Protein AF-A0A8J6JEP2-F1 (afdb_monomer)

pLDDT: mean 80.83, std 15.31, range [36.62, 97.5]

Radius of gyration: 42.83 Å; Cα contacts (8 Å, |Δi|>4): 495; chains: 1; bounding box: 72×62×130 Å

Nearest PDB structures (foldseek):
  6sj9-assembly1_A  TM=2.734E-01  e=5.051E-13  Paenarthrobacter aurescens
  6sj9-assembly2_B  TM=2.904E-01  e=6.141E-12  Paenarthrobacter aurescens
  7qfz-assemb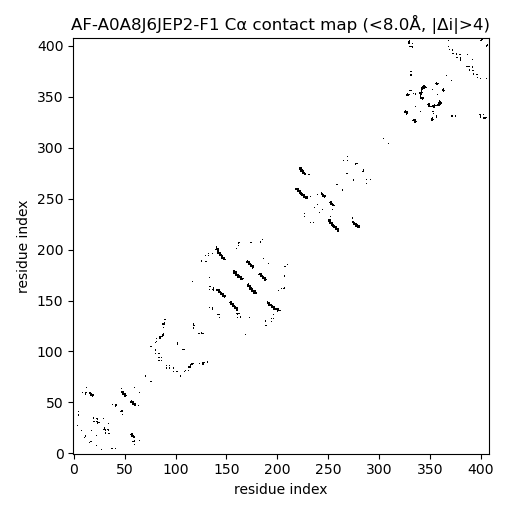ly4_G  TM=3.239E-01  e=2.532E-10  Escherichia fergusonii ATCC 35469
  7qfz-assembly4_H  TM=3.336E-01  e=9.595E-10  Escherichia fergusonii ATCC 35469
  7qfz-assembly1_A  TM=3.153E-01  e=5.210E-10  Escherichia fergusonii ATCC 35469

InterPro domains:
  IPR001034 DeoR-type HTH domain [PS51000] (2-61)
  IPR001034 DeoR-type HTH domain [SM00420] (5-61)
  IPR013196 Helix-turn-helix, type 11 [PF08279] (5-56)
  IPR025868 Putative zinc ribbon domain [PF12674] (328-407)
  IPR026881 WYL domain [PF13280] (130-196)
  IPR036388 Winged helix-like DNA-binding domain superfamily [G3DSA:1.10.10.10] (1-58)
  IPR036390 Winged helix DNA-binding domain superfamily [SSF46785] (2-59)
  IPR051534 CBASS antivirus and pafABC operon-associated protein [PTHR34580] (3-295)
  IPR057727 WCX domain [PF25583] (222-295)

Mean predicted aligned error: 20.19 Å

Foldseek 3Di:
DLVVLLVVVVVVLLVPQWDALVRSCVVVVHDSVVSVVSQVVCVVVVQQWDWDDDDVTGIGGDPCPNVNDPPDDPVRLLVVLVVLQQDEACSVVVSVVVSVVSCVVVVHDRDPPDHHYLDDDVRPRPLVVLVVVLVCQQVQQWWKWFFFCDPVRDTDIWIWRWHDWDQDPSFIWTWTQTPVVRGIDIGTSVRGPDMDTDPDGDDHDDHGDDPDPPDDDPADWAWWKKKFDLVCPVVCVVVDPPVQWDQDPNRIIIGIDTHGPDPVVLVVQCVSPPRMDTPDDPVSNVVNVVVVVVVVVVVPDDCPDPPVPVVPDDDDDPVVVVVVPFAAALALRHTDDPVFFEAALVRDGDPHHGNQQHHNNDGPDDDDLLVSLVVCLVVVCVVPVVDDSVRSSVVSVVVNCVGPVNPD

Secondary structure (DSSP, 8-state):
--HHHHHHHHHHHHHHSEE-HHHHHHHTTS-HHHHHHHHHHHHHTT--EEEE-STT-EEEE-TT-SS--SS--HHHHHHHHHHHHT--TTHHHHHHHHHHHHHHHHT----TT-----SPTT--SHHHHHHHHHHHHHHTTEEEEEEEE-TTS-EEEEEEEEEEEEEETTEEEEEEEETTTTEEEEEEGGGB-S-EEEEEE-PPPPPPPPSS-SSS-SS-EEEEEEEE-GGGHHHHHHHS-GGGEEE-TTS-EEEEEEEE-SHHHHHHHHTTGGGEEEEE-HHHHHHHHHHHHHHHHHT-S-----TT-TTT-----TTHHHHTT--B-TTT-PBP-GGGEEE-TTSPEEEEEETTTEETTEES----HHHHHHHHHHHHHHH-TTS-HHHHHHHHHHHGGGSTTT--

Structure (mmCIF, N/CA/C/O backbone):
data_AF-A0A8J6JEP2-F1
#
_entry.id   AF-A0A8J6JEP2-F1
#
loop_
_atom_site.group_PDB
_atom_site.id
_atom_site.type_symbol
_atom_site.label_atom_id
_atom_site.label_alt_id
_atom_site.label_comp_id
_atom_site.label_asym_id
_atom_site.label_entity_id
_atom_site.label_seq_id
_atom_site.pdbx_PDB_ins_code
_atom_site.Cartn_x
_atom_site.Cartn_y
_atom_site.Cartn_z
_atom_site.occupancy
_atom_site.B_iso_or_equiv
_atom_site.auth_seq_id
_atom_site.auth_comp_id
_atom_site.auth_asym_id
_atom_site.auth_atom_id
_atom_site.pdbx_PDB_model_num
ATOM 1 N N . MET A 1 1 ? -29.881 5.179 45.904 1.00 52.88 1 MET A N 1
ATOM 2 C CA . MET A 1 1 ? -29.457 5.605 44.554 1.00 52.88 1 MET A CA 1
ATOM 3 C C . MET A 1 1 ? -29.279 7.130 44.484 1.00 52.88 1 MET A C 1
ATOM 5 O O . MET A 1 1 ? -30.166 7.812 43.993 1.00 52.88 1 MET A O 1
ATOM 9 N N . PRO A 1 2 ? -28.182 7.703 45.012 1.00 58.78 2 PRO A N 1
ATOM 10 C CA . PRO A 1 2 ? -27.917 9.147 44.921 1.00 58.78 2 PRO A CA 1
ATOM 11 C C . PRO A 1 2 ? -27.318 9.557 43.562 1.00 58.78 2 PRO A C 1
ATOM 13 O O . PRO A 1 2 ? -27.720 10.563 42.992 1.00 58.78 2 PRO A O 1
ATOM 16 N N . SER A 1 3 ? -26.418 8.741 42.998 1.00 61.56 3 SER A N 1
ATOM 17 C CA . SER A 1 3 ? -25.648 9.089 41.791 1.00 61.56 3 SER A CA 1
ATOM 18 C C . SER A 1 3 ? -26.485 9.178 40.508 1.00 61.56 3 SER A C 1
ATOM 20 O O . SER A 1 3 ? -26.223 10.039 39.676 1.00 61.56 3 SER A O 1
ATOM 22 N N . SER A 1 4 ? -27.524 8.345 40.364 1.00 75.81 4 SER A N 1
ATOM 23 C CA . SER A 1 4 ? -28.435 8.390 39.204 1.00 75.81 4 SER A CA 1
ATOM 24 C C . SER A 1 4 ? -29.244 9.690 39.157 1.00 75.81 4 SER A C 1
ATOM 26 O O . SER A 1 4 ? -29.452 10.253 38.088 1.00 75.81 4 SER A O 1
ATOM 28 N N . ARG A 1 5 ? -29.659 10.197 40.325 1.00 83.44 5 ARG A N 1
ATOM 29 C CA . ARG A 1 5 ? -30.470 11.415 40.434 1.00 83.44 5 ARG A CA 1
ATOM 30 C C . ARG A 1 5 ? -29.657 12.677 40.156 1.00 83.44 5 ARG A C 1
ATOM 32 O O . ARG A 1 5 ? -30.152 13.577 39.493 1.00 83.44 5 ARG A O 1
ATOM 39 N N . LEU A 1 6 ? -28.400 12.728 40.606 1.00 84.12 6 LEU A N 1
ATOM 40 C CA . LEU A 1 6 ? -27.489 13.846 40.317 1.00 84.12 6 LEU A CA 1
ATOM 41 C C . LEU A 1 6 ? -27.268 14.018 38.808 1.00 84.12 6 LEU A C 1
ATOM 43 O O . LEU A 1 6 ? -27.352 15.132 38.297 1.00 84.12 6 LEU A O 1
ATOM 47 N N . PHE A 1 7 ? -27.046 12.912 38.091 1.00 80.94 7 PHE A N 1
ATOM 48 C CA . PHE A 1 7 ? -26.902 12.927 36.634 1.00 80.94 7 PHE A CA 1
ATOM 49 C C . PHE A 1 7 ? -28.180 13.410 35.935 1.00 80.94 7 PHE A C 1
ATOM 51 O O . PHE A 1 7 ? -28.127 14.245 35.032 1.00 80.94 7 PHE A O 1
ATOM 58 N N . GLU A 1 8 ? -29.341 12.934 36.384 1.00 81.56 8 GLU A N 1
ATOM 59 C CA . GLU A 1 8 ? -30.624 13.312 35.794 1.00 81.56 8 GLU A CA 1
ATOM 60 C C . GLU A 1 8 ? -30.987 14.784 36.055 1.00 81.56 8 GLU A C 1
ATOM 62 O O . GLU A 1 8 ? -31.499 15.452 35.158 1.00 81.56 8 GLU A O 1
ATOM 67 N N . ILE A 1 9 ? -30.642 15.336 37.227 1.00 86.38 9 ILE A N 1
ATOM 68 C CA . ILE A 1 9 ? -30.763 16.776 37.512 1.00 86.38 9 ILE A CA 1
ATOM 69 C C . ILE A 1 9 ? -29.947 17.589 36.497 1.00 86.38 9 ILE A C 1
ATOM 71 O O . ILE A 1 9 ? -30.478 18.526 35.902 1.00 86.38 9 ILE A O 1
ATOM 75 N N . VAL A 1 10 ? -28.686 17.220 36.244 1.00 83.00 10 VAL A N 1
ATOM 76 C CA . VAL A 1 10 ? -27.835 17.915 35.259 1.00 83.00 10 VAL A CA 1
ATOM 77 C C . VAL A 1 10 ? -28.443 17.843 33.856 1.00 83.00 10 VAL A C 1
ATOM 79 O O . VAL A 1 10 ? -28.529 18.862 33.171 1.00 83.00 10 VAL A O 1
ATOM 82 N N . TYR A 1 11 ? -28.925 16.671 33.441 1.00 80.62 11 TYR A N 1
ATOM 83 C CA . TYR A 1 11 ? -29.558 16.485 32.134 1.00 80.62 11 TYR A CA 1
ATOM 84 C C . TYR A 1 11 ? -30.818 17.347 31.952 1.00 80.62 11 TYR A C 1
ATOM 86 O O . TYR A 1 11 ? -30.998 17.990 30.915 1.00 80.62 11 TYR A O 1
ATOM 94 N N . LEU A 1 12 ? -31.677 17.415 32.970 1.00 83.19 12 LEU A N 1
ATOM 95 C CA . LEU A 1 12 ? -32.889 18.236 32.933 1.00 83.19 12 LEU A CA 1
ATOM 96 C C . LEU A 1 12 ? -32.570 19.732 32.848 1.00 83.19 12 LEU A C 1
ATOM 98 O O . LEU A 1 12 ? -33.220 20.459 32.091 1.00 83.19 12 LEU A O 1
ATOM 102 N N . LEU A 1 13 ? -31.548 20.184 33.578 1.00 83.31 13 LEU A N 1
ATOM 103 C CA . LEU A 1 13 ? -31.088 21.571 33.527 1.00 83.31 13 LEU A CA 1
ATOM 104 C C . LEU A 1 13 ? -30.455 21.921 32.168 1.00 83.31 13 LEU A C 1
ATOM 106 O O . LEU A 1 13 ? -30.653 23.039 31.695 1.00 83.31 13 LEU A O 1
ATOM 110 N N . LEU A 1 14 ? -29.787 20.971 31.496 1.00 76.00 14 LEU A N 1
ATOM 111 C CA . LEU A 1 14 ? -29.291 21.143 30.121 1.00 76.00 14 LEU A CA 1
ATOM 112 C C . LEU A 1 14 ? -30.431 21.314 29.102 1.00 76.00 14 LEU A C 1
ATOM 114 O O . LEU A 1 14 ? -30.323 22.139 28.198 1.00 76.00 14 LEU A O 1
ATOM 118 N N . GLN A 1 15 ? -31.531 20.566 29.240 1.00 73.06 15 GLN A N 1
ATOM 119 C CA . GLN A 1 15 ? -32.658 20.635 28.301 1.00 73.06 15 GLN A CA 1
ATOM 120 C C . GLN A 1 15 ? -33.551 21.862 28.502 1.00 73.06 15 GLN A C 1
ATOM 122 O O . GLN A 1 15 ? -33.959 22.504 27.536 1.00 73.06 15 GLN A O 1
ATOM 127 N N . ARG A 1 16 ? -33.913 22.162 29.755 1.00 70.81 16 ARG A N 1
ATOM 128 C CA . ARG A 1 16 ? -34.945 23.164 30.081 1.00 70.81 16 ARG A CA 1
ATOM 129 C C . ARG A 1 16 ? -34.375 24.514 30.510 1.00 70.81 16 ARG A C 1
ATOM 131 O O . ARG A 1 16 ? -35.148 25.422 30.805 1.00 70.81 16 ARG A O 1
ATOM 138 N N . ARG A 1 17 ? -33.042 24.658 30.527 1.00 71.00 17 ARG A N 1
ATOM 139 C CA . ARG A 1 17 ? -32.245 25.808 31.009 1.00 71.00 17 ARG A CA 1
ATOM 140 C C . ARG A 1 17 ? -32.415 26.151 32.495 1.00 71.00 17 ARG A C 1
ATOM 142 O O . ARG A 1 17 ? -31.449 26.565 33.127 1.00 71.00 17 ARG A O 1
ATOM 149 N N . ARG A 1 18 ? -33.615 25.998 33.063 1.00 83.81 18 ARG A N 1
ATOM 150 C CA . ARG A 1 18 ? -33.932 26.335 34.455 1.00 83.81 18 ARG A CA 1
ATOM 151 C C . ARG A 1 18 ? -35.111 25.513 34.972 1.00 83.81 18 ARG A C 1
ATOM 153 O O . ARG A 1 18 ? -36.096 25.345 34.260 1.00 83.81 18 ARG A O 1
ATOM 160 N N . MET A 1 19 ? -35.029 25.061 36.222 1.00 90.50 19 MET A N 1
ATOM 161 C CA . MET A 1 19 ? -36.123 24.397 36.944 1.00 90.50 19 MET A CA 1
ATOM 162 C C . MET A 1 19 ? -36.121 24.800 38.417 1.00 90.50 19 MET A C 1
ATOM 164 O O . MET A 1 19 ? -35.069 25.003 39.017 1.00 90.50 19 MET A O 1
ATOM 168 N N . THR A 1 20 ? -37.287 24.917 39.036 1.00 91.44 20 THR A N 1
ATOM 169 C CA . THR A 1 20 ? -37.405 25.190 40.470 1.00 91.44 20 THR A CA 1
ATOM 170 C C . THR A 1 20 ? -37.072 23.951 41.302 1.00 91.44 20 THR A C 1
ATOM 172 O O . THR A 1 20 ? -37.236 22.811 40.866 1.00 91.44 20 THR A O 1
ATOM 175 N N . ALA A 1 21 ? -36.645 24.162 42.550 1.00 89.56 21 ALA A N 1
ATOM 176 C CA . ALA A 1 21 ? -36.404 23.054 43.471 1.00 89.56 21 ALA A CA 1
ATOM 177 C C . ALA A 1 21 ? -37.691 22.262 43.790 1.00 89.56 21 ALA A C 1
ATOM 179 O O . ALA A 1 21 ? -37.606 21.078 44.097 1.00 89.56 21 ALA A O 1
ATOM 180 N N . ALA A 1 22 ? -38.869 22.891 43.681 1.00 88.38 22 ALA A N 1
ATOM 181 C CA . ALA A 1 22 ? -40.166 22.234 43.842 1.00 88.38 22 ALA A CA 1
ATOM 182 C C . ALA A 1 22 ? -40.493 21.299 42.664 1.00 88.38 22 ALA A C 1
ATOM 184 O O . ALA A 1 22 ? -40.874 20.159 42.895 1.00 88.38 22 ALA A O 1
ATOM 185 N N . GLU A 1 23 ? -40.257 21.733 41.422 1.00 90.44 23 GLU A N 1
ATOM 186 C CA . GLU A 1 23 ? -40.449 20.889 40.229 1.00 90.44 23 GLU A CA 1
ATOM 187 C C . GLU A 1 23 ? -39.494 19.689 40.217 1.00 90.44 23 GLU A C 1
ATOM 189 O O . GLU A 1 23 ? -39.876 18.583 39.839 1.00 90.44 23 GLU A O 1
ATOM 194 N N . LEU A 1 24 ? -38.243 19.892 40.645 1.00 90.06 24 LEU A N 1
ATOM 195 C CA . LEU A 1 24 ? -37.282 18.799 40.803 1.00 90.06 24 LEU A CA 1
ATOM 196 C C . LEU A 1 24 ? -37.715 17.846 41.931 1.00 90.06 24 LEU A C 1
ATOM 198 O O . LEU A 1 24 ? -37.630 16.633 41.771 1.00 90.06 24 LEU A O 1
ATOM 202 N N . ALA A 1 25 ? -38.210 18.376 43.052 1.00 92.06 25 ALA A N 1
ATOM 203 C CA . ALA A 1 25 ? -38.678 17.580 44.185 1.00 92.06 25 ALA A CA 1
ATOM 204 C C . ALA A 1 25 ? -39.878 16.697 43.813 1.00 92.06 25 ALA A C 1
ATOM 206 O O . ALA A 1 25 ? -39.872 15.506 44.114 1.00 92.06 25 ALA A O 1
ATOM 207 N N . GLU A 1 26 ? -40.856 17.261 43.104 1.00 91.62 26 GLU A N 1
ATOM 208 C CA . GLU A 1 26 ? -42.024 16.538 42.599 1.00 91.62 26 GLU A CA 1
ATOM 209 C C . GLU A 1 26 ? -41.619 15.448 41.601 1.00 91.62 26 GLU A C 1
ATOM 211 O O . GLU A 1 26 ? -42.025 14.299 41.742 1.00 91.62 26 GLU A O 1
ATOM 216 N N . ARG A 1 27 ? -40.744 15.773 40.640 1.00 88.88 27 ARG A N 1
ATOM 217 C CA . ARG A 1 27 ? -40.310 14.824 39.606 1.00 88.88 27 ARG A CA 1
ATOM 218 C C . ARG A 1 27 ? -39.529 13.634 40.158 1.00 88.88 27 ARG A C 1
ATOM 220 O O . ARG A 1 27 ? -39.656 12.532 39.637 1.00 88.88 27 ARG A O 1
ATOM 227 N N . PHE A 1 28 ? -38.686 13.868 41.157 1.00 89.75 28 PHE A N 1
ATOM 228 C CA . PHE A 1 28 ? -37.862 12.822 41.759 1.00 89.75 28 PHE A CA 1
ATOM 229 C C . PHE A 1 28 ? -38.514 12.168 42.981 1.00 89.75 28 PHE A C 1
ATOM 231 O O . PHE A 1 28 ? -37.867 11.334 43.611 1.00 89.75 28 PHE A O 1
ATOM 238 N N . GLU A 1 29 ? -39.751 12.550 43.324 1.00 89.81 29 GLU A N 1
ATOM 239 C CA . GLU A 1 29 ? -40.487 12.080 44.506 1.00 89.81 29 GLU A CA 1
ATOM 240 C C . GLU A 1 29 ? -39.675 12.238 45.810 1.00 89.81 29 GLU A C 1
ATOM 242 O O . GLU A 1 29 ? -39.618 11.358 46.671 1.00 89.81 29 GLU A O 1
ATOM 247 N N . VAL A 1 30 ? -39.001 13.382 45.961 1.00 93.44 30 VAL A N 1
ATOM 248 C CA . VAL A 1 30 ? -38.166 13.708 47.128 1.00 93.44 30 VAL A CA 1
ATOM 249 C C . VAL A 1 30 ? -38.562 15.037 47.757 1.00 93.44 30 VAL A C 1
ATOM 251 O O . VAL A 1 30 ? -39.280 15.845 47.182 1.00 93.44 30 VAL A O 1
ATOM 254 N N . SER A 1 31 ? -38.049 15.311 48.958 1.00 92.62 31 SER A N 1
ATOM 255 C CA . SER A 1 31 ? -38.222 16.626 49.576 1.00 92.62 31 SER A CA 1
ATOM 256 C C . SER A 1 31 ? -37.396 17.706 48.862 1.00 92.62 31 SER A C 1
ATOM 258 O O . SER A 1 31 ? -36.288 17.448 48.387 1.00 92.62 31 SER A O 1
ATOM 260 N N . VAL A 1 32 ? -37.864 18.956 48.901 1.00 91.50 32 VAL A N 1
ATOM 261 C CA . VAL A 1 32 ? -37.104 20.132 48.426 1.00 91.50 32 VAL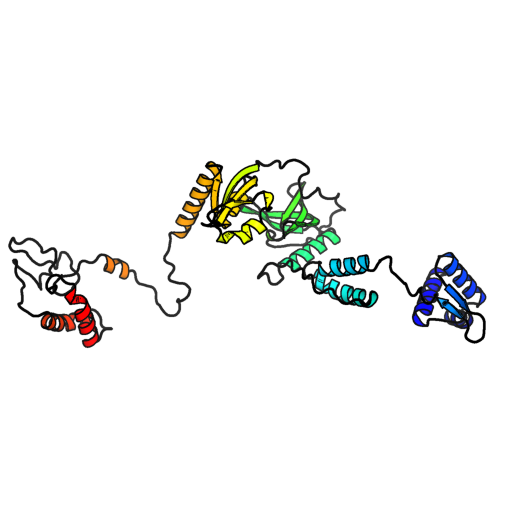 A CA 1
ATOM 262 C C . VAL A 1 32 ? -35.734 20.236 49.114 1.00 91.50 32 VAL A C 1
ATOM 264 O O . VAL A 1 32 ? -34.736 20.589 48.489 1.00 91.50 32 VAL A O 1
ATOM 267 N N . ARG A 1 33 ? -35.645 19.848 50.393 1.00 90.81 33 ARG A N 1
ATOM 268 C CA . ARG A 1 33 ? -34.380 19.787 51.143 1.00 90.81 33 ARG A CA 1
ATOM 269 C C . ARG A 1 33 ? -33.387 18.794 50.529 1.00 90.81 33 ARG A C 1
ATOM 271 O O . ARG A 1 33 ? -32.186 19.048 50.539 1.00 90.81 33 ARG A O 1
ATOM 278 N N . THR A 1 34 ? -33.874 17.672 50.003 1.00 91.19 34 THR A N 1
ATOM 279 C CA . THR A 1 34 ? -33.048 16.675 49.308 1.00 91.19 34 THR A CA 1
ATOM 280 C C . THR A 1 34 ? -32.505 17.235 47.999 1.00 91.19 34 THR A C 1
ATOM 282 O O . THR A 1 34 ? -31.324 17.055 47.725 1.00 91.19 34 THR A O 1
ATOM 285 N N . VAL A 1 35 ? -33.325 17.973 47.248 1.00 90.94 35 VAL A N 1
ATOM 286 C CA . VAL A 1 35 ? -32.902 18.643 46.009 1.00 90.94 35 VAL A CA 1
ATOM 287 C C . VAL A 1 35 ? -31.786 19.650 46.278 1.00 90.94 35 VAL A C 1
ATOM 289 O O . VAL A 1 35 ? -30.775 19.621 45.587 1.00 90.94 35 VAL A O 1
ATOM 292 N N . TYR A 1 36 ? -31.908 20.489 47.312 1.00 90.44 36 TYR A N 1
ATOM 293 C CA . TYR A 1 36 ? -30.826 21.411 47.683 1.00 90.44 36 TYR A CA 1
ATOM 294 C C . TYR A 1 36 ? -29.541 20.680 48.073 1.00 90.44 36 TYR A C 1
ATOM 296 O O . TYR A 1 36 ? -28.472 21.055 47.610 1.00 90.44 36 TYR A O 1
ATOM 304 N N . ARG A 1 37 ? -29.641 19.573 48.821 1.00 89.44 37 ARG A N 1
ATOM 305 C CA . ARG A 1 37 ? -28.468 18.750 49.153 1.00 89.44 37 ARG A CA 1
ATOM 306 C C . ARG A 1 37 ? -27.794 18.156 47.911 1.00 89.44 37 ARG A C 1
ATOM 308 O O . ARG A 1 37 ? -26.578 18.007 47.882 1.00 89.44 37 ARG A O 1
ATOM 315 N N . ASP A 1 38 ? -28.581 17.787 46.907 1.00 90.56 38 ASP A N 1
ATOM 316 C CA . ASP A 1 38 ? -28.073 17.261 45.642 1.00 90.56 38 ASP A CA 1
ATOM 317 C C . ASP A 1 38 ? -27.430 18.369 44.788 1.00 90.56 38 ASP A C 1
ATOM 319 O O . ASP A 1 38 ? -26.397 18.139 44.165 1.00 90.56 38 ASP A O 1
ATOM 323 N N . ILE A 1 39 ? -27.972 19.590 44.813 1.00 90.12 39 ILE A N 1
ATOM 324 C CA . ILE A 1 39 ? -27.370 20.774 44.175 1.00 90.12 39 ILE A CA 1
ATOM 325 C C . ILE A 1 39 ? -26.045 21.138 44.846 1.00 90.12 39 ILE A C 1
ATOM 327 O O . ILE A 1 39 ? -25.066 21.385 44.147 1.00 90.12 39 ILE A O 1
ATOM 331 N N . ASP A 1 40 ? -25.983 21.104 46.177 1.00 88.12 40 ASP A N 1
ATOM 332 C CA . ASP A 1 40 ? -24.743 21.327 46.925 1.00 88.12 40 ASP A CA 1
ATOM 333 C C . ASP A 1 40 ? -23.695 20.260 46.579 1.00 88.12 40 ASP A C 1
ATOM 335 O O . ASP A 1 40 ? -22.523 20.577 46.392 1.00 88.12 40 ASP A O 1
ATOM 339 N N . ALA A 1 41 ? -24.111 18.996 46.425 1.00 87.56 41 ALA A N 1
ATOM 340 C CA . ALA A 1 41 ? -23.228 17.913 45.997 1.00 87.56 41 ALA A CA 1
ATOM 341 C C . ALA A 1 41 ? -22.719 18.104 44.557 1.00 87.56 41 ALA A C 1
ATOM 343 O O . ALA A 1 41 ? -21.544 17.860 44.291 1.00 87.56 41 ALA A O 1
ATOM 344 N N . LEU A 1 42 ? -23.573 18.572 43.638 1.00 85.62 42 LEU A N 1
ATOM 345 C CA . LEU A 1 42 ? -23.176 18.938 42.274 1.00 85.62 42 LEU A CA 1
ATOM 346 C C . LEU A 1 42 ? -22.177 20.102 42.281 1.00 85.62 42 LEU A C 1
ATOM 348 O O . LEU A 1 42 ? -21.143 20.021 41.620 1.00 85.62 42 LEU A O 1
ATOM 352 N N . SER A 1 43 ? -22.441 21.141 43.076 1.00 82.81 43 SER A N 1
ATOM 353 C CA . SER A 1 43 ? -21.534 22.279 43.237 1.00 82.81 43 SER A CA 1
ATOM 354 C C . SER A 1 43 ? -20.188 21.853 43.829 1.00 82.81 43 SER A C 1
ATOM 356 O O . SER A 1 43 ? -19.146 22.280 43.339 1.00 82.81 43 SER A O 1
ATOM 358 N N . ALA A 1 44 ? -20.187 20.987 44.846 1.00 82.38 44 ALA A N 1
ATOM 359 C CA . ALA A 1 44 ? -18.971 20.452 45.460 1.00 82.38 44 ALA A CA 1
ATOM 360 C C . ALA A 1 44 ? -18.174 19.545 44.505 1.00 82.38 44 ALA A C 1
ATOM 362 O O . ALA A 1 44 ? -16.954 19.460 44.614 1.00 82.38 44 ALA A O 1
ATOM 363 N N . ALA A 1 45 ? -18.849 18.902 43.548 1.00 78.94 45 ALA A N 1
ATOM 364 C CA . ALA A 1 45 ? -18.234 18.126 42.473 1.00 78.94 45 ALA A CA 1
ATOM 365 C C . ALA A 1 45 ? -17.748 18.988 41.287 1.00 78.94 45 ALA A C 1
ATOM 367 O O . ALA A 1 45 ? -17.306 18.442 40.278 1.00 78.94 45 ALA A O 1
ATOM 368 N N . GLY A 1 46 ? -17.825 20.321 41.389 1.00 71.06 46 GLY A N 1
ATOM 369 C CA . GLY A 1 46 ? -17.350 21.249 40.360 1.00 71.06 46 GLY A CA 1
ATOM 370 C C . GLY A 1 46 ? -18.338 21.505 39.218 1.00 71.06 46 GLY A C 1
ATOM 371 O O . GLY A 1 46 ? -17.957 22.108 38.218 1.00 71.06 46 GLY A O 1
ATOM 372 N N . VAL A 1 47 ? -19.600 21.082 39.343 1.00 79.56 47 VAL A N 1
ATOM 373 C CA . VAL A 1 47 ? -20.656 21.427 38.380 1.00 79.56 47 VAL A CA 1
ATOM 374 C C . VAL A 1 47 ? -21.167 22.837 38.709 1.00 79.56 47 VAL A C 1
ATOM 376 O O . VAL A 1 47 ? -21.671 23.041 39.814 1.00 79.56 47 VAL A O 1
ATOM 379 N N . PRO A 1 48 ? -21.084 23.824 37.797 1.00 79.25 48 PRO A N 1
ATOM 380 C CA . PRO A 1 48 ? -21.439 25.215 38.091 1.00 79.25 48 PRO A CA 1
ATOM 381 C C . PRO A 1 48 ? -22.953 25.437 37.976 1.00 79.25 48 PRO A C 1
ATOM 383 O O . PRO A 1 48 ? -23.480 26.068 37.052 1.00 79.25 48 PRO A O 1
ATOM 386 N N . VAL A 1 49 ? -23.657 24.865 38.947 1.00 87.06 49 VAL A N 1
ATOM 387 C CA . VAL A 1 49 ? -25.067 25.118 39.232 1.00 87.06 49 VAL A CA 1
ATOM 388 C C . VAL A 1 49 ? -25.202 26.378 40.081 1.00 87.06 49 VAL A C 1
ATOM 390 O O . VAL A 1 49 ? -24.405 26.627 40.981 1.00 87.06 49 VAL A O 1
ATOM 393 N N . TYR A 1 50 ? -26.233 27.173 39.818 1.00 83.25 50 TYR A N 1
ATOM 394 C CA . TYR A 1 50 ? -26.571 28.338 40.629 1.00 83.25 50 TYR A CA 1
ATOM 395 C C . TYR A 1 50 ? -28.082 28.428 40.829 1.00 83.25 50 TYR A C 1
ATOM 397 O O . TYR A 1 50 ? -28.873 27.909 40.037 1.00 83.25 50 TYR A O 1
ATOM 405 N N . ALA A 1 51 ? -28.488 29.077 41.917 1.00 84.75 51 ALA A N 1
ATOM 406 C CA . ALA A 1 51 ? -29.887 29.309 42.240 1.00 84.75 51 ALA A CA 1
ATOM 407 C C . ALA A 1 51 ? -30.213 30.798 42.099 1.00 84.75 51 ALA A C 1
ATOM 409 O O . ALA A 1 51 ? -29.556 31.647 42.698 1.00 84.75 51 ALA A O 1
ATOM 410 N N . ILE A 1 52 ? -31.252 31.111 41.328 1.00 82.69 52 ILE A N 1
ATOM 411 C CA . ILE A 1 52 ? -31.788 32.469 41.199 1.00 82.69 52 ILE A CA 1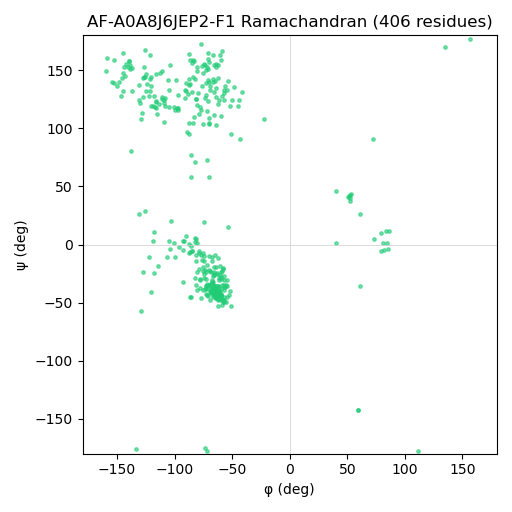
ATOM 412 C C . ILE A 1 52 ? -32.996 32.588 42.138 1.00 82.69 52 ILE A C 1
ATOM 414 O O . ILE A 1 52 ? -33.975 31.866 41.928 1.00 82.69 52 ILE A O 1
ATOM 418 N N . PRO A 1 53 ? -32.972 33.461 43.160 1.00 80.06 53 PRO A N 1
ATOM 419 C CA . PRO A 1 53 ? -34.127 33.692 44.024 1.00 80.06 53 PRO A CA 1
ATOM 420 C C . PRO A 1 53 ? -35.194 34.566 43.336 1.00 80.06 53 PRO A C 1
ATOM 422 O O . PRO A 1 53 ? -34.880 35.396 42.486 1.00 80.06 53 PRO A O 1
ATOM 425 N N . GLY A 1 54 ? -36.463 34.416 43.737 1.00 75.12 54 GLY A N 1
ATOM 426 C CA . GLY A 1 54 ? -37.576 35.280 43.309 1.00 75.12 54 GLY A CA 1
ATOM 427 C C . GLY A 1 54 ? -38.619 34.612 42.402 1.00 75.12 54 GLY A C 1
ATOM 428 O O . GLY A 1 54 ? -38.562 33.416 42.113 1.00 75.12 54 GLY A O 1
ATOM 429 N N . LYS A 1 55 ? -39.619 35.392 41.967 1.00 65.00 55 LY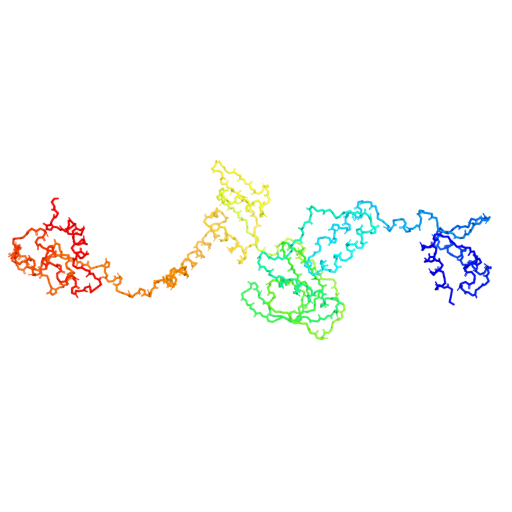S A N 1
A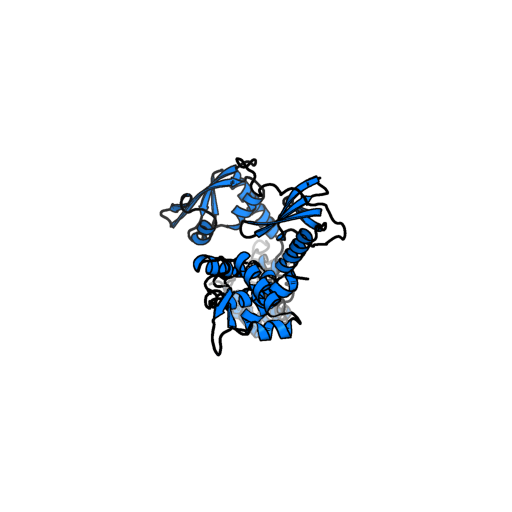TOM 430 C CA . LYS A 1 55 ? -40.718 34.925 41.103 1.00 65.00 55 LYS A CA 1
ATOM 431 C C . LYS A 1 55 ? -40.181 34.665 39.691 1.00 65.00 55 LYS A C 1
ATOM 433 O O . LYS A 1 55 ? -39.734 35.590 39.023 1.00 65.00 55 LYS A O 1
ATOM 438 N N . GLY A 1 56 ? -40.202 33.402 39.262 1.00 66.81 56 GLY A N 1
ATOM 439 C CA . GLY A 1 56 ? -39.503 32.948 38.053 1.00 66.81 56 GLY A CA 1
ATOM 440 C C . GLY A 1 56 ? -38.036 32.568 38.289 1.00 66.81 56 GLY A C 1
ATOM 441 O O . GLY A 1 56 ? -37.299 32.396 37.326 1.00 66.81 56 GLY A O 1
ATOM 442 N N . GLY A 1 57 ? -37.609 32.452 39.549 1.00 76.94 57 GLY A N 1
ATOM 443 C CA . GLY A 1 57 ? -36.317 31.899 39.940 1.00 76.94 57 GLY A CA 1
ATOM 444 C C . GLY A 1 57 ? -36.232 30.381 39.756 1.00 76.94 57 GLY A C 1
ATOM 445 O O . GLY A 1 57 ? -37.161 29.738 39.272 1.00 76.94 57 GLY A O 1
ATOM 446 N N . GLY A 1 58 ? -35.103 29.795 40.135 1.00 86.75 58 GLY A N 1
ATOM 447 C CA . GLY A 1 58 ? -34.867 28.360 40.008 1.00 86.75 58 GLY A CA 1
ATOM 448 C C . GLY A 1 58 ? -33.389 28.009 39.963 1.00 86.75 58 GLY A C 1
ATOM 449 O O . GLY A 1 58 ? -32.520 28.879 39.973 1.00 86.75 58 GLY A O 1
ATOM 450 N N . VAL A 1 59 ? -33.133 26.714 39.923 1.00 87.88 59 VAL A N 1
ATOM 451 C CA . VAL A 1 59 ? -31.825 26.111 39.713 1.00 87.88 59 VAL A CA 1
ATOM 452 C C . VAL A 1 59 ? -31.542 26.148 38.221 1.00 87.88 59 VAL A C 1
ATOM 454 O O . VAL A 1 59 ? -32.393 25.769 37.411 1.00 87.88 59 VAL A O 1
ATOM 457 N N . ALA A 1 60 ? -30.364 26.627 37.858 1.00 86.06 60 ALA A N 1
ATOM 458 C CA . ALA A 1 60 ? -29.901 26.691 36.484 1.00 86.06 60 ALA A CA 1
ATOM 459 C C . ALA A 1 60 ? -28.420 26.308 36.414 1.00 86.06 60 ALA A C 1
ATOM 461 O O . ALA A 1 60 ? -27.687 26.395 37.401 1.00 86.06 60 ALA A O 1
ATOM 462 N N . LEU A 1 61 ? -27.991 25.879 35.232 1.00 82.88 61 LEU A N 1
ATOM 463 C CA . LEU A 1 61 ? -26.574 25.792 34.882 1.00 82.88 61 LEU A CA 1
ATOM 464 C C . LEU A 1 61 ? -26.144 27.151 34.339 1.00 82.88 61 LEU A C 1
ATOM 466 O O . LEU A 1 61 ? -26.913 27.762 33.594 1.00 82.88 61 LEU A O 1
ATOM 470 N N . MET A 1 62 ? -24.955 27.641 34.717 1.00 74.94 62 MET A N 1
ATOM 471 C CA . MET A 1 62 ? -24.427 28.902 34.167 1.00 74.94 62 MET A CA 1
ATOM 472 C C . MET A 1 62 ? -24.542 28.883 32.634 1.00 74.94 62 MET A C 1
ATOM 474 O O . MET A 1 62 ? -24.257 27.861 32.016 1.00 74.94 62 MET A O 1
ATOM 478 N N . GLU A 1 63 ? -24.991 29.979 32.006 1.00 57.03 63 GLU A N 1
ATOM 479 C CA . GLU A 1 63 ? -25.312 30.016 30.560 1.00 57.03 63 GLU A CA 1
ATOM 480 C C . GLU A 1 63 ? -24.108 29.691 29.652 1.00 57.03 63 GLU A C 1
ATOM 482 O O . GLU A 1 63 ? -24.277 29.290 28.505 1.00 57.03 63 GLU A O 1
ATOM 487 N N . HIS A 1 64 ? -22.898 29.799 30.199 1.00 54.03 64 HIS A N 1
ATOM 488 C CA . HIS A 1 64 ? -21.598 29.454 29.608 1.00 54.03 64 HIS A CA 1
ATOM 489 C C . HIS A 1 64 ? -21.054 28.121 30.165 1.00 54.03 64 HIS A C 1
ATOM 491 O O . HIS A 1 64 ? -19.868 27.830 30.107 1.00 54.03 64 HIS A O 1
ATOM 497 N N . CYS A 1 65 ? -21.937 27.293 30.726 1.00 46.91 65 CYS A N 1
ATOM 498 C CA . CYS A 1 65 ? -21.676 25.926 31.159 1.00 46.91 65 CYS A CA 1
ATOM 499 C C . CYS A 1 65 ? -22.663 24.920 30.542 1.00 46.91 65 CYS A C 1
ATOM 501 O O . CYS A 1 65 ? -22.919 23.839 31.080 1.00 46.91 65 CYS A O 1
ATOM 503 N N . VAL A 1 66 ? -23.176 25.231 29.351 1.00 46.16 66 VAL A N 1
ATOM 504 C CA . VAL A 1 66 ? -23.598 24.196 28.401 1.00 46.16 66 VAL A CA 1
ATOM 505 C C . VAL A 1 66 ? -22.326 23.552 27.862 1.00 46.16 66 VAL A C 1
ATOM 507 O O . VAL A 1 66 ? -21.950 23.867 26.743 1.00 46.16 66 VAL A O 1
ATOM 510 N N . LEU A 1 67 ? -21.618 22.741 28.666 1.00 43.84 67 LEU A N 1
ATOM 511 C CA . LEU A 1 67 ? -20.394 22.047 28.225 1.00 43.84 67 LEU A CA 1
ATOM 512 C C . LEU A 1 67 ? -19.525 22.963 27.340 1.00 43.84 67 LEU A C 1
ATOM 514 O O . LEU A 1 67 ? -19.157 22.601 26.222 1.00 43.84 67 LEU A O 1
ATOM 518 N N . ASP A 1 68 ? -19.322 24.212 27.774 1.00 44.03 68 ASP A N 1
ATOM 519 C CA . ASP A 1 68 ? -18.604 25.174 26.955 1.00 44.03 68 ASP A CA 1
ATOM 520 C C . ASP A 1 68 ? -17.160 24.685 26.958 1.00 44.03 68 ASP A C 1
ATOM 522 O O . ASP A 1 68 ? -16.466 24.750 27.972 1.00 44.03 68 ASP A O 1
ATOM 526 N N . ARG A 1 69 ? -16.765 24.095 25.825 1.00 45.12 69 ARG A N 1
ATOM 527 C CA . ARG A 1 69 ? -15.467 23.468 25.568 1.00 45.12 69 ARG A CA 1
ATOM 528 C C . ARG A 1 69 ? -15.291 22.146 26.313 1.00 45.12 69 ARG A C 1
ATOM 530 O O . ARG A 1 69 ? -14.685 22.067 27.378 1.00 45.12 69 ARG A O 1
ATOM 537 N N . ALA A 1 70 ? -15.680 21.056 25.656 1.00 48.50 70 ALA A N 1
ATOM 538 C CA . ALA A 1 70 ? -14.888 19.837 25.754 1.00 48.50 70 ALA A CA 1
ATOM 539 C C . ALA A 1 70 ? -13.428 20.210 25.440 1.00 48.50 70 ALA A C 1
ATOM 541 O O . ALA A 1 70 ? -13.132 20.374 24.269 1.00 48.50 70 ALA A O 1
ATOM 542 N N . ALA A 1 71 ? -12.610 20.473 26.468 1.00 57.97 71 ALA A N 1
ATOM 543 C CA . ALA A 1 71 ? -11.140 20.503 26.563 1.00 57.97 71 ALA A CA 1
ATOM 544 C C . ALA A 1 71 ? -10.270 21.096 25.423 1.00 57.97 71 ALA A C 1
ATOM 546 O O . ALA A 1 71 ? -9.053 21.088 25.558 1.00 57.97 71 ALA A O 1
ATOM 547 N N . PHE A 1 72 ? -10.838 21.616 24.335 1.00 64.94 72 PHE A N 1
ATOM 548 C CA . PHE A 1 72 ? -10.155 21.828 23.064 1.00 64.94 72 PHE A CA 1
ATOM 549 C C . PHE A 1 72 ? -10.384 23.254 22.556 1.00 64.94 72 PHE A C 1
ATOM 551 O O . PHE A 1 72 ? -11.516 23.701 22.337 1.00 64.94 72 PHE A O 1
ATOM 558 N N . SER A 1 73 ? -9.279 23.961 22.355 1.00 75.94 73 SER A N 1
ATOM 559 C CA . SER A 1 73 ? -9.156 25.220 21.633 1.00 75.94 73 SER A CA 1
ATOM 560 C C . SER A 1 73 ? -9.631 25.101 20.184 1.00 75.94 73 SER A C 1
ATOM 562 O O . SER A 1 73 ? -9.784 24.017 19.626 1.00 75.94 73 SER A O 1
ATOM 564 N N . GLU A 1 74 ? -9.817 26.242 19.527 1.00 72.69 74 GLU A N 1
ATOM 565 C CA . GLU A 1 74 ? -10.154 26.294 18.102 1.00 72.69 74 GLU A CA 1
ATOM 566 C C . GLU A 1 74 ? -9.131 25.560 17.216 1.00 72.69 74 GLU A C 1
ATOM 568 O O . GLU A 1 74 ? -9.515 24.916 16.238 1.00 72.69 74 GLU A O 1
ATOM 573 N N . GLY A 1 75 ? -7.842 25.629 17.561 1.00 73.88 75 GLY A N 1
ATOM 574 C CA . GLY A 1 75 ? -6.800 24.874 16.868 1.00 73.88 75 GLY A CA 1
ATOM 575 C C . GLY A 1 75 ? -6.982 23.366 17.038 1.00 73.88 75 GLY A C 1
ATOM 576 O O . GLY A 1 75 ? -6.965 22.633 16.052 1.00 73.88 75 GLY A O 1
ATOM 577 N N . GLU A 1 76 ? -7.239 22.914 18.265 1.00 75.06 76 GLU A N 1
ATOM 578 C CA . GLU A 1 76 ? -7.447 21.496 18.586 1.00 75.06 76 GLU A CA 1
ATOM 579 C C . GLU A 1 76 ? -8.728 20.943 17.948 1.00 75.06 76 GLU A C 1
ATOM 581 O O . GLU A 1 76 ? -8.724 19.837 17.418 1.00 75.06 76 GLU A O 1
ATOM 586 N N . GLN A 1 77 ? -9.806 21.730 17.890 1.00 76.12 77 GLN A N 1
ATOM 587 C CA . GLN A 1 77 ? -11.034 21.357 17.179 1.00 76.12 77 GLN A CA 1
ATOM 588 C C . GLN A 1 77 ? -10.781 21.141 15.683 1.00 76.12 77 GLN A C 1
ATOM 590 O O . GLN A 1 77 ? -11.222 20.140 15.119 1.00 76.12 77 GLN A O 1
ATOM 595 N N . ARG A 1 78 ? -10.037 22.050 15.030 1.00 75.62 78 ARG A N 1
ATOM 596 C CA . ARG A 1 78 ? -9.656 21.881 13.616 1.00 75.62 78 ARG A CA 1
ATOM 597 C C . ARG A 1 78 ? -8.773 20.654 13.424 1.00 75.62 78 ARG A C 1
ATOM 599 O O . ARG A 1 78 ? -8.978 19.918 12.463 1.00 75.62 78 ARG A O 1
ATOM 606 N N . GLN A 1 79 ? -7.823 20.414 14.328 1.00 78.19 79 GLN A N 1
ATOM 607 C CA . GLN A 1 79 ? -6.957 19.236 14.280 1.00 78.19 79 GLN A CA 1
ATOM 608 C C . GLN A 1 79 ? -7.752 17.937 14.429 1.00 78.19 79 GLN A C 1
ATOM 610 O O . GLN A 1 79 ? -7.508 17.005 13.674 1.00 78.19 79 GLN A O 1
ATOM 615 N N . LEU A 1 80 ? -8.737 17.888 15.330 1.00 77.94 80 LEU A N 1
ATOM 616 C CA . LEU A 1 80 ? -9.615 16.729 15.513 1.00 77.94 80 LEU A CA 1
ATOM 617 C C . LEU A 1 80 ? -10.464 16.446 14.269 1.00 77.94 80 LEU A C 1
ATOM 619 O O . LEU A 1 80 ? -10.520 15.303 13.821 1.00 77.94 80 LEU A O 1
ATOM 623 N N . LEU A 1 81 ? -11.080 17.478 13.681 1.00 77.00 81 LEU A N 1
ATOM 624 C CA . LEU A 1 81 ? -11.841 17.325 12.436 1.00 77.00 81 LEU A CA 1
ATOM 625 C C . LEU A 1 81 ? -10.935 16.860 11.285 1.00 77.00 81 LEU A C 1
ATOM 627 O O . LEU A 1 81 ? -11.274 15.910 10.587 1.00 77.00 81 LEU A O 1
ATOM 631 N N . THR A 1 82 ? -9.742 17.447 11.153 1.00 76.75 82 THR A N 1
ATOM 632 C CA . THR A 1 82 ? -8.747 17.044 10.141 1.00 76.75 82 THR A CA 1
ATOM 633 C C . THR A 1 82 ? -8.268 15.602 10.357 1.00 76.75 82 THR A C 1
ATOM 635 O O . THR A 1 82 ? -8.094 14.850 9.401 1.00 76.75 82 THR A O 1
ATOM 638 N N . ALA A 1 83 ? -8.076 15.184 11.612 1.00 77.62 83 ALA A N 1
ATOM 639 C CA . ALA A 1 83 ? -7.663 13.827 11.962 1.00 77.62 83 ALA A CA 1
ATOM 640 C C . ALA A 1 83 ? -8.741 12.779 11.649 1.00 77.62 83 ALA A C 1
ATOM 642 O O . ALA A 1 83 ? -8.414 11.657 11.280 1.00 77.62 83 ALA A O 1
ATOM 643 N N . LEU A 1 84 ? -10.022 13.135 11.769 1.00 75.75 84 LEU A N 1
ATOM 644 C CA . LEU A 1 84 ? -11.126 12.261 11.366 1.00 75.75 84 LEU A CA 1
ATOM 645 C C . LEU A 1 84 ? -11.241 12.160 9.841 1.00 75.75 84 LEU A C 1
ATOM 647 O O . LEU A 1 84 ? -11.467 11.067 9.326 1.00 75.75 84 LEU A O 1
ATOM 651 N N . GLN A 1 85 ? -11.021 13.264 9.117 1.00 71.94 85 GLN A N 1
ATOM 652 C CA . GLN A 1 85 ? -10.993 13.277 7.646 1.00 71.94 85 GLN A CA 1
ATOM 653 C C . GLN A 1 85 ? -9.822 12.478 7.058 1.00 71.94 85 GLN A C 1
ATOM 655 O O . GLN A 1 85 ? -9.920 12.002 5.926 1.00 71.94 85 GLN A O 1
ATOM 660 N N . SER A 1 86 ? -8.724 12.324 7.806 1.00 70.56 86 SER A N 1
ATOM 661 C CA . SER A 1 86 ? -7.529 11.602 7.358 1.00 70.56 86 SER A CA 1
ATOM 662 C C . SER A 1 86 ? -7.576 10.086 7.587 1.00 70.56 86 SER A C 1
ATOM 664 O O . SER A 1 86 ? -6.636 9.381 7.208 1.00 70.56 86 SER A O 1
ATOM 666 N N . LEU A 1 87 ? -8.659 9.559 8.174 1.00 68.69 87 LEU A N 1
ATOM 667 C CA . LEU A 1 87 ? -8.837 8.120 8.366 1.00 68.69 87 LEU A CA 1
ATOM 668 C C . LEU A 1 87 ? -9.083 7.386 7.027 1.00 68.69 87 LEU A C 1
ATOM 670 O O . LEU A 1 87 ? -9.821 7.881 6.178 1.00 68.69 87 LEU A O 1
ATOM 674 N N . PRO A 1 88 ? -8.493 6.189 6.832 1.00 59.53 88 PRO A N 1
ATOM 675 C CA . PRO A 1 88 ? -8.630 5.405 5.601 1.00 59.53 88 PRO A CA 1
ATOM 676 C C . PRO A 1 88 ? -9.985 4.706 5.469 1.00 59.53 88 PRO A C 1
ATOM 678 O O . PRO A 1 88 ? -10.496 4.156 6.444 1.00 59.53 88 PRO A O 1
ATOM 681 N N . GLY A 1 89 ? -10.451 4.557 4.228 1.00 59.44 89 GLY A N 1
ATOM 682 C CA . GLY A 1 89 ? -11.413 3.521 3.839 1.00 59.44 89 GLY A CA 1
ATOM 683 C C . GLY A 1 89 ? -12.752 3.565 4.579 1.00 59.44 89 GLY A C 1
ATOM 684 O O . GLY A 1 89 ? -13.248 4.642 4.883 1.00 59.44 89 GLY A O 1
ATOM 685 N N . ASP A 1 90 ? -13.331 2.404 4.904 1.00 50.00 90 ASP A N 1
ATOM 686 C CA . ASP A 1 90 ? -14.650 2.296 5.558 1.00 50.00 90 ASP A CA 1
ATOM 687 C C . ASP A 1 90 ? -14.640 2.770 7.024 1.00 50.00 90 ASP A C 1
ATOM 689 O O . ASP A 1 90 ? -15.697 3.015 7.612 1.00 50.00 90 ASP A O 1
ATOM 693 N N . ALA A 1 91 ? -13.460 3.022 7.613 1.00 51.44 91 ALA A N 1
ATOM 694 C CA . ALA A 1 91 ? -13.374 3.797 8.850 1.00 51.44 91 ALA A CA 1
ATOM 695 C C . ALA A 1 91 ? -13.951 5.212 8.664 1.00 51.44 91 ALA A C 1
ATOM 697 O O . ALA A 1 91 ? -14.417 5.797 9.640 1.00 51.44 91 ALA A O 1
ATOM 698 N N . ARG A 1 92 ? -13.989 5.720 7.421 1.00 53.94 92 ARG A N 1
ATOM 699 C CA . ARG A 1 92 ? -14.663 6.958 7.030 1.00 53.94 92 ARG A CA 1
ATOM 700 C C . ARG A 1 92 ? -16.186 6.841 7.046 1.00 53.94 92 ARG A C 1
ATOM 702 O O . ARG A 1 92 ? -16.816 7.793 7.463 1.00 53.94 92 ARG A O 1
ATOM 709 N N . LEU A 1 93 ? -16.788 5.691 6.729 1.00 49.81 93 LEU A N 1
ATOM 710 C CA . LEU A 1 93 ? -18.254 5.524 6.771 1.00 49.81 93 LEU A CA 1
ATOM 711 C C . LEU A 1 93 ? -18.807 5.642 8.204 1.00 49.81 93 LEU A C 1
ATOM 713 O O . LEU A 1 93 ? -19.845 6.255 8.430 1.00 49.81 93 LEU A O 1
ATOM 717 N N . GLY A 1 94 ? -18.082 5.114 9.197 1.00 55.91 94 GLY A N 1
ATOM 718 C CA . GLY A 1 94 ? -18.388 5.351 10.615 1.00 55.91 94 GLY A CA 1
ATOM 719 C C . GLY A 1 94 ? -17.924 6.725 11.112 1.00 55.91 94 GLY A C 1
ATOM 720 O O . GLY A 1 94 ? -18.543 7.309 12.004 1.00 55.91 94 GLY A O 1
ATOM 721 N N . ALA A 1 95 ? -16.842 7.260 10.537 1.00 61.53 95 ALA A N 1
ATOM 722 C CA . ALA A 1 95 ? -16.356 8.588 10.876 1.00 61.53 95 ALA A CA 1
ATOM 723 C C . ALA A 1 95 ? -17.217 9.701 10.283 1.00 61.53 95 ALA A C 1
ATOM 725 O O . ALA A 1 95 ? -17.240 10.746 10.895 1.00 61.53 95 ALA A O 1
ATOM 726 N N . GLU A 1 96 ? -17.953 9.517 9.188 1.00 66.38 96 GLU A N 1
ATOM 727 C CA . GLU A 1 96 ? -18.830 10.531 8.588 1.00 66.38 96 GLU A CA 1
ATOM 728 C C . GLU A 1 96 ? -19.958 10.912 9.542 1.00 66.38 96 GLU A C 1
ATOM 730 O O . GLU A 1 96 ? -20.228 12.092 9.739 1.00 66.38 96 GLU A O 1
ATOM 735 N N . GLU A 1 97 ? -20.559 9.937 10.226 1.00 68.69 97 GLU A N 1
ATOM 736 C CA . GLU A 1 97 ? -21.577 10.215 11.240 1.00 68.69 97 GLU A CA 1
ATOM 737 C C . GLU A 1 97 ? -20.970 10.893 12.482 1.00 68.69 97 GLU A C 1
ATOM 739 O O . GLU A 1 97 ? -21.544 11.832 13.038 1.00 68.69 97 GLU A O 1
ATOM 744 N N . VAL A 1 98 ? -19.788 10.447 12.920 1.00 72.25 98 VAL A N 1
ATOM 745 C CA . VAL A 1 98 ? -19.051 11.056 14.043 1.00 72.25 98 VAL A CA 1
ATOM 746 C C . VAL A 1 98 ? -18.582 12.467 13.691 1.00 72.25 98 VAL A C 1
ATOM 748 O O . VAL A 1 98 ? -18.644 13.366 14.524 1.00 72.25 98 VAL A O 1
ATOM 751 N N . LEU A 1 99 ? -18.158 12.675 12.455 1.00 75.00 99 LEU A N 1
ATOM 752 C CA . LEU A 1 99 ? -17.672 13.927 11.907 1.00 75.00 99 LEU A CA 1
ATOM 753 C C . LEU A 1 99 ? -18.837 14.886 11.709 1.00 75.00 99 LEU A C 1
ATOM 755 O O . LEU A 1 99 ? -18.731 16.013 12.160 1.00 75.00 99 LEU A O 1
ATOM 759 N N . ALA A 1 100 ? -19.988 14.444 11.203 1.00 72.56 100 ALA A N 1
ATOM 760 C CA . ALA A 1 100 ? -21.206 15.251 11.167 1.00 72.56 100 ALA A CA 1
ATOM 761 C C . ALA A 1 100 ? -21.646 15.673 12.582 1.00 72.56 100 ALA A C 1
ATOM 763 O O . ALA A 1 100 ? -21.962 16.842 12.819 1.00 72.56 100 ALA A O 1
ATOM 764 N N . LYS A 1 101 ? -21.601 14.750 13.556 1.00 71.38 101 LYS A N 1
ATOM 765 C CA . LYS A 1 101 ? -21.903 15.042 14.968 1.00 71.38 101 LYS A CA 1
ATOM 766 C C . LYS A 1 101 ? -20.911 16.033 15.582 1.00 71.38 101 LYS A C 1
ATOM 768 O O . LYS A 1 101 ? -21.339 16.954 16.273 1.00 71.38 101 LYS A O 1
ATOM 773 N N . LEU A 1 102 ? -19.609 15.878 15.335 1.00 74.31 102 LEU A N 1
ATOM 774 C CA . LEU A 1 102 ? -18.565 16.756 15.875 1.00 74.31 102 LEU A CA 1
ATOM 775 C C . LEU A 1 102 ? -18.507 18.111 15.165 1.00 74.31 102 LEU A C 1
ATOM 777 O O . LEU A 1 102 ? -18.365 19.126 15.836 1.00 74.31 102 LEU A O 1
ATOM 781 N N . SER A 1 103 ? -18.691 18.160 13.849 1.00 73.00 103 SER A N 1
ATOM 782 C CA . SER A 1 103 ? -18.849 19.400 13.081 1.00 73.00 103 SER A CA 1
ATOM 783 C C . SER A 1 103 ? -20.072 20.181 13.566 1.00 73.00 103 SER A C 1
ATOM 785 O O . SER A 1 103 ? -19.985 21.390 13.784 1.00 73.00 103 SER A O 1
ATOM 787 N N . GLY A 1 104 ? -21.185 19.489 13.845 1.00 69.81 104 GLY A N 1
ATOM 788 C CA . GLY A 1 104 ? -22.369 20.070 14.482 1.00 69.81 104 GLY A CA 1
ATOM 789 C C . GLY A 1 104 ? -22.111 20.559 15.914 1.00 69.81 104 GLY A C 1
ATOM 790 O O . GLY A 1 104 ? -22.535 21.660 16.269 1.00 69.81 104 GLY A O 1
ATOM 791 N N . LEU A 1 105 ? -21.365 19.788 16.718 1.00 72.12 105 LEU A N 1
ATOM 792 C CA . LEU A 1 105 ? -20.977 20.149 18.088 1.00 72.12 105 LEU A CA 1
ATOM 793 C C . LEU A 1 105 ? -20.059 21.381 18.123 1.00 72.12 105 LEU A C 1
ATOM 795 O O . LEU A 1 105 ? -20.272 22.287 18.925 1.00 72.12 105 LEU A O 1
ATOM 799 N N . PHE A 1 106 ? -19.062 21.437 17.239 1.00 73.81 106 PHE A N 1
ATOM 800 C CA . PHE A 1 106 ? -18.116 22.548 17.126 1.00 73.81 106 PHE A CA 1
ATOM 801 C C . PHE A 1 106 ? -18.672 23.730 16.321 1.00 73.81 106 PHE A C 1
ATOM 803 O O . PHE A 1 106 ? -18.051 24.791 16.308 1.00 73.81 106 PHE A O 1
ATOM 810 N N . ARG A 1 107 ? -19.836 23.567 15.669 1.00 67.81 107 ARG A N 1
ATOM 811 C CA . ARG A 1 107 ? -20.460 24.539 14.752 1.00 67.81 107 ARG A CA 1
ATOM 812 C C . ARG A 1 107 ? -19.493 25.038 13.676 1.00 67.81 107 ARG A C 1
ATOM 814 O O . ARG A 1 107 ? -19.453 26.228 13.367 1.00 67.81 107 ARG A O 1
ATOM 821 N N . ARG A 1 108 ? -18.684 24.133 13.130 1.00 66.94 108 ARG A N 1
ATOM 822 C CA . ARG A 1 108 ? -17.688 24.450 12.103 1.00 66.94 108 ARG A CA 1
ATOM 823 C C . ARG A 1 108 ? -17.944 23.633 10.855 1.00 66.94 108 ARG A C 1
ATOM 825 O O . ARG A 1 108 ? -18.327 22.471 10.935 1.00 66.94 108 ARG A O 1
ATOM 832 N N . SER A 1 109 ? -17.728 24.278 9.715 1.00 61.88 109 SER A N 1
ATOM 833 C CA . SER A 1 109 ? -17.720 23.609 8.425 1.00 61.88 109 SER A CA 1
ATOM 834 C C . SER A 1 109 ? -16.459 22.771 8.279 1.00 61.88 109 SER A C 1
ATOM 836 O O . SER A 1 109 ? -15.393 23.108 8.804 1.00 61.88 109 SER A O 1
ATOM 838 N N . GLU A 1 110 ? -16.598 21.699 7.519 1.00 63.09 110 GLU A N 1
ATOM 839 C CA . GLU A 1 110 ? -15.503 20.838 7.113 1.00 63.09 110 GLU A CA 1
ATOM 840 C C . GLU A 1 110 ? -14.456 21.647 6.332 1.00 63.09 110 GLU A C 1
ATOM 842 O O . GLU A 1 110 ? -14.808 22.362 5.390 1.00 63.09 110 GLU A O 1
ATOM 847 N N . PRO A 1 111 ? -13.172 21.591 6.713 1.00 59.16 111 PRO A N 1
ATOM 848 C CA . PRO A 1 111 ? -12.112 22.148 5.890 1.00 59.16 111 PRO A CA 1
ATOM 849 C C . PRO A 1 111 ? -11.936 21.275 4.632 1.00 59.16 111 PRO A C 1
ATOM 851 O O . PRO A 1 111 ? -11.351 20.200 4.708 1.00 59.16 111 PRO A O 1
ATOM 854 N N . ASP A 1 112 ? -12.422 21.724 3.474 1.00 67.44 112 ASP A N 1
ATOM 855 C CA . ASP A 1 112 ? -12.282 21.010 2.189 1.00 67.44 112 ASP A CA 1
ATOM 856 C C . ASP A 1 112 ? -10.950 21.339 1.492 1.00 67.44 112 ASP A C 1
ATOM 858 O O . ASP A 1 112 ? -10.889 21.911 0.407 1.00 67.44 112 ASP A O 1
ATOM 862 N N . TRP A 1 113 ? -9.846 21.074 2.188 1.00 71.06 113 TRP A N 1
ATOM 863 C CA . TRP A 1 113 ? -8.491 21.216 1.636 1.00 71.06 113 TRP A CA 1
ATOM 864 C C . TRP A 1 113 ? -7.693 19.909 1.704 1.00 71.06 113 TRP A C 1
ATOM 866 O O . TRP A 1 113 ? -6.614 19.820 1.119 1.00 71.06 113 TRP A O 1
ATOM 876 N N . LEU A 1 114 ? -8.207 18.901 2.420 1.00 61.09 114 LEU A N 1
ATOM 877 C CA . LEU A 1 114 ? -7.548 17.620 2.645 1.00 61.09 114 LEU A CA 1
ATOM 878 C C . LEU A 1 114 ? -8.495 16.469 2.298 1.00 61.09 114 LEU A C 1
ATOM 880 O O . LEU A 1 114 ? -9.412 16.143 3.049 1.00 61.09 114 LEU A O 1
ATOM 884 N N . GLN A 1 115 ? -8.205 15.796 1.190 1.00 65.94 115 GLN A N 1
ATOM 885 C CA . GLN A 1 115 ? -8.807 14.515 0.848 1.00 65.94 115 GLN A CA 1
ATOM 886 C C . GLN A 1 115 ? -7.749 13.424 0.993 1.00 65.94 115 GLN A C 1
ATOM 888 O O . GLN A 1 115 ? -6.699 13.472 0.354 1.00 65.94 115 GLN A O 1
ATOM 893 N N . VAL A 1 116 ? -8.025 12.438 1.845 1.00 63.28 116 VAL A N 1
ATOM 894 C CA . VAL A 1 116 ? -7.163 11.269 2.018 1.00 63.28 116 VAL A CA 1
ATOM 895 C C . VAL A 1 116 ? -7.867 10.061 1.424 1.00 63.28 116 VAL A C 1
ATOM 897 O O . VAL A 1 116 ? -8.816 9.538 2.002 1.00 63.28 116 VAL A O 1
ATOM 900 N N . ASP A 1 117 ? -7.387 9.627 0.263 1.00 62.56 117 ASP A N 1
ATOM 901 C CA . ASP A 1 117 ? -7.728 8.334 -0.317 1.00 62.56 117 ASP A CA 1
ATOM 902 C C . ASP A 1 117 ? -6.505 7.420 -0.206 1.00 62.56 117 ASP A C 1
ATOM 904 O O . ASP A 1 117 ? -5.419 7.733 -0.695 1.00 62.56 117 ASP A O 1
ATOM 908 N N . MET A 1 118 ? -6.667 6.315 0.518 1.00 60.25 118 MET A N 1
ATOM 909 C CA . MET A 1 118 ? -5.618 5.308 0.702 1.00 60.25 118 MET A CA 1
ATOM 910 C C . MET A 1 118 ? -5.867 4.047 -0.125 1.00 60.25 118 MET A C 1
ATOM 912 O O . MET A 1 118 ? -5.096 3.088 -0.014 1.00 60.25 118 MET A O 1
ATOM 916 N N . SER A 1 119 ? -6.928 4.031 -0.937 1.00 63.53 119 SER A N 1
ATOM 917 C CA . SER A 1 119 ? -7.120 3.010 -1.955 1.00 63.53 119 SER A CA 1
ATOM 918 C C . SER A 1 119 ? -6.091 3.192 -3.070 1.00 63.53 119 SER A C 1
ATOM 920 O O . SER A 1 119 ? -5.477 4.247 -3.249 1.00 63.53 119 SER A O 1
ATOM 922 N N . ARG A 1 120 ? -5.829 2.116 -3.806 1.00 61.81 120 ARG A N 1
ATOM 923 C CA . ARG A 1 120 ? -4.998 2.211 -5.002 1.00 61.81 120 ARG A CA 1
ATOM 924 C C . ARG A 1 120 ? -5.870 2.722 -6.133 1.00 61.81 120 ARG A C 1
ATOM 926 O O . ARG A 1 120 ? -7.036 2.350 -6.231 1.00 61.81 120 ARG A O 1
ATOM 933 N N . TRP A 1 121 ? -5.266 3.454 -7.060 1.00 55.88 121 TRP A N 1
ATOM 934 C CA . TRP A 1 121 ? -5.892 3.729 -8.348 1.00 55.88 121 TRP A CA 1
ATOM 935 C C . TRP A 1 121 ? -6.363 2.416 -8.990 1.00 55.88 121 TRP A C 1
ATOM 937 O O . TRP A 1 121 ? -5.566 1.504 -9.212 1.00 55.88 121 TRP A O 1
ATOM 947 N N . GLY A 1 122 ? -7.673 2.304 -9.218 1.00 51.66 122 GLY A N 1
ATOM 948 C CA . GLY A 1 122 ? -8.307 1.106 -9.773 1.00 51.66 122 GLY A CA 1
ATOM 949 C C . GLY A 1 122 ? -8.589 -0.032 -8.781 1.00 51.66 122 GLY A C 1
ATOM 950 O O . GLY A 1 122 ? -9.126 -1.053 -9.208 1.00 51.66 122 GLY A O 1
ATOM 951 N N . SER A 1 123 ? -8.285 0.093 -7.478 1.00 59.59 123 SER A N 1
ATOM 952 C CA . SER A 1 123 ? -8.751 -0.884 -6.483 1.00 59.59 123 SER A CA 1
ATOM 953 C C . SER A 1 123 ? -10.139 -0.491 -5.977 1.00 59.59 123 SER A C 1
ATOM 955 O O . SER A 1 123 ? -10.306 0.436 -5.195 1.00 59.59 123 SER A O 1
ATOM 957 N N . ALA A 1 124 ? -11.165 -1.202 -6.448 1.00 57.38 124 ALA A N 1
ATOM 958 C CA . ALA A 1 124 ? -12.567 -0.998 -6.076 1.00 57.38 124 ALA A CA 1
ATOM 959 C C . ALA A 1 124 ? -12.867 -1.419 -4.615 1.00 57.38 124 ALA A C 1
ATOM 961 O O . ALA A 1 124 ? -13.659 -2.323 -4.368 1.00 57.38 124 ALA A O 1
ATOM 962 N N . GLY A 1 125 ? -12.175 -0.841 -3.628 1.00 61.50 125 GLY A N 1
ATOM 963 C CA . GLY A 1 125 ? -12.436 -1.050 -2.196 1.00 61.50 125 GLY A CA 1
ATOM 964 C C . GLY A 1 125 ? -11.884 -2.344 -1.574 1.00 61.50 125 GLY A C 1
ATOM 965 O O . GLY A 1 125 ? -11.928 -2.495 -0.356 1.00 61.50 125 GLY A O 1
ATOM 966 N N . ALA A 1 126 ? -11.296 -3.267 -2.346 1.00 64.06 126 ALA A N 1
ATOM 967 C CA . ALA A 1 126 ? -10.768 -4.538 -1.817 1.00 64.06 126 ALA A CA 1
ATOM 968 C C . ALA A 1 126 ? -9.671 -4.370 -0.741 1.00 64.06 126 ALA A C 1
ATOM 970 O O . ALA A 1 126 ? -9.501 -5.225 0.133 1.00 64.06 126 ALA A O 1
ATOM 971 N N . ASP A 1 127 ? -8.918 -3.268 -0.794 1.00 67.62 127 ASP A N 1
ATOM 972 C CA . ASP A 1 127 ? -7.900 -2.951 0.209 1.00 67.62 127 ASP A CA 1
ATOM 973 C C . ASP A 1 127 ? -8.528 -2.517 1.555 1.00 67.62 127 ASP A C 1
ATOM 975 O O . ASP A 1 127 ? -7.963 -2.834 2.606 1.00 67.62 127 ASP A O 1
ATOM 979 N N . ASN A 1 128 ? -9.723 -1.906 1.542 1.00 71.00 128 ASN A N 1
ATOM 980 C CA . ASN A 1 128 ? -10.459 -1.503 2.751 1.00 71.00 128 ASN A CA 1
ATOM 981 C C . ASN A 1 128 ? -10.976 -2.723 3.519 1.00 71.00 128 ASN A C 1
ATOM 983 O O . ASN A 1 128 ? -10.701 -2.863 4.707 1.00 71.00 128 ASN A O 1
ATOM 987 N N . ALA A 1 129 ? -11.605 -3.678 2.828 1.00 77.56 129 ALA A N 1
ATOM 988 C CA . ALA A 1 129 ? -12.123 -4.891 3.467 1.00 77.56 129 ALA A CA 1
ATOM 989 C C . ALA A 1 129 ? -11.023 -5.680 4.207 1.00 77.56 129 ALA A C 1
ATOM 991 O O . ALA A 1 129 ? -11.229 -6.179 5.316 1.00 77.56 129 ALA A O 1
ATOM 992 N N . LYS A 1 130 ? -9.816 -5.758 3.624 1.00 83.69 130 LYS A N 1
ATOM 993 C CA . LYS A 1 130 ? -8.651 -6.359 4.291 1.00 83.69 130 LYS A CA 1
ATOM 994 C C . LYS A 1 130 ? -8.210 -5.558 5.512 1.00 83.69 130 LYS A C 1
ATOM 996 O O . LYS A 1 130 ? -7.891 -6.160 6.537 1.00 83.69 130 LYS A O 1
ATOM 1001 N N . PHE A 1 131 ? -8.172 -4.232 5.411 1.00 84.25 131 PHE A N 1
ATOM 1002 C CA . PHE A 1 131 ? -7.839 -3.363 6.536 1.00 84.25 131 PHE A CA 1
ATOM 1003 C C . PHE A 1 131 ? -8.793 -3.586 7.716 1.00 84.25 131 PHE A C 1
ATOM 1005 O O . PHE A 1 131 ? -8.329 -3.836 8.831 1.00 84.25 131 PHE A O 1
ATOM 1012 N N . ASP A 1 132 ? -10.104 -3.586 7.475 1.00 82.31 132 ASP A N 1
ATOM 1013 C CA . ASP A 1 132 ? -11.103 -3.746 8.534 1.00 82.31 132 ASP A CA 1
ATOM 1014 C C . ASP A 1 132 ? -11.093 -5.137 9.154 1.00 82.31 132 ASP A C 1
ATOM 1016 O O . ASP A 1 132 ? -11.195 -5.273 10.376 1.00 82.31 132 ASP A O 1
ATOM 1020 N N . ALA A 1 133 ? -10.885 -6.178 8.349 1.00 87.81 133 ALA A N 1
ATOM 1021 C CA . ALA A 1 133 ? -10.742 -7.530 8.867 1.00 87.81 133 ALA A CA 1
ATOM 1022 C C . ALA A 1 133 ? -9.499 -7.669 9.768 1.00 87.81 133 ALA A C 1
ATOM 1024 O O . ALA A 1 133 ? -9.585 -8.254 10.850 1.00 87.81 133 ALA A O 1
ATOM 1025 N N . VAL A 1 134 ? -8.360 -7.073 9.388 1.00 91.62 134 VAL A N 1
ATOM 1026 C CA . VAL A 1 134 ? -7.157 -7.050 10.239 1.00 91.62 134 VAL A CA 1
ATOM 1027 C C . VAL A 1 134 ? -7.385 -6.217 11.503 1.00 91.62 134 VAL A C 1
ATOM 1029 O O . VAL A 1 134 ? -7.023 -6.656 12.594 1.00 91.62 134 VAL A O 1
ATOM 1032 N N . LYS A 1 135 ? -8.015 -5.044 11.392 1.00 89.31 135 LYS A N 1
ATOM 1033 C CA . LYS A 1 135 ? -8.383 -4.197 12.537 1.00 89.31 135 LYS A CA 1
ATOM 1034 C C . LYS A 1 135 ? -9.276 -4.958 13.518 1.00 89.31 135 LYS A C 1
ATOM 1036 O O . LYS A 1 135 ? -8.998 -4.963 14.715 1.00 89.31 135 LYS A O 1
ATOM 1041 N N . SER A 1 136 ? -10.306 -5.638 13.018 1.00 88.56 136 SER A N 1
ATOM 1042 C CA . SER A 1 136 ? -11.198 -6.474 13.824 1.00 88.56 136 SER A CA 1
ATOM 1043 C C . SER A 1 136 ? -10.430 -7.592 14.530 1.00 88.56 136 SER A C 1
ATOM 1045 O O . SER A 1 136 ? -10.621 -7.807 15.726 1.00 88.56 136 SER A O 1
ATOM 1047 N N . ALA A 1 137 ? -9.501 -8.256 13.839 1.00 93.25 137 ALA A N 1
ATOM 1048 C CA . ALA A 1 137 ? -8.663 -9.303 14.420 1.00 93.25 137 ALA A CA 1
ATOM 1049 C C . ALA A 1 137 ? -7.762 -8.795 15.558 1.00 93.25 137 ALA A C 1
ATOM 1051 O O . ALA A 1 137 ? -7.660 -9.454 16.590 1.00 93.25 137 ALA A O 1
ATOM 1052 N N . ILE A 1 138 ? -7.161 -7.608 15.398 1.00 93.38 138 ILE A N 1
ATOM 1053 C CA . ILE A 1 138 ? -6.350 -6.955 16.439 1.00 93.38 138 ILE A CA 1
ATOM 1054 C C . ILE A 1 138 ? -7.212 -6.652 17.666 1.00 93.38 138 ILE A C 1
ATOM 1056 O O . ILE A 1 138 ? -6.871 -7.061 18.771 1.00 93.38 138 ILE A O 1
ATOM 1060 N N . LEU A 1 139 ? -8.346 -5.970 17.473 1.00 90.75 139 LEU A N 1
ATOM 1061 C CA . LEU A 1 139 ? -9.216 -5.539 18.573 1.00 90.75 139 LEU A CA 1
ATOM 1062 C C . LEU A 1 139 ? -9.897 -6.714 19.289 1.00 90.75 139 LEU A C 1
ATOM 1064 O O . LEU A 1 139 ? -10.168 -6.627 20.482 1.00 90.75 139 LEU A O 1
ATOM 1068 N N . SER A 1 140 ? -10.165 -7.810 18.573 1.00 92.81 140 SER A N 1
ATOM 1069 C CA . SER A 1 140 ? -10.750 -9.035 19.136 1.00 92.81 140 SER A CA 1
ATOM 1070 C C . SER A 1 140 ? -9.716 -10.067 19.596 1.00 92.81 140 SER A C 1
ATOM 1072 O O . SER A 1 140 ? -10.110 -11.141 20.038 1.00 92.81 140 SER A O 1
ATOM 1074 N N . HIS A 1 141 ? -8.414 -9.761 19.513 1.00 94.81 141 HIS A N 1
ATOM 1075 C CA . HIS A 1 141 ? -7.328 -10.672 19.888 1.00 94.81 141 HIS A CA 1
ATOM 1076 C C . HIS A 1 141 ? -7.440 -12.059 19.227 1.00 94.81 141 HIS A C 1
ATOM 1078 O O . HIS A 1 141 ? -7.197 -13.084 19.867 1.00 94.81 141 HIS A O 1
ATOM 1084 N N . ARG A 1 142 ? -7.805 -12.101 17.939 1.00 96.56 142 ARG A N 1
ATOM 1085 C CA . ARG A 1 142 ? -7.988 -13.340 17.164 1.00 96.56 142 ARG A CA 1
ATOM 1086 C C . ARG A 1 142 ? -6.858 -13.590 16.172 1.00 96.56 142 ARG A C 1
ATOM 1088 O O . ARG A 1 142 ? -6.350 -12.662 15.539 1.00 96.56 142 ARG A O 1
ATOM 1095 N N . VAL A 1 143 ? -6.463 -14.854 16.037 1.00 97.19 143 VAL A N 1
ATOM 1096 C CA . VAL A 1 143 ? -5.384 -15.277 15.138 1.00 97.19 143 VAL A CA 1
ATOM 1097 C C . VAL A 1 143 ? -5.825 -15.127 13.683 1.00 97.19 143 VAL A C 1
ATOM 1099 O O . VAL A 1 143 ? -6.929 -15.509 13.297 1.00 97.19 143 VAL A O 1
ATOM 1102 N N . LEU A 1 144 ? -4.929 -14.592 12.856 1.00 97.19 144 LEU A N 1
ATOM 1103 C CA . LEU A 1 144 ? -5.104 -14.505 11.412 1.00 97.19 144 LEU A CA 1
ATOM 1104 C C . LEU A 1 144 ? -4.355 -15.631 10.712 1.00 97.19 144 LEU A C 1
ATOM 1106 O O . LEU A 1 144 ? -3.215 -15.949 11.065 1.00 97.19 144 LEU A O 1
ATOM 1110 N N . ARG A 1 145 ? -4.969 -16.175 9.663 1.00 97.00 145 ARG A N 1
ATOM 1111 C CA . ARG A 1 145 ? -4.341 -17.120 8.744 1.00 97.00 145 ARG A CA 1
ATOM 1112 C C . ARG A 1 145 ? -4.442 -16.609 7.315 1.00 97.00 145 ARG A C 1
ATOM 1114 O O . ARG A 1 145 ? -5.498 -16.170 6.872 1.00 97.00 145 ARG A O 1
ATOM 1121 N N . PHE A 1 146 ? -3.329 -16.635 6.589 1.00 96.62 146 PHE A N 1
ATOM 1122 C CA . PHE A 1 146 ? -3.308 -16.143 5.214 1.00 96.62 146 PHE A CA 1
ATOM 1123 C C . PHE A 1 146 ? -2.138 -16.678 4.380 1.00 96.62 146 PHE A C 1
ATOM 1125 O O . PHE A 1 146 ? -1.049 -16.890 4.922 1.00 96.62 146 PHE A O 1
ATOM 1132 N N . PRO A 1 147 ? -2.309 -16.846 3.054 1.00 96.25 147 PRO A N 1
ATOM 1133 C CA . PRO A 1 147 ? -1.199 -16.982 2.124 1.00 96.25 147 PRO A CA 1
ATOM 1134 C C . PRO A 1 147 ? -0.521 -15.620 1.921 1.00 96.25 147 PRO A C 1
ATOM 1136 O O . PRO A 1 147 ? -1.162 -14.620 1.580 1.00 96.25 147 PRO A O 1
ATOM 1139 N N . TYR A 1 148 ? 0.792 -15.587 2.135 1.00 94.69 148 TYR A N 1
ATOM 1140 C CA . TYR A 1 148 ? 1.612 -14.390 2.004 1.00 94.69 148 TYR A CA 1
ATOM 1141 C C . TYR A 1 148 ? 2.641 -14.556 0.891 1.00 94.69 148 TYR A C 1
ATOM 1143 O O . TYR A 1 148 ? 3.465 -15.472 0.947 1.00 94.69 148 TYR A O 1
ATOM 1151 N N . ALA A 1 149 ? 2.617 -13.640 -0.077 1.00 92.50 149 ALA A N 1
ATOM 1152 C CA . ALA A 1 149 ? 3.642 -13.537 -1.108 1.00 92.50 149 ALA A CA 1
ATOM 1153 C C . ALA A 1 149 ? 4.913 -12.904 -0.512 1.00 92.50 149 ALA A C 1
ATOM 1155 O O . ALA A 1 149 ? 4.966 -11.699 -0.240 1.00 92.50 149 ALA A O 1
ATOM 1156 N N . GLY A 1 150 ? 5.926 -13.728 -0.245 1.00 83.38 150 GLY A N 1
ATOM 1157 C CA . GLY A 1 150 ? 7.210 -13.307 0.306 1.00 83.38 150 GLY A CA 1
ATOM 1158 C C . GLY A 1 150 ? 8.062 -12.525 -0.697 1.00 83.38 150 GLY A C 1
ATOM 1159 O O . GLY A 1 150 ? 7.873 -12.610 -1.908 1.00 83.38 150 GLY A O 1
ATOM 1160 N N . SER A 1 151 ? 9.030 -11.750 -0.193 1.00 75.25 151 SER A N 1
ATOM 1161 C CA . SER A 1 151 ? 10.028 -11.082 -1.053 1.00 75.25 151 SER A CA 1
ATOM 1162 C C . SER A 1 151 ? 10.989 -12.069 -1.731 1.00 75.25 151 SER A C 1
ATOM 1164 O O . SER A 1 151 ? 11.695 -11.685 -2.652 1.00 75.25 151 SER A O 1
ATOM 1166 N N . ASP A 1 152 ? 11.022 -13.320 -1.272 1.00 75.56 152 ASP A N 1
ATOM 1167 C CA . ASP A 1 152 ? 11.770 -14.442 -1.849 1.00 75.56 152 ASP A CA 1
ATOM 1168 C C . ASP A 1 152 ? 11.056 -15.082 -3.057 1.00 75.56 152 ASP A C 1
ATOM 1170 O O . ASP A 1 152 ? 11.543 -16.064 -3.611 1.00 75.56 152 ASP A O 1
ATOM 1174 N N . GLY A 1 153 ? 9.892 -14.550 -3.451 1.00 76.00 153 GLY A N 1
ATOM 1175 C CA . GLY A 1 153 ? 9.073 -15.068 -4.546 1.00 76.00 153 GLY A CA 1
ATOM 1176 C C . GLY A 1 153 ? 8.187 -16.254 -4.158 1.00 76.00 153 GLY A C 1
ATOM 1177 O O . GLY A 1 153 ? 7.367 -16.688 -4.964 1.00 76.00 153 GLY A O 1
ATOM 1178 N N . GLN A 1 154 ? 8.291 -16.765 -2.928 1.00 85.19 154 GLN A N 1
ATOM 1179 C CA . GLN A 1 154 ? 7.467 -17.880 -2.475 1.00 85.19 154 GLN A CA 1
ATOM 1180 C C . GLN A 1 154 ? 6.169 -17.387 -1.843 1.00 85.19 154 GLN A C 1
ATOM 1182 O O . GLN A 1 154 ? 6.154 -16.453 -1.039 1.00 85.19 154 GLN A O 1
ATOM 1187 N N . THR A 1 155 ? 5.068 -18.072 -2.145 1.00 92.69 155 THR A N 1
ATOM 1188 C CA . THR A 1 155 ? 3.800 -17.861 -1.442 1.00 92.69 155 THR A CA 1
ATOM 1189 C C . THR A 1 155 ? 3.630 -18.942 -0.394 1.00 92.69 155 THR A C 1
ATOM 1191 O O . THR A 1 155 ? 3.510 -20.118 -0.718 1.00 92.69 155 THR A O 1
ATOM 1194 N N . ASN A 1 156 ? 3.617 -18.538 0.871 1.00 92.56 156 ASN A N 1
ATOM 1195 C CA . ASN A 1 156 ? 3.525 -19.460 1.993 1.00 92.56 156 ASN A CA 1
ATOM 1196 C C . ASN A 1 156 ? 2.373 -19.073 2.915 1.00 92.56 156 ASN A C 1
ATOM 1198 O O . ASN A 1 156 ? 2.138 -17.889 3.162 1.00 92.56 156 ASN A O 1
ATOM 1202 N N . TRP A 1 157 ? 1.701 -20.072 3.484 1.00 95.06 157 TRP A N 1
ATOM 1203 C CA . TRP A 1 157 ? 0.732 -19.833 4.547 1.00 95.06 157 TRP A CA 1
ATOM 1204 C C . TRP A 1 157 ? 1.430 -19.324 5.811 1.00 95.06 157 TRP A C 1
ATOM 1206 O O . TRP A 1 157 ? 2.552 -19.728 6.140 1.00 95.06 157 TRP A O 1
ATOM 1216 N N . ARG A 1 158 ? 0.768 -18.391 6.492 1.00 95.44 158 ARG A N 1
ATOM 1217 C CA . ARG A 1 158 ? 1.210 -17.792 7.749 1.00 95.44 158 ARG A CA 1
ATOM 1218 C C . ARG A 1 158 ? 0.071 -17.814 8.748 1.00 95.44 158 ARG A C 1
ATOM 1220 O O . ARG A 1 158 ? -1.057 -17.476 8.389 1.00 95.44 158 ARG A O 1
ATOM 1227 N N . ARG A 1 159 ? 0.386 -18.171 9.992 1.00 97.38 159 ARG A N 1
ATOM 1228 C CA . ARG A 1 159 ? -0.469 -17.916 11.158 1.00 97.38 159 ARG A CA 1
ATOM 1229 C C . ARG A 1 159 ? 0.155 -16.821 12.009 1.00 97.38 159 ARG A C 1
ATOM 1231 O O . ARG A 1 159 ? 1.328 -16.905 12.374 1.00 97.38 159 ARG A O 1
ATOM 1238 N N . VAL A 1 160 ? -0.613 -15.779 12.299 1.00 97.31 160 VAL A N 1
ATOM 1239 C CA . VAL A 1 160 ? -0.101 -14.565 12.938 1.00 97.31 160 VAL A CA 1
ATOM 1240 C C . VAL A 1 160 ? -1.063 -14.106 14.019 1.00 97.31 160 VAL A C 1
ATOM 1242 O O . VAL A 1 160 ? -2.256 -13.973 13.761 1.00 97.31 160 VAL A O 1
ATOM 1245 N N . CYS A 1 161 ? -0.535 -13.808 15.204 1.00 97.25 161 CYS A N 1
ATOM 1246 C CA . CYS A 1 161 ? -1.247 -13.030 16.212 1.00 97.25 161 CYS A CA 1
ATOM 1247 C C . CYS A 1 161 ? -1.040 -11.540 15.891 1.00 97.25 161 CYS A C 1
ATOM 1249 O O . CYS A 1 161 ? 0.081 -11.036 16.057 1.00 97.25 161 CYS A O 1
ATOM 1251 N N . PRO A 1 162 ? -2.048 -10.839 15.344 1.00 96.50 162 PRO A N 1
ATOM 1252 C CA . PRO A 1 162 ? -1.881 -9.465 14.896 1.00 96.50 162 PRO A CA 1
ATOM 1253 C C . PRO A 1 162 ? -1.781 -8.500 16.083 1.00 96.50 162 PRO A C 1
ATOM 1255 O O . PRO A 1 162 ? -2.524 -8.625 17.049 1.00 96.50 162 PRO A O 1
ATOM 1258 N N . ALA A 1 163 ? -0.882 -7.517 16.009 1.00 94.12 163 ALA A N 1
ATOM 1259 C CA . ALA A 1 163 ? -0.663 -6.567 17.104 1.00 94.12 163 ALA A CA 1
ATOM 1260 C C . ALA A 1 163 ? -0.909 -5.109 16.705 1.00 94.12 163 ALA A C 1
ATOM 1262 O O . ALA A 1 163 ? -1.466 -4.343 17.487 1.00 94.12 163 ALA A O 1
ATOM 126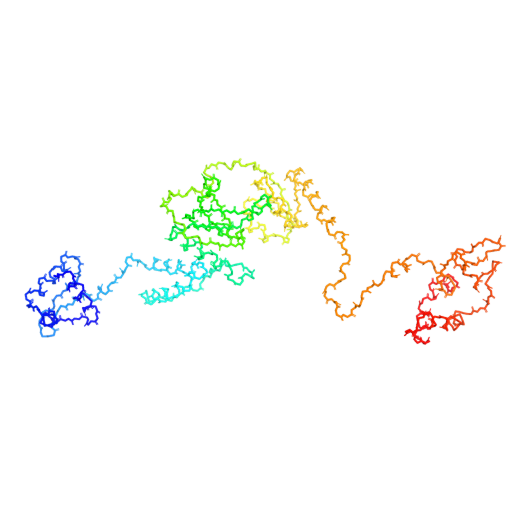3 N N . ARG A 1 164 ? -0.473 -4.695 15.508 1.00 92.19 164 ARG A N 1
ATOM 1264 C CA . ARG A 1 164 ? -0.546 -3.287 15.092 1.00 92.19 164 ARG A CA 1
ATOM 1265 C C . ARG A 1 164 ? -0.635 -3.139 13.578 1.00 92.19 164 ARG A C 1
ATOM 1267 O O . ARG A 1 164 ? 0.092 -3.807 12.845 1.00 92.19 164 ARG A O 1
ATOM 1274 N N . LEU A 1 165 ? -1.479 -2.212 13.127 1.00 90.19 165 LEU A N 1
ATOM 1275 C CA . LEU A 1 165 ? -1.456 -1.687 11.762 1.00 90.19 165 LEU A CA 1
ATOM 1276 C C . LEU A 1 165 ? -0.551 -0.455 11.698 1.00 90.19 165 LEU A C 1
ATOM 1278 O O . LEU A 1 165 ? -0.641 0.429 12.547 1.00 90.19 165 LEU A O 1
ATOM 1282 N N . VAL A 1 166 ? 0.320 -0.404 10.694 1.00 87.56 166 VAL A N 1
ATOM 1283 C CA . VAL A 1 166 ? 1.285 0.680 10.481 1.00 87.56 166 VAL A CA 1
ATOM 1284 C C . VAL A 1 166 ? 1.143 1.203 9.059 1.00 87.56 166 VAL A C 1
ATOM 1286 O O . VAL A 1 166 ? 1.231 0.428 8.106 1.00 87.56 166 VAL A O 1
ATOM 1289 N N . PHE A 1 167 ? 0.961 2.514 8.910 1.00 82.00 167 PHE A N 1
ATOM 1290 C CA . PHE A 1 167 ? 1.022 3.186 7.615 1.00 82.00 167 PHE A CA 1
ATOM 1291 C C . PHE A 1 167 ? 2.414 3.783 7.417 1.00 82.00 167 PHE A C 1
ATOM 1293 O O . PHE A 1 167 ? 2.846 4.630 8.197 1.00 82.00 167 PHE A O 1
ATOM 1300 N N . LYS A 1 168 ? 3.142 3.319 6.397 1.00 77.94 168 LYS A N 1
ATOM 1301 C CA . LYS A 1 168 ? 4.501 3.788 6.098 1.00 77.94 168 LYS A CA 1
ATOM 1302 C C . LYS A 1 168 ? 4.783 3.737 4.601 1.00 77.94 168 LYS A C 1
ATOM 1304 O O . LYS A 1 168 ? 4.401 2.779 3.939 1.00 77.94 168 LYS A O 1
ATOM 1309 N N . GLY A 1 169 ? 5.465 4.743 4.050 1.00 70.44 169 GLY A N 1
ATOM 1310 C CA . GLY A 1 169 ? 5.873 4.735 2.636 1.00 70.44 169 GLY A CA 1
ATOM 1311 C C . GLY A 1 169 ? 4.707 4.472 1.672 1.00 70.44 169 GLY A C 1
ATOM 1312 O O . GLY A 1 169 ? 4.829 3.637 0.778 1.00 70.44 169 GLY A O 1
ATOM 1313 N N . ARG A 1 170 ? 3.557 5.124 1.913 1.00 74.62 170 ARG A N 1
ATOM 1314 C CA . ARG A 1 170 ? 2.307 4.986 1.136 1.00 74.62 170 ARG A CA 1
ATOM 1315 C C . ARG A 1 170 ? 1.706 3.568 1.120 1.00 74.62 170 ARG A C 1
ATOM 1317 O O . ARG A 1 170 ? 1.014 3.196 0.178 1.00 74.62 170 ARG A O 1
ATOM 1324 N N . ALA A 1 171 ? 1.970 2.746 2.138 1.00 81.81 171 ALA A N 1
ATOM 1325 C CA . ALA A 1 171 ? 1.390 1.410 2.245 1.00 81.81 171 ALA A CA 1
ATOM 1326 C C . ALA A 1 171 ? 1.064 1.010 3.689 1.00 81.81 171 ALA A C 1
ATOM 1328 O O . ALA A 1 171 ? 1.731 1.424 4.637 1.00 81.81 171 ALA A O 1
ATOM 1329 N N . TRP A 1 172 ? 0.066 0.136 3.829 1.00 85.50 172 TRP A N 1
ATOM 1330 C CA . TRP A 1 172 ? -0.288 -0.498 5.094 1.00 85.50 172 TRP A CA 1
ATOM 1331 C C . TRP A 1 172 ? 0.510 -1.777 5.347 1.00 85.50 172 TRP A C 1
ATOM 1333 O O . TRP A 1 172 ? 0.663 -2.637 4.469 1.00 85.50 172 TRP A O 1
ATOM 1343 N N . TYR A 1 173 ? 0.950 -1.924 6.592 1.00 90.31 173 TYR A N 1
ATOM 1344 C CA . TYR A 1 173 ? 1.640 -3.093 7.112 1.00 90.31 173 TYR A CA 1
ATOM 1345 C C . TYR A 1 173 ? 0.963 -3.593 8.386 1.00 90.31 173 TYR A C 1
ATOM 1347 O O . TYR A 1 173 ? 0.517 -2.807 9.217 1.00 90.31 173 TYR A O 1
ATOM 1355 N N . LEU A 1 174 ? 0.934 -4.910 8.553 1.00 94.06 174 LEU A N 1
ATOM 1356 C CA . LEU A 1 174 ? 0.556 -5.598 9.777 1.00 94.06 174 LEU A CA 1
ATOM 1357 C C . LEU A 1 174 ? 1.830 -6.032 10.505 1.00 94.06 174 LEU A C 1
ATOM 1359 O O . LEU A 1 174 ? 2.586 -6.850 9.982 1.00 94.06 174 LEU A O 1
ATOM 1363 N N . GLN A 1 175 ? 2.052 -5.525 11.714 1.00 95.50 175 GLN A N 1
ATOM 1364 C CA . GLN A 1 175 ? 2.992 -6.118 12.661 1.00 95.50 175 GLN A CA 1
ATOM 1365 C C . GLN A 1 175 ? 2.263 -7.169 13.498 1.00 95.50 175 GLN A C 1
ATOM 1367 O O . GLN A 1 175 ? 1.210 -6.897 14.083 1.00 95.50 175 GLN A O 1
ATOM 1372 N N . GLY A 1 176 ? 2.833 -8.366 13.576 1.00 94.94 176 GLY A N 1
ATOM 1373 C CA . GLY A 1 176 ? 2.281 -9.447 14.381 1.00 94.94 176 GLY A CA 1
ATOM 1374 C C . GLY A 1 176 ? 3.320 -10.502 14.730 1.00 94.94 176 GLY A C 1
ATOM 1375 O O . GLY A 1 176 ? 4.368 -10.607 14.085 1.00 94.94 176 GLY A O 1
ATOM 1376 N N . LEU A 1 177 ? 3.019 -11.284 15.763 1.00 96.19 177 LEU A N 1
ATOM 1377 C CA . LEU A 1 177 ? 3.834 -12.427 16.151 1.00 96.19 177 LEU A CA 1
ATOM 1378 C C . LEU A 1 177 ? 3.513 -13.589 15.207 1.00 96.19 177 LEU A C 1
ATOM 1380 O O . LEU A 1 177 ? 2.401 -14.118 15.212 1.00 96.19 177 LEU A O 1
ATOM 1384 N N . CYS A 1 178 ? 4.475 -13.967 14.368 1.00 95.88 178 CYS A N 1
ATOM 1385 C CA . CYS A 1 178 ? 4.326 -15.090 13.452 1.00 95.88 178 CYS A CA 1
ATOM 1386 C C . CYS A 1 178 ? 4.487 -16.397 14.229 1.00 95.88 178 CYS A C 1
ATOM 1388 O O . CYS A 1 178 ? 5.574 -16.676 14.732 1.00 95.88 178 CYS A O 1
ATOM 1390 N N . LEU A 1 179 ? 3.434 -17.210 14.304 1.00 94.25 179 LEU A N 1
ATOM 1391 C CA . LEU A 1 179 ? 3.437 -18.454 15.080 1.00 94.25 179 LEU A CA 1
ATOM 1392 C C . LEU A 1 179 ? 4.382 -19.504 14.484 1.00 94.25 179 LEU A C 1
ATOM 1394 O O . LEU A 1 179 ? 5.033 -20.239 15.223 1.00 94.25 179 LEU A O 1
ATOM 1398 N N . ASP A 1 180 ? 4.532 -19.512 13.159 1.00 91.25 180 ASP A N 1
ATOM 1399 C CA . ASP A 1 180 ? 5.417 -20.446 12.454 1.00 91.25 180 ASP A CA 1
ATOM 1400 C C . ASP A 1 180 ? 6.902 -20.144 12.716 1.00 91.25 180 ASP A C 1
ATOM 1402 O O . ASP A 1 180 ? 7.738 -21.043 12.777 1.00 91.25 180 ASP A O 1
ATOM 1406 N N . ARG A 1 181 ? 7.245 -18.858 12.865 1.00 90.81 181 ARG A N 1
ATOM 1407 C CA . ARG A 1 181 ? 8.622 -18.391 13.105 1.00 90.81 181 ARG A CA 1
ATOM 1408 C C . ARG A 1 181 ? 8.909 -18.075 14.571 1.00 90.81 181 ARG A C 1
ATOM 1410 O O . ARG A 1 181 ? 10.071 -17.878 14.905 1.00 90.81 181 ARG A O 1
ATOM 1417 N N . LYS A 1 182 ? 7.873 -18.042 15.413 1.00 93.00 182 LYS A N 1
ATOM 1418 C CA . LYS A 1 182 ? 7.913 -17.670 16.835 1.00 93.00 182 LYS A CA 1
ATOM 1419 C C . LYS A 1 182 ? 8.599 -16.320 17.081 1.00 93.00 182 LYS A C 1
ATOM 1421 O O . LYS A 1 182 ? 9.330 -16.165 18.050 1.00 93.00 182 LYS A O 1
ATOM 1426 N N . ASP A 1 183 ? 8.376 -15.363 16.181 1.00 93.44 183 ASP A N 1
ATOM 1427 C CA . ASP A 1 183 ? 9.057 -14.065 16.188 1.00 93.44 183 ASP A CA 1
ATOM 1428 C C . ASP A 1 183 ? 8.199 -12.971 15.528 1.00 93.44 183 ASP A C 1
ATOM 1430 O O . ASP A 1 183 ? 7.287 -13.255 14.739 1.00 93.44 183 ASP A O 1
ATOM 1434 N N . TRP A 1 184 ? 8.489 -11.714 15.856 1.00 92.62 184 TRP A N 1
ATOM 1435 C CA . TRP A 1 184 ? 7.841 -10.540 15.288 1.00 92.62 184 TRP A CA 1
ATOM 1436 C C . TRP A 1 184 ? 8.154 -10.407 13.800 1.00 92.62 184 TRP A C 1
ATOM 1438 O O . TRP A 1 184 ? 9.304 -10.483 13.352 1.00 92.62 184 TRP A O 1
ATOM 1448 N N . ARG A 1 185 ? 7.110 -10.193 12.999 1.00 91.94 185 ARG A N 1
ATOM 1449 C CA . ARG A 1 185 ? 7.234 -9.956 11.562 1.00 91.94 185 ARG A CA 1
ATOM 1450 C C . ARG A 1 185 ? 6.284 -8.858 11.110 1.00 91.94 185 ARG A C 1
ATOM 1452 O O . ARG A 1 185 ? 5.209 -8.658 11.674 1.00 91.94 185 ARG A O 1
ATOM 1459 N N . THR A 1 186 ? 6.709 -8.179 10.053 1.00 92.56 186 THR A N 1
ATOM 1460 C CA . THR A 1 186 ? 5.949 -7.126 9.387 1.00 92.56 186 THR A CA 1
ATOM 1461 C C . THR A 1 186 ? 5.482 -7.642 8.031 1.00 92.56 186 THR A C 1
ATOM 1463 O O . THR A 1 186 ? 6.291 -8.070 7.207 1.00 92.56 186 THR A O 1
ATOM 1466 N N . PHE A 1 187 ? 4.176 -7.600 7.793 1.00 92.00 187 PHE A N 1
ATOM 1467 C CA . PHE A 1 187 ? 3.528 -8.102 6.585 1.00 92.00 187 PHE A CA 1
ATOM 1468 C C . PHE A 1 187 ? 2.882 -6.944 5.831 1.00 92.00 187 PHE A C 1
ATOM 1470 O O . PHE A 1 187 ? 2.033 -6.248 6.377 1.00 92.00 187 PHE A O 1
ATOM 1477 N N . LYS A 1 188 ? 3.247 -6.723 4.566 1.00 91.44 188 LYS A N 1
ATOM 1478 C CA . LYS A 1 188 ? 2.587 -5.708 3.732 1.00 91.44 188 LYS A CA 1
ATOM 1479 C C . LYS A 1 188 ? 1.179 -6.198 3.387 1.00 91.44 188 LYS A C 1
ATOM 1481 O O . LYS A 1 188 ? 1.053 -7.267 2.792 1.00 91.44 188 LYS A O 1
ATOM 1486 N N . LEU A 1 189 ? 0.131 -5.429 3.701 1.00 90.50 189 LEU A N 1
ATOM 1487 C CA . LEU A 1 189 ? -1.272 -5.864 3.522 1.00 90.50 189 LEU A CA 1
ATOM 1488 C C . LEU A 1 189 ? -1.591 -6.261 2.076 1.00 90.50 189 LEU A C 1
ATOM 1490 O O . LEU A 1 189 ? -2.395 -7.148 1.800 1.00 90.50 189 LEU A O 1
ATOM 1494 N N . THR A 1 190 ? -0.913 -5.631 1.130 1.00 88.12 190 THR A N 1
ATOM 1495 C CA . THR A 1 190 ? -1.113 -5.877 -0.294 1.00 88.12 190 THR A CA 1
ATOM 1496 C C . THR A 1 190 ? -0.493 -7.180 -0.799 1.00 88.12 190 THR A C 1
ATOM 1498 O O . THR A 1 190 ? -0.828 -7.610 -1.896 1.00 88.12 190 THR A O 1
ATOM 1501 N N . ARG A 1 191 ? 0.374 -7.822 -0.003 1.00 91.31 191 ARG A N 1
ATOM 1502 C CA . ARG A 1 191 ? 0.949 -9.154 -0.268 1.00 91.31 191 ARG A CA 1
ATOM 1503 C C . ARG A 1 191 ? 0.189 -10.287 0.435 1.00 91.31 191 ARG A C 1
ATOM 1505 O O . ARG A 1 191 ? 0.537 -11.453 0.268 1.00 91.31 191 ARG A O 1
ATOM 1512 N N . ILE A 1 192 ? -0.838 -9.944 1.215 1.00 92.25 192 ILE A N 1
ATOM 1513 C CA . ILE A 1 192 ? -1.808 -10.887 1.775 1.00 92.25 192 ILE A CA 1
ATOM 1514 C C . ILE A 1 192 ? -2.858 -11.150 0.691 1.00 92.25 192 ILE A C 1
ATOM 1516 O O . ILE A 1 192 ? -3.628 -10.249 0.336 1.00 92.25 192 ILE A O 1
ATOM 1520 N N . LEU A 1 193 ? -2.841 -12.361 0.127 1.00 90.31 193 LEU A N 1
ATOM 1521 C CA . LEU A 1 193 ? -3.660 -12.697 -1.047 1.00 90.31 193 LEU A CA 1
ATOM 1522 C C . LEU A 1 193 ? -5.102 -13.048 -0.663 1.00 90.31 193 LEU A C 1
ATOM 1524 O O . LEU A 1 193 ? -6.034 -12.696 -1.374 1.00 90.31 193 LEU A O 1
ATOM 1528 N N . ALA A 1 194 ? -5.276 -13.690 0.489 1.00 90.75 194 ALA A N 1
ATOM 1529 C CA . ALA A 1 194 ? -6.561 -13.972 1.118 1.00 90.75 194 ALA A CA 1
ATOM 1530 C C . ALA A 1 194 ? -6.402 -13.810 2.631 1.00 90.75 194 ALA A C 1
ATOM 1532 O O . ALA A 1 194 ? -5.287 -13.931 3.134 1.00 90.75 194 ALA A O 1
ATOM 1533 N N . LEU A 1 195 ? -7.481 -13.529 3.355 1.00 92.19 195 LEU A N 1
ATOM 1534 C CA . LEU A 1 195 ? -7.430 -13.334 4.801 1.00 92.19 195 LEU A CA 1
ATOM 1535 C C . LEU A 1 195 ? -8.513 -14.173 5.476 1.00 92.19 195 LEU A C 1
ATOM 1537 O O . LEU A 1 195 ? -9.689 -14.039 5.157 1.00 92.19 195 LEU A O 1
ATOM 1541 N N . GLU A 1 196 ? -8.100 -15.017 6.414 1.00 94.56 196 GLU A N 1
ATOM 1542 C CA . GLU A 1 196 ? -8.970 -15.863 7.224 1.00 94.56 196 GLU A CA 1
ATOM 1543 C C . GLU A 1 196 ? -8.813 -15.471 8.698 1.00 94.56 196 GLU A C 1
ATOM 1545 O O . GLU A 1 196 ? -7.697 -15.396 9.223 1.00 94.56 196 GLU A O 1
ATOM 1550 N N . LEU A 1 197 ? -9.936 -15.200 9.361 1.00 94.56 197 LEU A N 1
ATOM 1551 C CA . LEU A 1 197 ? -9.988 -14.906 10.788 1.00 94.56 197 LEU A CA 1
ATOM 1552 C C . LEU A 1 197 ? -10.359 -16.178 11.544 1.00 94.56 197 LEU A C 1
ATOM 1554 O O . LEU A 1 197 ? -11.454 -16.702 11.357 1.00 94.56 197 LEU A O 1
ATOM 1558 N N . LEU A 1 198 ? -9.450 -16.673 12.379 1.00 94.50 198 LEU A N 1
ATOM 1559 C CA . LEU A 1 198 ? -9.669 -17.894 13.146 1.00 94.50 198 LEU A CA 1
ATOM 1560 C C . LEU A 1 198 ? -10.425 -17.596 14.445 1.00 94.50 198 LEU A C 1
ATOM 1562 O O . LEU A 1 198 ? -10.359 -16.491 14.982 1.00 94.50 198 LEU A O 1
ATOM 1566 N N . GLU A 1 199 ? -11.112 -18.604 14.981 1.00 93.25 199 GLU A N 1
ATOM 1567 C CA . GLU A 1 199 ? -11.753 -18.521 16.303 1.00 93.25 199 GLU A CA 1
ATOM 1568 C C . GLU A 1 199 ? -10.741 -18.542 17.460 1.00 93.25 199 GLU A C 1
ATOM 1570 O O . GLU A 1 199 ? -11.058 -18.135 18.574 1.00 93.25 199 GLU A O 1
ATOM 1575 N N . GLU A 1 200 ? -9.509 -18.982 17.194 1.00 95.44 200 GLU A N 1
ATOM 1576 C CA . GLU A 1 200 ? -8.414 -18.999 18.161 1.00 95.44 200 GLU A CA 1
ATOM 1577 C C . GLU A 1 200 ? -8.074 -17.578 18.634 1.00 95.44 200 GLU A C 1
ATOM 1579 O O . GLU A 1 200 ? -7.742 -16.697 17.835 1.00 95.44 200 GLU A O 1
ATOM 1584 N N . THR A 1 201 ? -8.116 -17.370 19.949 1.00 95.12 201 THR A N 1
ATOM 1585 C CA . THR A 1 201 ? -7.737 -16.112 20.599 1.00 95.12 201 THR A CA 1
ATOM 1586 C C . THR A 1 201 ? -6.372 -16.209 21.268 1.00 95.12 201 THR A C 1
ATOM 1588 O O . THR A 1 201 ? -5.969 -17.285 21.708 1.00 95.12 201 THR A O 1
ATOM 1591 N N . PHE A 1 202 ? -5.682 -15.081 21.426 1.00 94.12 202 PHE A N 1
ATOM 1592 C CA . PHE A 1 202 ? -4.383 -15.013 22.099 1.00 94.12 202 PHE A CA 1
ATOM 1593 C C . PHE A 1 202 ? -4.363 -13.961 23.218 1.00 94.12 202 PHE A C 1
ATOM 1595 O O . PHE A 1 202 ? -5.092 -12.971 23.191 1.00 94.12 202 PHE A O 1
ATOM 1602 N N . ALA A 1 203 ? -3.508 -14.174 24.221 1.00 91.62 203 ALA A N 1
ATOM 1603 C CA . ALA A 1 203 ? -3.306 -13.208 25.300 1.00 91.62 203 ALA A CA 1
ATOM 1604 C C . ALA A 1 203 ? -2.668 -11.906 24.772 1.00 91.62 203 ALA A C 1
ATOM 1606 O O . ALA A 1 203 ? -1.955 -11.950 23.770 1.00 91.62 203 ALA A O 1
ATOM 1607 N N . PRO A 1 204 ? -2.870 -10.752 25.433 1.00 86.81 204 PRO A N 1
ATOM 1608 C CA . PRO A 1 204 ? -2.250 -9.495 25.023 1.00 86.81 204 PRO A CA 1
ATOM 1609 C C . PRO A 1 204 ? -0.738 -9.638 24.797 1.00 86.81 204 PRO A C 1
ATOM 1611 O O . PRO A 1 204 ? -0.005 -10.097 25.673 1.00 86.81 204 PRO A O 1
ATOM 1614 N N . LEU A 1 205 ? -0.282 -9.263 23.601 1.00 86.88 205 LEU A N 1
ATOM 1615 C CA . LEU A 1 205 ? 1.130 -9.311 23.233 1.00 86.88 205 LEU A CA 1
ATOM 1616 C C . LEU A 1 205 ? 1.875 -8.093 23.799 1.00 86.88 205 LEU A C 1
ATOM 1618 O O . LEU A 1 205 ? 1.274 -7.022 23.934 1.00 86.88 205 LEU A O 1
ATOM 1622 N N . PRO A 1 206 ? 3.188 -8.207 24.070 1.00 88.31 206 PRO A N 1
ATOM 1623 C CA . PRO A 1 206 ? 4.006 -7.028 24.316 1.00 88.31 206 PRO A CA 1
ATOM 1624 C C . PRO A 1 206 ? 3.982 -6.098 23.090 1.00 88.31 206 PRO A C 1
ATOM 1626 O O . PRO A 1 206 ? 3.680 -6.547 21.978 1.00 88.31 206 PRO A O 1
ATOM 1629 N N . PRO A 1 207 ? 4.289 -4.800 23.259 1.00 86.06 207 PRO A N 1
ATOM 1630 C CA . PRO A 1 207 ? 4.328 -3.875 22.136 1.00 86.06 207 PRO A CA 1
ATOM 1631 C C . PRO A 1 207 ? 5.318 -4.376 21.068 1.00 86.06 207 PRO A C 1
ATOM 1633 O O . PRO A 1 207 ? 6.436 -4.765 21.418 1.00 86.06 207 PRO A O 1
ATOM 1636 N N . PRO A 1 208 ? 4.932 -4.383 19.776 1.00 89.31 208 PRO A N 1
ATOM 1637 C CA . PRO A 1 208 ? 5.831 -4.808 18.713 1.00 89.31 208 PRO A CA 1
ATOM 1638 C C . PRO A 1 208 ? 7.034 -3.858 18.616 1.00 89.31 208 PRO A C 1
ATOM 1640 O O . PRO A 1 208 ? 6.896 -2.669 18.937 1.00 89.31 208 PRO A O 1
ATOM 1643 N N . PRO A 1 209 ? 8.190 -4.354 18.136 1.00 87.81 209 PRO A N 1
ATOM 1644 C CA . PRO A 1 209 ? 9.374 -3.528 17.922 1.00 87.81 209 PRO A CA 1
ATOM 1645 C C . PRO A 1 209 ? 9.102 -2.412 16.904 1.00 87.81 209 PRO A C 1
ATOM 1647 O O . PRO A 1 209 ? 8.138 -2.475 16.127 1.00 87.81 209 PRO A O 1
ATOM 1650 N N . SER A 1 210 ? 9.972 -1.398 16.883 1.00 84.00 210 SER A N 1
ATOM 1651 C CA . SER A 1 210 ? 9.932 -0.366 15.844 1.00 84.00 210 SER A CA 1
ATOM 1652 C C . SER A 1 210 ? 9.971 -1.005 14.450 1.00 84.00 210 SER A C 1
ATOM 1654 O O . SER A 1 210 ? 10.657 -2.001 14.216 1.00 84.00 210 SER A O 1
ATOM 1656 N N . ILE A 1 211 ? 9.190 -0.453 13.515 1.00 75.94 211 ILE A N 1
ATOM 1657 C CA . ILE A 1 211 ? 9.203 -0.903 12.115 1.00 75.94 211 ILE A CA 1
ATOM 1658 C C . ILE A 1 211 ? 10.519 -0.531 11.421 1.00 75.94 211 ILE A C 1
ATOM 1660 O O . ILE A 1 211 ? 10.888 -1.145 10.422 1.00 75.94 211 ILE A O 1
ATOM 1664 N N . GLU A 1 212 ? 11.210 0.486 11.937 1.00 69.00 212 GLU A N 1
ATOM 1665 C CA . GLU A 1 212 ? 12.581 0.800 11.563 1.00 69.00 212 GLU A CA 1
ATOM 1666 C C . GLU A 1 212 ? 13.514 0.068 12.514 1.00 69.00 212 GLU A C 1
ATOM 1668 O O . GLU A 1 212 ? 13.352 0.210 13.727 1.00 69.00 212 GLU A O 1
ATOM 1673 N N . PRO A 1 213 ? 14.471 -0.720 12.001 1.00 60.53 213 PRO A N 1
ATOM 1674 C CA . PRO A 1 213 ? 15.519 -1.235 12.860 1.00 60.53 213 PRO A CA 1
ATOM 1675 C C . PRO A 1 213 ? 16.229 -0.043 13.514 1.00 60.53 213 PRO A C 1
ATOM 1677 O O . PRO A 1 213 ? 16.690 0.866 12.826 1.00 60.53 213 PRO A O 1
ATOM 1680 N N . GLU A 1 214 ? 16.283 -0.029 14.843 1.00 45.00 214 GLU A N 1
ATOM 1681 C CA . GLU A 1 214 ? 17.089 0.940 15.579 1.00 45.00 214 GLU A CA 1
ATOM 1682 C C . GLU A 1 214 ? 18.566 0.594 15.352 1.00 45.00 214 GLU A C 1
ATOM 1684 O O . GLU A 1 214 ? 19.056 -0.436 15.815 1.00 45.00 214 GLU A O 1
ATOM 1689 N N . GLY A 1 215 ? 19.260 1.427 14.575 1.00 52.94 215 GLY A N 1
ATOM 1690 C CA . GLY A 1 215 ? 20.671 1.251 14.235 1.00 52.94 215 GLY A CA 1
ATOM 1691 C C . GLY A 1 215 ? 20.960 1.472 12.747 1.00 52.94 215 GLY A C 1
ATOM 1692 O O . GLY A 1 215 ? 20.036 1.604 11.942 1.00 52.94 215 GLY A O 1
ATOM 1693 N N . PRO A 1 216 ? 22.245 1.539 12.351 1.00 48.44 216 PRO A N 1
ATOM 1694 C CA . PRO A 1 216 ? 22.612 1.572 10.942 1.00 48.44 216 PRO A CA 1
ATOM 1695 C C . PRO A 1 216 ? 22.028 0.344 10.238 1.00 48.44 216 PRO A C 1
ATOM 1697 O O . PRO A 1 216 ? 22.063 -0.763 10.776 1.00 48.44 216 PRO A O 1
ATOM 1700 N N . TYR A 1 217 ? 21.465 0.561 9.047 1.00 52.53 217 TYR A N 1
ATOM 1701 C CA . TYR A 1 217 ? 20.892 -0.486 8.206 1.00 52.53 217 TYR A CA 1
ATOM 1702 C C . TYR A 1 217 ? 21.848 -1.688 8.153 1.00 52.53 217 TYR A C 1
ATOM 1704 O O . TYR A 1 217 ? 22.995 -1.556 7.738 1.00 52.53 217 TYR A O 1
ATOM 1712 N N . SER A 1 218 ? 21.393 -2.852 8.621 1.00 50.28 218 SER A N 1
ATOM 1713 C CA . SER A 1 218 ? 22.221 -4.061 8.729 1.00 50.28 218 SER A CA 1
ATOM 1714 C C . SER A 1 218 ? 22.413 -4.790 7.394 1.00 50.28 218 SER A C 1
ATOM 1716 O O . SER A 1 218 ? 23.171 -5.756 7.323 1.00 50.28 218 SER A O 1
ATOM 1718 N N . GLY A 1 219 ? 21.742 -4.336 6.330 1.00 59.94 219 GLY A N 1
ATOM 1719 C CA . GLY A 1 219 ? 22.004 -4.767 4.959 1.00 59.94 219 GLY A CA 1
ATOM 1720 C C . GLY A 1 219 ? 23.152 -3.984 4.318 1.00 59.94 219 GLY A C 1
ATOM 1721 O O . GLY A 1 219 ? 23.478 -2.873 4.731 1.00 59.94 219 GLY A O 1
ATOM 1722 N N . SER A 1 220 ? 23.763 -4.543 3.274 1.00 70.50 220 SER A N 1
ATOM 1723 C CA . SER A 1 220 ? 24.749 -3.812 2.479 1.00 70.50 220 SER A CA 1
ATOM 1724 C C . SER A 1 220 ? 24.068 -2.649 1.759 1.00 70.50 220 SER A C 1
ATOM 1726 O O . SER A 1 220 ? 23.250 -2.854 0.862 1.00 70.50 220 SER A O 1
ATOM 1728 N N . VAL A 1 221 ? 24.396 -1.423 2.159 1.00 82.44 221 VAL A N 1
ATOM 1729 C CA . VAL A 1 221 ? 23.993 -0.220 1.431 1.00 82.44 221 VAL A CA 1
ATOM 1730 C C . VAL A 1 221 ? 25.022 0.029 0.333 1.00 82.44 221 VAL A C 1
ATOM 1732 O O . VAL A 1 221 ? 26.228 -0.000 0.577 1.00 82.44 221 VAL A O 1
ATOM 1735 N N . LEU A 1 222 ? 24.545 0.264 -0.882 1.00 87.25 222 LEU A N 1
ATOM 1736 C CA . LEU A 1 222 ? 25.356 0.534 -2.052 1.00 87.25 222 LEU A CA 1
ATOM 1737 C C . LEU A 1 222 ? 25.302 2.026 -2.396 1.00 87.25 222 LEU A C 1
ATOM 1739 O O . LEU A 1 222 ? 24.225 2.530 -2.724 1.00 87.25 222 LEU A O 1
ATOM 1743 N N . PRO A 1 223 ? 26.441 2.740 -2.363 1.00 92.69 223 PRO A N 1
ATOM 1744 C CA . PRO A 1 223 ? 26.531 4.072 -2.939 1.00 92.69 223 PRO A CA 1
ATOM 1745 C C . PRO A 1 223 ? 26.309 3.975 -4.447 1.00 92.69 223 PRO A C 1
ATOM 1747 O O . PRO A 1 223 ? 26.988 3.198 -5.122 1.00 92.69 223 PRO A O 1
ATOM 1750 N N . VAL A 1 224 ? 25.370 4.756 -4.969 1.00 94.69 224 VAL A N 1
ATOM 1751 C CA . VAL A 1 224 ? 25.033 4.805 -6.390 1.00 94.69 224 VAL A CA 1
ATOM 1752 C C . VAL A 1 224 ? 25.118 6.229 -6.914 1.00 94.69 224 VAL A C 1
ATOM 1754 O O . VAL A 1 224 ? 24.757 7.188 -6.228 1.00 94.69 224 VAL A O 1
ATOM 1757 N N . ARG A 1 225 ? 25.565 6.351 -8.164 1.00 96.88 225 ARG A N 1
ATOM 1758 C CA . ARG A 1 225 ? 25.472 7.582 -8.944 1.00 96.88 225 ARG A CA 1
ATOM 1759 C C . ARG A 1 225 ? 24.630 7.302 -10.175 1.00 96.88 225 ARG A C 1
ATOM 1761 O O . ARG A 1 225 ? 24.972 6.437 -10.983 1.00 96.88 225 ARG A O 1
ATOM 1768 N N . LEU A 1 226 ? 23.519 8.009 -10.295 1.00 96.94 226 LEU A N 1
ATOM 1769 C CA . LEU A 1 226 ? 22.493 7.792 -11.308 1.00 96.94 226 LEU A CA 1
ATOM 1770 C C . LEU A 1 226 ? 22.347 9.064 -12.138 1.00 96.94 226 LEU A C 1
ATOM 1772 O O . LEU A 1 226 ? 22.459 10.158 -11.598 1.00 96.94 226 LEU A O 1
ATOM 1776 N N . ARG A 1 227 ? 22.083 8.929 -13.433 1.00 97.31 227 ARG A N 1
ATOM 1777 C CA . ARG A 1 227 ? 21.739 10.039 -14.322 1.00 97.31 227 ARG A CA 1
ATOM 1778 C C . ARG A 1 227 ? 20.380 9.763 -14.942 1.00 97.31 227 ARG A C 1
ATOM 1780 O O . ARG A 1 227 ? 20.196 8.708 -15.541 1.00 97.31 227 ARG A O 1
ATOM 1787 N N . PHE A 1 228 ? 19.471 10.718 -14.841 1.00 97.50 228 PHE A N 1
ATOM 1788 C CA . PHE A 1 228 ? 18.127 10.645 -15.394 1.00 97.50 228 PHE A CA 1
ATOM 1789 C C . PHE A 1 228 ? 17.945 11.646 -16.531 1.00 97.50 228 PHE A C 1
ATOM 1791 O O . PHE A 1 228 ? 18.519 12.740 -16.504 1.00 97.50 228 PHE A O 1
ATOM 1798 N N . SER A 1 229 ? 17.125 11.287 -17.517 1.00 96.69 229 SER A N 1
ATOM 1799 C CA . SER A 1 229 ? 16.700 12.218 -18.559 1.00 96.69 229 SER A CA 1
ATOM 1800 C C . SER A 1 229 ? 15.861 13.368 -17.965 1.00 96.69 229 SER A C 1
ATOM 1802 O O . SER A 1 229 ? 15.224 13.199 -16.917 1.00 96.69 229 SER A O 1
ATOM 1804 N N . PRO A 1 230 ? 15.799 14.541 -18.626 1.00 94.50 230 PRO A N 1
ATOM 1805 C CA . PRO A 1 230 ? 14.981 15.663 -18.157 1.00 94.50 230 PRO A CA 1
ATOM 1806 C C . PRO A 1 230 ? 13.490 15.316 -17.998 1.00 94.50 230 PRO A C 1
ATOM 1808 O O . PRO A 1 230 ? 12.804 15.913 -17.170 1.00 94.50 230 PRO A O 1
ATOM 1811 N N . ALA A 1 231 ? 12.985 14.342 -18.767 1.00 93.56 231 ALA A N 1
ATOM 1812 C CA . ALA A 1 231 ? 11.586 13.914 -18.733 1.00 93.56 231 ALA A CA 1
ATOM 1813 C C . ALA A 1 231 ? 11.191 13.254 -17.399 1.00 93.56 231 ALA A C 1
ATOM 1815 O O . ALA A 1 231 ? 10.020 13.276 -17.023 1.00 93.56 231 ALA A O 1
ATOM 1816 N N . MET A 1 232 ? 12.162 12.712 -16.656 1.00 93.19 232 MET A N 1
ATOM 1817 C CA . MET A 1 232 ? 11.943 12.045 -15.367 1.00 93.19 232 MET A CA 1
ATOM 1818 C C . MET A 1 232 ? 12.025 12.977 -14.156 1.00 93.19 232 MET A C 1
ATOM 1820 O O . MET A 1 232 ? 11.950 12.501 -13.025 1.00 93.19 232 MET A O 1
ATOM 1824 N N . ALA A 1 233 ? 12.139 14.295 -14.357 1.00 92.19 233 ALA A N 1
ATOM 1825 C CA . ALA A 1 233 ? 12.304 15.248 -13.260 1.00 92.19 233 ALA A CA 1
ATOM 1826 C C . ALA A 1 233 ? 11.242 15.116 -12.159 1.00 92.19 233 ALA A C 1
ATOM 1828 O O . ALA A 1 233 ? 11.593 15.100 -10.984 1.00 92.19 233 ALA A O 1
ATOM 1829 N N . TRP A 1 234 ? 9.969 14.958 -12.534 1.00 91.31 234 TRP A N 1
ATOM 1830 C CA . TRP A 1 234 ? 8.863 14.791 -11.585 1.00 91.31 234 TRP A CA 1
ATOM 1831 C C . TRP A 1 234 ? 9.104 13.612 -10.632 1.00 91.31 234 TRP A C 1
ATOM 1833 O O . TRP A 1 234 ? 9.069 13.776 -9.418 1.00 91.31 234 TRP A O 1
ATOM 1843 N N . ARG A 1 235 ? 9.466 12.451 -11.182 1.00 91.06 235 ARG A N 1
ATOM 1844 C CA . ARG A 1 235 ? 9.681 11.230 -10.411 1.00 91.06 235 ARG A CA 1
ATOM 1845 C C . ARG A 1 235 ? 10.970 11.267 -9.597 1.00 91.06 235 ARG A C 1
ATOM 1847 O O . ARG A 1 235 ? 11.006 10.754 -8.486 1.00 91.06 235 ARG A O 1
ATOM 1854 N N . VAL A 1 236 ? 12.027 11.883 -10.131 1.00 91.31 236 VAL A N 1
ATOM 1855 C CA . VAL A 1 236 ? 13.281 12.072 -9.388 1.00 91.31 236 VAL A CA 1
ATOM 1856 C C . VAL A 1 236 ? 13.022 12.881 -8.118 1.00 91.31 236 VAL A C 1
ATOM 1858 O O . VAL A 1 236 ? 13.484 12.483 -7.055 1.00 91.31 236 VAL A O 1
ATOM 1861 N N . TYR A 1 237 ? 12.242 13.962 -8.198 1.00 90.44 237 TYR A N 1
ATOM 1862 C CA . TYR A 1 237 ? 11.896 14.771 -7.025 1.00 90.44 237 TYR A CA 1
ATOM 1863 C C . TYR A 1 237 ? 10.848 14.125 -6.101 1.00 90.44 237 TYR A C 1
ATOM 1865 O O . TYR A 1 237 ? 10.781 14.491 -4.931 1.00 90.44 237 TYR A O 1
ATOM 1873 N N . ASP A 1 238 ? 10.066 13.151 -6.578 1.00 85.44 238 ASP A N 1
ATOM 1874 C CA . ASP A 1 238 ? 9.179 12.343 -5.725 1.00 85.44 238 ASP A CA 1
ATOM 1875 C C . ASP A 1 238 ? 9.938 11.334 -4.848 1.00 85.44 238 ASP A C 1
ATOM 1877 O O . ASP A 1 238 ? 9.400 10.859 -3.840 1.00 85.44 238 ASP A O 1
ATOM 1881 N N . GLU A 1 239 ? 11.148 10.951 -5.260 1.00 85.25 239 GLU A N 1
ATOM 1882 C CA . GLU A 1 239 ? 11.890 9.827 -4.684 1.00 85.25 239 GLU A CA 1
ATOM 1883 C C . GLU A 1 239 ? 13.221 10.225 -4.030 1.00 85.25 239 GLU A C 1
ATOM 1885 O O . GLU A 1 239 ? 13.686 9.521 -3.131 1.00 85.25 239 GLU A O 1
ATOM 1890 N N . PHE A 1 240 ? 13.819 11.347 -4.437 1.00 89.06 240 PHE A N 1
ATOM 1891 C CA . PHE A 1 240 ? 15.073 11.861 -3.894 1.00 89.06 240 PHE A CA 1
ATOM 1892 C C . PHE A 1 240 ? 14.912 13.291 -3.385 1.00 89.06 240 PHE A C 1
ATOM 1894 O O . PHE A 1 240 ? 14.327 14.150 -4.047 1.00 89.06 240 PHE A O 1
ATOM 1901 N N . ASP A 1 241 ? 15.516 13.563 -2.231 1.00 86.44 241 ASP A N 1
ATOM 1902 C CA . ASP A 1 241 ? 15.608 14.916 -1.702 1.00 86.44 241 ASP A CA 1
ATOM 1903 C C . ASP A 1 241 ? 16.419 15.813 -2.648 1.00 86.44 241 ASP A C 1
ATOM 1905 O O . ASP A 1 241 ? 17.429 15.403 -3.229 1.00 86.44 241 ASP A O 1
ATOM 1909 N N . ALA A 1 242 ? 16.016 17.080 -2.772 1.00 86.38 242 ALA A N 1
ATOM 1910 C CA . ALA A 1 242 ? 16.634 18.027 -3.703 1.00 86.38 242 ALA A CA 1
ATOM 1911 C C . ALA A 1 242 ? 18.141 18.254 -3.458 1.00 86.38 242 ALA A C 1
ATOM 1913 O O . ALA A 1 242 ? 18.856 18.651 -4.373 1.00 86.38 242 ALA A O 1
ATOM 1914 N N . ASN A 1 243 ? 18.637 17.990 -2.245 1.00 89.75 243 ASN A N 1
ATOM 1915 C CA . ASN A 1 243 ? 20.058 18.091 -1.891 1.00 89.75 243 ASN A CA 1
ATOM 1916 C C . ASN A 1 243 ? 20.930 16.994 -2.533 1.00 89.75 243 ASN A C 1
ATOM 1918 O O . ASN A 1 243 ? 22.136 17.183 -2.676 1.00 89.75 243 ASN A O 1
ATOM 1922 N N . CYS A 1 244 ? 20.335 15.870 -2.930 1.00 90.12 244 CYS A N 1
ATOM 1923 C CA . CYS A 1 244 ? 21.013 14.755 -3.582 1.00 90.12 244 CYS A CA 1
ATOM 1924 C C . CYS A 1 244 ? 20.976 14.855 -5.114 1.00 90.12 244 CYS A C 1
ATOM 1926 O O . CYS A 1 244 ? 21.582 14.015 -5.783 1.00 90.12 244 CYS A O 1
ATOM 1928 N N . VAL A 1 245 ? 20.275 15.855 -5.665 1.00 94.50 245 VAL A N 1
ATOM 1929 C CA . VAL A 1 245 ? 20.014 16.020 -7.100 1.00 94.50 245 VAL A CA 1
ATOM 1930 C C . VAL A 1 245 ? 20.777 17.225 -7.649 1.00 94.50 245 VAL A C 1
ATOM 1932 O O . VAL A 1 245 ? 20.604 18.355 -7.199 1.00 94.50 245 VAL A O 1
ATOM 1935 N N . VAL A 1 246 ? 21.580 17.002 -8.684 1.00 96.00 246 VAL A N 1
ATOM 1936 C CA . VAL A 1 246 ? 22.295 18.044 -9.426 1.00 96.00 246 VAL A CA 1
ATOM 1937 C C . VAL A 1 246 ? 21.735 18.111 -10.838 1.00 96.00 246 VAL A C 1
ATOM 1939 O O . VAL A 1 246 ? 21.777 17.128 -11.577 1.00 96.00 246 VAL A O 1
ATOM 1942 N N . ARG A 1 247 ? 21.221 19.280 -11.230 1.00 95.19 247 ARG A N 1
ATOM 1943 C CA . ARG A 1 247 ? 20.787 19.524 -12.608 1.00 95.19 247 ARG A CA 1
ATOM 1944 C C . ARG A 1 247 ? 21.986 19.871 -13.478 1.00 95.19 247 ARG A C 1
ATOM 1946 O O . ARG A 1 247 ? 22.742 20.788 -13.171 1.00 95.19 247 ARG A O 1
ATOM 1953 N N . GLU A 1 248 ? 22.144 19.128 -14.558 1.00 94.25 248 GLU A N 1
ATOM 1954 C CA . GLU A 1 248 ? 23.250 19.269 -15.490 1.00 94.25 248 GLU A CA 1
ATOM 1955 C C . GLU A 1 248 ? 22.972 20.300 -16.594 1.00 94.25 248 GLU A C 1
ATOM 1957 O O . GLU A 1 248 ? 21.815 20.678 -16.808 1.00 94.25 248 GLU A O 1
ATOM 1962 N N . PRO A 1 249 ? 24.013 20.769 -17.315 1.00 92.69 249 PRO A N 1
ATOM 1963 C CA . PRO A 1 249 ? 23.860 21.781 -18.364 1.00 92.69 249 PRO A CA 1
ATOM 1964 C C . PRO A 1 249 ? 22.934 21.365 -19.514 1.00 92.69 249 PRO A C 1
ATOM 1966 O O . PRO A 1 249 ? 22.291 22.216 -20.120 1.00 92.69 249 PRO A O 1
ATOM 1969 N N . ASP A 1 250 ? 22.843 20.067 -19.805 1.00 92.88 250 ASP A N 1
ATOM 1970 C CA . ASP A 1 250 ? 21.943 19.493 -20.814 1.00 92.88 250 ASP A CA 1
ATOM 1971 C C . ASP A 1 250 ? 20.506 19.284 -20.294 1.00 92.88 250 ASP A C 1
ATOM 1973 O O . ASP A 1 250 ? 19.641 18.780 -21.009 1.00 92.88 250 ASP A O 1
ATOM 1977 N N . GLY A 1 251 ? 20.239 19.672 -19.044 1.00 92.00 251 GLY A N 1
ATOM 1978 C CA . GLY A 1 251 ? 18.957 19.512 -18.372 1.00 92.00 251 GLY A CA 1
ATOM 1979 C C . GLY A 1 251 ? 18.754 18.151 -17.707 1.00 92.00 251 GLY A C 1
ATOM 1980 O O . GLY A 1 251 ? 17.724 17.981 -17.053 1.00 92.00 251 GLY A O 1
ATOM 1981 N N . ALA A 1 252 ? 19.693 17.208 -17.847 1.00 96.00 252 ALA A N 1
ATOM 1982 C CA . ALA A 1 252 ? 19.642 15.921 -17.162 1.00 96.00 252 ALA A CA 1
ATOM 1983 C C . ALA A 1 252 ? 19.800 16.093 -15.643 1.00 96.00 252 ALA A C 1
ATOM 1985 O O . ALA A 1 252 ? 20.257 17.128 -15.152 1.00 96.00 252 ALA A O 1
ATOM 1986 N N . LEU A 1 253 ? 19.425 15.067 -14.884 1.00 96.94 253 LEU A N 1
ATOM 1987 C CA . LEU A 1 253 ? 19.500 15.080 -13.425 1.00 96.94 253 LEU A CA 1
ATOM 1988 C C . LEU A 1 253 ? 20.462 13.999 -12.952 1.00 96.94 253 LEU A C 1
ATOM 1990 O O . LEU A 1 253 ? 20.221 12.815 -13.174 1.00 96.94 253 LEU A O 1
ATOM 1994 N N . SER A 1 254 ? 21.537 14.400 -12.285 1.00 96.69 254 SER A N 1
ATOM 1995 C CA . SER A 1 254 ? 22.473 13.488 -11.633 1.00 96.69 254 SER A CA 1
ATOM 1996 C C . SER A 1 254 ? 22.139 13.354 -10.153 1.00 96.69 254 SER A C 1
ATOM 1998 O O . SER A 1 254 ? 22.009 14.350 -9.448 1.00 96.69 254 SER A O 1
ATOM 2000 N N . VAL A 1 255 ? 22.017 12.120 -9.673 1.00 97.00 255 VAL A N 1
ATOM 2001 C CA . VAL A 1 255 ? 21.636 11.792 -8.297 1.00 97.00 255 VAL A CA 1
ATOM 2002 C C . VAL A 1 255 ? 22.726 10.958 -7.642 1.00 97.00 255 VAL A C 1
ATOM 2004 O O . VAL A 1 255 ? 23.191 9.975 -8.222 1.00 97.00 255 VAL A O 1
ATOM 2007 N N . SER A 1 256 ? 23.118 11.335 -6.425 1.00 95.31 256 SER A N 1
ATOM 2008 C CA . SER A 1 256 ? 24.009 10.538 -5.574 1.00 95.31 256 SER A CA 1
ATOM 2009 C C . SER A 1 256 ? 23.271 10.103 -4.314 1.00 95.31 256 SER A C 1
ATOM 2011 O O . SER A 1 256 ? 22.849 10.943 -3.523 1.00 95.31 256 SER A O 1
ATOM 2013 N N . ALA A 1 257 ? 23.116 8.793 -4.129 1.00 92.50 257 ALA A N 1
ATOM 2014 C CA . ALA A 1 257 ? 22.364 8.217 -3.018 1.00 92.50 257 ALA A CA 1
ATOM 2015 C C . ALA A 1 257 ? 22.999 6.908 -2.534 1.00 92.50 257 ALA A C 1
ATOM 2017 O O . ALA A 1 257 ? 23.821 6.308 -3.223 1.00 92.50 257 ALA A O 1
ATOM 2018 N N . ALA A 1 258 ? 22.606 6.450 -1.348 1.00 89.75 258 ALA A N 1
ATOM 2019 C CA . ALA A 1 258 ? 22.995 5.153 -0.809 1.00 89.75 258 ALA A CA 1
ATOM 2020 C C . ALA A 1 258 ? 21.734 4.286 -0.685 1.00 89.75 258 ALA A C 1
ATOM 2022 O O . ALA A 1 258 ? 20.845 4.601 0.105 1.00 89.75 258 ALA A O 1
ATOM 2023 N N . LEU A 1 259 ? 21.632 3.229 -1.497 1.00 87.06 259 LEU A N 1
ATOM 2024 C CA . LEU A 1 259 ? 20.435 2.386 -1.599 1.00 87.06 259 LEU A CA 1
ATOM 2025 C C . LEU A 1 259 ? 20.728 0.945 -1.146 1.00 87.06 259 LEU A C 1
ATOM 2027 O O . LEU A 1 259 ? 21.837 0.466 -1.371 1.00 87.06 259 LEU A O 1
ATOM 2031 N N . PRO A 1 260 ? 19.773 0.222 -0.534 1.00 84.00 260 PRO A N 1
ATOM 2032 C CA . PRO A 1 260 ? 19.956 -1.188 -0.180 1.00 84.00 260 PRO A CA 1
ATOM 2033 C C . PRO A 1 260 ? 20.296 -2.058 -1.398 1.00 84.00 260 PRO A C 1
ATOM 2035 O O . PRO A 1 260 ? 19.594 -1.998 -2.399 1.00 84.00 260 PRO A O 1
ATOM 2038 N N . GLU A 1 261 ? 21.344 -2.882 -1.329 1.00 84.00 261 GLU A N 1
ATOM 2039 C CA . GLU A 1 261 ? 21.705 -3.809 -2.414 1.00 84.00 261 GLU A CA 1
ATOM 2040 C C . GLU A 1 261 ? 20.930 -5.129 -2.295 1.00 84.00 261 GLU A C 1
ATOM 2042 O O . GLU A 1 261 ? 21.455 -6.143 -1.838 1.00 84.00 261 GLU A O 1
ATOM 2047 N N . ASP A 1 262 ? 19.660 -5.114 -2.691 1.00 80.19 262 ASP A N 1
ATOM 2048 C CA . ASP A 1 262 ? 18.795 -6.295 -2.717 1.00 80.19 262 ASP A CA 1
ATOM 2049 C C . ASP A 1 262 ? 18.005 -6.412 -4.038 1.00 80.19 262 ASP A C 1
ATOM 2051 O O . ASP A 1 262 ? 18.183 -5.640 -4.982 1.00 80.19 262 ASP A O 1
ATOM 2055 N N . ALA A 1 263 ? 17.121 -7.411 -4.131 1.00 78.31 263 ALA A N 1
ATOM 2056 C CA . ALA A 1 263 ? 16.292 -7.621 -5.318 1.00 78.31 263 ALA A CA 1
ATOM 2057 C C . ALA A 1 263 ? 15.367 -6.428 -5.634 1.00 78.31 263 ALA A C 1
ATOM 2059 O O . ALA A 1 263 ? 15.004 -6.229 -6.796 1.00 78.31 263 ALA A O 1
ATOM 2060 N N . TRP A 1 264 ? 14.991 -5.632 -4.624 1.00 82.62 264 TRP A N 1
ATOM 2061 C CA . TRP A 1 264 ? 14.155 -4.451 -4.820 1.00 82.62 264 TRP A CA 1
ATOM 2062 C C . TRP A 1 264 ? 14.910 -3.373 -5.597 1.00 82.62 264 TRP A C 1
ATOM 2064 O O . TRP A 1 264 ? 14.324 -2.816 -6.523 1.00 82.62 264 TRP A O 1
ATOM 2074 N N . LEU A 1 265 ? 16.199 -3.148 -5.311 1.00 87.69 265 LEU A N 1
ATOM 2075 C CA . LEU A 1 265 ? 17.011 -2.144 -6.011 1.00 87.69 265 LEU A CA 1
ATOM 2076 C C . LEU A 1 265 ? 17.007 -2.341 -7.528 1.00 87.69 265 LEU A C 1
ATOM 2078 O O . LEU A 1 265 ? 16.828 -1.381 -8.274 1.00 87.69 265 LEU A O 1
ATOM 2082 N N . TYR A 1 266 ? 17.180 -3.576 -8.002 1.00 89.75 266 TYR A N 1
ATOM 2083 C CA . TYR A 1 266 ? 17.234 -3.832 -9.442 1.00 89.75 266 TYR A CA 1
ATOM 2084 C C . TYR A 1 266 ? 15.892 -3.552 -10.126 1.00 89.75 266 TYR A C 1
ATOM 2086 O O . TYR A 1 266 ? 15.863 -2.879 -11.153 1.00 89.75 266 TYR A O 1
ATOM 2094 N N . GLY A 1 267 ? 14.779 -4.015 -9.547 1.00 86.75 267 GLY A N 1
ATOM 2095 C CA . GLY A 1 267 ? 13.441 -3.736 -10.083 1.00 86.75 267 GLY A CA 1
ATOM 2096 C C . GLY A 1 267 ? 13.079 -2.251 -10.010 1.00 86.75 267 GLY A C 1
ATOM 2097 O O . GLY A 1 267 ? 12.502 -1.701 -10.945 1.00 86.75 267 GLY A O 1
ATOM 2098 N N . TYR A 1 268 ? 13.475 -1.592 -8.922 1.00 89.44 268 TYR A N 1
ATOM 2099 C CA . TYR A 1 268 ? 13.327 -0.157 -8.728 1.00 89.44 268 TYR A CA 1
ATOM 2100 C C . TYR A 1 268 ? 14.041 0.635 -9.830 1.00 89.44 268 TYR A C 1
ATOM 2102 O O . TYR A 1 268 ? 13.405 1.435 -10.510 1.00 89.44 268 TYR A O 1
ATOM 2110 N N . LEU A 1 269 ? 15.319 0.356 -10.090 1.00 93.81 269 LEU A N 1
ATOM 2111 C CA . LEU A 1 269 ? 16.071 1.043 -11.142 1.00 93.81 269 LEU A CA 1
ATOM 2112 C C . LEU A 1 269 ? 15.533 0.721 -12.546 1.00 93.81 269 LEU A C 1
ATOM 2114 O O . LEU A 1 269 ? 15.374 1.630 -13.355 1.00 93.81 269 LEU A O 1
ATOM 2118 N N . LEU A 1 270 ? 15.166 -0.534 -12.829 1.00 92.81 270 LEU A N 1
ATOM 2119 C CA . LEU A 1 270 ? 14.552 -0.912 -14.113 1.00 92.81 270 LEU A CA 1
ATOM 2120 C C . LEU A 1 270 ? 13.221 -0.197 -14.374 1.00 92.81 270 LEU A C 1
ATOM 2122 O O . LEU A 1 270 ? 12.878 0.047 -15.528 1.00 92.81 270 LEU A O 1
ATOM 2126 N N . SER A 1 271 ? 12.478 0.175 -13.329 1.00 92.50 271 SER A N 1
ATOM 2127 C CA . SER A 1 271 ? 11.195 0.869 -13.483 1.00 92.50 271 SER A CA 1
ATOM 2128 C C . SER A 1 271 ? 11.311 2.288 -14.056 1.00 92.50 271 SER A C 1
ATOM 2130 O O . SER A 1 271 ? 10.290 2.877 -14.398 1.00 92.50 271 SER A O 1
ATOM 2132 N N . PHE A 1 272 ? 12.521 2.849 -14.155 1.00 92.50 272 PHE A N 1
ATOM 2133 C CA . PHE A 1 272 ? 12.786 4.101 -14.872 1.00 92.50 272 PHE A CA 1
ATOM 2134 C C . PHE A 1 272 ? 13.013 3.898 -16.378 1.00 92.50 272 PHE A C 1
ATOM 2136 O O . PHE A 1 272 ? 13.152 4.871 -17.114 1.00 92.50 272 PHE A O 1
ATOM 2143 N N . GLY A 1 273 ? 13.056 2.650 -16.852 1.00 91.94 273 GLY A N 1
ATOM 2144 C CA . GLY A 1 273 ? 13.231 2.334 -18.264 1.00 91.94 273 GLY A CA 1
ATOM 2145 C C . GLY A 1 273 ? 14.538 2.883 -18.844 1.00 91.94 273 GLY A C 1
ATOM 2146 O O . GLY A 1 273 ? 15.581 2.878 -18.190 1.00 91.94 273 GLY A O 1
ATOM 2147 N N . ALA A 1 274 ? 14.473 3.349 -20.093 1.00 92.88 274 ALA A N 1
ATOM 2148 C CA . ALA A 1 274 ? 15.621 3.902 -20.814 1.00 92.88 274 ALA A CA 1
ATOM 2149 C C . ALA A 1 274 ? 16.026 5.314 -20.347 1.00 92.88 274 ALA A C 1
ATOM 2151 O O . ALA A 1 274 ? 17.090 5.800 -20.731 1.00 92.88 274 ALA A O 1
ATOM 2152 N N . ASP A 1 275 ? 15.210 5.965 -19.512 1.00 95.50 275 ASP A N 1
ATOM 2153 C CA . ASP A 1 275 ? 15.486 7.305 -18.992 1.00 95.50 275 ASP A CA 1
ATOM 2154 C C . ASP A 1 275 ? 16.501 7.314 -17.842 1.00 95.50 275 ASP A C 1
ATOM 2156 O O . ASP A 1 275 ? 16.935 8.388 -17.424 1.00 95.50 275 ASP A O 1
ATOM 2160 N N . LEU A 1 276 ? 16.901 6.142 -17.337 1.00 96.12 276 LEU A N 1
ATOM 2161 C CA . LEU A 1 276 ? 17.936 5.988 -16.319 1.00 96.12 276 LEU A CA 1
ATOM 2162 C C . LEU A 1 276 ? 19.246 5.469 -16.924 1.00 96.12 276 LEU A C 1
ATOM 2164 O O . LEU A 1 276 ? 19.297 4.433 -17.584 1.00 96.12 276 LEU A O 1
ATOM 2168 N N . LYS A 1 277 ? 20.349 6.117 -16.550 1.00 95.81 277 LYS A N 1
ATOM 2169 C CA . LYS A 1 277 ? 21.713 5.625 -16.735 1.00 95.81 277 LYS A CA 1
ATOM 2170 C C . LYS A 1 277 ? 22.417 5.505 -15.388 1.00 95.81 277 LYS A C 1
ATOM 2172 O O . LYS A 1 277 ? 22.630 6.495 -14.693 1.00 95.81 277 LYS A O 1
ATOM 2177 N N . VAL A 1 278 ? 22.838 4.294 -15.032 1.00 96.38 278 VAL A N 1
ATOM 2178 C CA . VAL A 1 278 ? 23.697 4.077 -13.858 1.00 96.38 278 VAL A CA 1
ATOM 2179 C C . VAL A 1 278 ? 25.130 4.464 -14.213 1.00 96.38 278 VAL A C 1
ATOM 2181 O O . VAL A 1 278 ? 25.725 3.872 -15.113 1.00 96.38 278 VAL A O 1
ATOM 2184 N N . LEU A 1 279 ? 25.676 5.460 -13.515 1.00 95.56 279 LEU A N 1
ATOM 2185 C CA . LEU A 1 279 ? 27.064 5.899 -13.664 1.00 95.56 279 LEU A CA 1
ATOM 2186 C C . LEU A 1 279 ? 27.991 5.069 -12.770 1.00 95.56 279 LEU A C 1
ATOM 2188 O O . LEU A 1 279 ? 29.026 4.596 -13.230 1.00 95.56 279 LEU A O 1
ATOM 2192 N N . GLU A 1 280 ? 27.602 4.846 -11.512 1.00 94.38 280 GLU A N 1
ATOM 2193 C CA . GLU A 1 280 ? 28.367 4.054 -10.544 1.00 94.38 280 GLU A CA 1
ATOM 2194 C C . GLU A 1 280 ? 27.437 3.262 -9.605 1.00 94.38 280 GLU A C 1
ATOM 2196 O O . GLU A 1 280 ? 26.358 3.757 -9.268 1.00 94.38 280 GLU A O 1
ATOM 2201 N N . PRO A 1 281 ? 27.847 2.064 -9.143 1.00 94.44 281 PRO A N 1
ATOM 2202 C CA . PRO A 1 281 ? 29.068 1.340 -9.509 1.00 94.44 281 PRO A CA 1
ATOM 2203 C C . PRO A 1 281 ? 28.880 0.470 -10.761 1.00 94.44 281 PRO A C 1
ATOM 2205 O O . PRO A 1 281 ? 27.776 0.034 -11.086 1.00 94.44 281 PRO A O 1
ATOM 2208 N N . GLU A 1 282 ? 29.981 0.124 -11.432 1.00 92.69 282 GLU A N 1
ATOM 2209 C CA . GLU A 1 282 ? 29.939 -0.634 -12.692 1.00 92.69 282 GLU A CA 1
ATOM 2210 C C . GLU A 1 282 ? 29.242 -2.001 -12.558 1.00 92.69 282 GLU A C 1
ATOM 2212 O O . GLU A 1 282 ? 28.512 -2.428 -13.454 1.00 92.69 282 GLU A O 1
ATOM 2217 N N . ARG A 1 283 ? 29.392 -2.671 -11.405 1.00 92.31 283 ARG A N 1
ATOM 2218 C CA . ARG A 1 283 ? 28.708 -3.947 -11.124 1.00 92.31 283 ARG A CA 1
ATOM 2219 C C . ARG A 1 283 ? 27.183 -3.844 -11.230 1.00 92.31 283 ARG A C 1
ATOM 2221 O O . ARG A 1 283 ? 26.545 -4.774 -11.718 1.00 92.31 283 ARG A O 1
ATOM 2228 N N . LEU A 1 284 ? 26.614 -2.708 -10.821 1.00 92.69 284 LEU A N 1
ATOM 2229 C CA . LEU A 1 284 ? 25.178 -2.454 -10.880 1.00 92.69 284 LEU A CA 1
ATOM 2230 C C . LEU A 1 284 ? 24.728 -2.244 -12.328 1.00 92.69 284 LEU A C 1
ATOM 2232 O O . LEU A 1 284 ? 23.745 -2.846 -12.755 1.00 92.69 284 LEU A O 1
ATOM 2236 N N . CYS A 1 285 ? 25.499 -1.475 -13.103 1.00 92.62 285 CYS A N 1
ATOM 2237 C CA . CYS A 1 285 ? 25.269 -1.281 -14.535 1.00 92.62 285 CYS A CA 1
ATOM 2238 C C . CYS A 1 285 ? 25.268 -2.619 -15.295 1.00 92.62 285 CYS A C 1
ATOM 2240 O O . CYS A 1 285 ? 24.312 -2.930 -16.006 1.00 92.62 285 CYS A O 1
ATOM 2242 N N . ARG A 1 286 ? 26.283 -3.470 -15.074 1.00 92.31 286 ARG A N 1
ATOM 2243 C CA . ARG A 1 286 ? 26.362 -4.801 -15.704 1.00 92.31 286 ARG A CA 1
ATOM 2244 C C . ARG A 1 286 ? 25.172 -5.686 -15.331 1.00 92.31 286 ARG A C 1
ATOM 2246 O O . ARG A 1 286 ? 24.615 -6.347 -16.205 1.00 92.31 286 ARG A O 1
ATOM 2253 N N . ARG A 1 287 ? 24.760 -5.689 -14.057 1.00 92.31 287 ARG A N 1
ATOM 2254 C CA . ARG A 1 287 ? 23.623 -6.498 -13.595 1.00 92.31 287 ARG A CA 1
ATOM 2255 C C . ARG A 1 287 ? 22.300 -6.039 -14.210 1.00 92.31 287 ARG A C 1
ATOM 2257 O O . ARG A 1 287 ? 21.531 -6.882 -14.658 1.00 92.31 287 ARG A O 1
ATOM 2264 N N . LEU A 1 288 ? 22.053 -4.731 -14.274 1.00 93.69 288 LEU A N 1
ATOM 2265 C CA . LEU A 1 288 ? 20.860 -4.181 -14.927 1.00 93.69 288 LEU A CA 1
ATOM 2266 C C . LEU A 1 288 ? 20.851 -4.465 -16.430 1.00 93.69 288 LEU A C 1
ATOM 2268 O O . LEU A 1 288 ? 19.813 -4.843 -16.958 1.00 93.69 288 LEU A O 1
ATOM 2272 N N . GLY A 1 289 ? 22.000 -4.360 -17.104 1.00 92.44 289 GLY A N 1
ATOM 2273 C CA . GLY A 1 289 ? 22.121 -4.707 -18.521 1.00 92.44 289 GLY A CA 1
ATOM 2274 C C . GLY A 1 289 ? 21.810 -6.181 -18.805 1.00 92.44 289 GLY A C 1
ATOM 2275 O O . GLY A 1 289 ? 21.127 -6.487 -19.779 1.00 92.44 289 GLY A O 1
ATOM 2276 N N . GLN A 1 290 ? 22.249 -7.096 -17.934 1.00 92.81 290 GLN A N 1
ATOM 2277 C CA . GLN A 1 290 ? 21.882 -8.515 -18.020 1.00 92.81 290 GLN A CA 1
ATOM 2278 C C . GLN A 1 290 ? 20.375 -8.723 -17.848 1.00 92.81 290 GLN A C 1
ATOM 2280 O O . GLN A 1 290 ? 19.766 -9.384 -18.680 1.00 92.81 290 GLN A O 1
ATOM 2285 N N . LEU A 1 291 ? 19.767 -8.114 -16.825 1.00 92.56 291 LEU A N 1
ATOM 2286 C CA . LEU A 1 291 ? 18.323 -8.213 -16.591 1.00 92.56 291 LEU A CA 1
ATOM 2287 C C . LEU A 1 291 ? 17.513 -7.622 -17.751 1.00 92.56 291 LEU A C 1
ATOM 2289 O O . LEU A 1 291 ? 16.538 -8.224 -18.181 1.00 92.56 291 LEU A O 1
ATOM 2293 N N . ALA A 1 292 ? 17.929 -6.479 -18.297 1.00 91.50 292 ALA A N 1
ATOM 2294 C CA . ALA A 1 292 ? 17.292 -5.880 -19.467 1.00 91.50 292 ALA A CA 1
ATOM 2295 C C . ALA A 1 292 ? 17.373 -6.807 -20.691 1.00 91.50 292 ALA A C 1
ATOM 2297 O O . ALA A 1 292 ? 16.391 -6.955 -21.416 1.00 91.50 292 ALA A O 1
ATOM 2298 N N . LYS A 1 293 ? 18.512 -7.485 -20.888 1.00 91.06 293 LYS A N 1
ATOM 2299 C CA . LYS A 1 293 ? 18.666 -8.498 -21.937 1.00 91.06 293 LYS A CA 1
ATOM 2300 C C . LYS A 1 293 ? 17.754 -9.706 -21.705 1.00 91.06 293 LYS A C 1
ATOM 2302 O O . LYS A 1 293 ? 17.118 -10.150 -22.650 1.00 91.06 293 LYS A O 1
ATOM 2307 N N . GLU A 1 294 ? 17.670 -10.218 -20.480 1.00 90.88 294 GLU A N 1
ATOM 2308 C CA . GLU A 1 294 ? 16.763 -11.320 -20.123 1.00 90.88 294 GLU A CA 1
ATOM 2309 C C . GLU A 1 294 ? 15.292 -10.931 -20.355 1.00 90.88 294 GLU A C 1
ATOM 2311 O O . GLU A 1 294 ? 14.533 -11.708 -20.926 1.00 90.88 294 GLU A O 1
ATOM 2316 N N . ILE A 1 295 ? 14.893 -9.709 -19.977 1.00 89.44 295 ILE A N 1
ATOM 2317 C CA . ILE A 1 295 ? 13.552 -9.163 -20.242 1.00 89.44 295 ILE A CA 1
ATOM 2318 C C . ILE A 1 295 ? 13.282 -9.119 -21.749 1.00 89.44 295 ILE A C 1
ATOM 2320 O O . ILE A 1 295 ? 12.238 -9.592 -22.193 1.00 89.44 295 ILE A O 1
ATOM 2324 N N . TRP A 1 296 ? 14.230 -8.600 -22.531 1.00 87.25 296 TRP A N 1
ATOM 2325 C CA . TRP A 1 296 ? 14.120 -8.538 -23.987 1.00 87.25 296 TRP A CA 1
ATOM 2326 C C . TRP A 1 296 ? 13.990 -9.934 -24.619 1.00 87.25 296 TRP A C 1
ATOM 2328 O O . TRP A 1 296 ? 13.104 -10.166 -25.438 1.00 87.25 296 TRP A O 1
ATOM 2338 N N . GLN A 1 297 ? 14.783 -10.904 -24.165 1.00 88.69 297 GLN A N 1
ATOM 2339 C CA . GLN A 1 297 ? 14.696 -12.294 -24.624 1.00 88.69 297 GLN A CA 1
ATOM 2340 C C . GLN A 1 297 ? 13.369 -12.964 -24.239 1.00 88.69 297 GLN A C 1
ATOM 2342 O O . GLN A 1 297 ? 12.815 -13.744 -25.010 1.00 88.69 297 GLN A O 1
ATOM 2347 N N . ASN A 1 298 ? 12.817 -12.648 -23.065 1.00 85.12 298 ASN A N 1
ATOM 2348 C CA . ASN A 1 298 ? 11.500 -13.143 -22.656 1.00 85.12 298 ASN A CA 1
ATOM 2349 C C . ASN A 1 298 ? 10.364 -12.538 -23.491 1.00 85.12 298 ASN A C 1
ATOM 2351 O O . ASN A 1 298 ? 9.300 -13.145 -23.593 1.00 85.12 298 ASN A O 1
ATOM 2355 N N . SER A 1 299 ? 10.585 -11.368 -24.098 1.00 76.56 299 SER A N 1
ATOM 2356 C CA . SER A 1 299 ? 9.654 -10.764 -25.055 1.00 76.56 299 SER A CA 1
ATOM 2357 C C . SER A 1 299 ? 9.823 -11.263 -26.497 1.00 76.56 299 SER A C 1
ATOM 2359 O O . SER A 1 299 ? 9.012 -10.919 -27.349 1.00 76.56 299 SER A O 1
ATOM 2361 N N . GLU A 1 300 ? 10.835 -12.088 -26.794 1.00 70.56 300 GLU A N 1
ATOM 2362 C CA . GLU A 1 300 ? 11.233 -12.416 -28.174 1.00 70.56 300 GLU A CA 1
ATOM 2363 C C . GLU A 1 300 ? 10.392 -13.509 -28.882 1.00 70.56 300 GLU A C 1
ATOM 2365 O O . GLU A 1 300 ? 10.721 -13.852 -30.016 1.00 70.56 300 GLU A O 1
ATOM 2370 N N . LYS A 1 301 ? 9.295 -14.051 -28.308 1.00 56.75 301 LYS A N 1
ATOM 2371 C CA . LYS A 1 301 ? 8.310 -14.902 -29.041 1.00 56.75 301 LYS A CA 1
ATOM 2372 C C . LYS A 1 301 ? 6.889 -14.788 -28.458 1.00 56.75 301 LYS A C 1
ATOM 2374 O O . LYS A 1 301 ? 6.738 -14.897 -27.249 1.00 56.75 301 LYS A O 1
ATOM 2379 N N . ALA A 1 302 ? 5.797 -14.676 -29.219 1.00 43.78 302 ALA A N 1
ATOM 2380 C CA . ALA A 1 302 ? 5.581 -14.699 -30.671 1.00 43.78 302 ALA A CA 1
ATOM 2381 C C . ALA A 1 302 ? 4.921 -13.390 -31.132 1.00 43.78 302 ALA A C 1
ATOM 2383 O O . ALA A 1 302 ? 4.313 -12.712 -30.303 1.00 43.78 302 ALA A O 1
ATOM 2384 N N . ASP A 1 303 ? 4.969 -13.108 -32.440 1.00 52.50 303 ASP A N 1
ATOM 2385 C CA . ASP A 1 303 ? 3.948 -12.314 -33.134 1.00 52.50 303 ASP A CA 1
ATOM 2386 C C . ASP A 1 303 ? 2.563 -12.762 -32.652 1.00 52.50 303 ASP A C 1
ATOM 2388 O O . ASP A 1 303 ? 1.957 -13.719 -33.134 1.00 52.50 303 ASP A O 1
ATOM 2392 N N . THR A 1 304 ? 2.082 -12.097 -31.615 1.00 50.25 304 THR A N 1
ATOM 2393 C CA . THR A 1 304 ? 0.695 -12.128 -31.214 1.00 50.25 304 THR A CA 1
ATOM 2394 C C . THR A 1 304 ? 0.131 -10.991 -32.024 1.00 50.25 304 THR A C 1
ATOM 2396 O O . THR A 1 304 ? 0.335 -9.826 -31.689 1.00 50.25 304 THR A O 1
ATOM 2399 N N . GLY A 1 305 ? -0.452 -11.344 -33.175 1.00 46.22 305 GLY A N 1
ATOM 2400 C CA . GLY A 1 305 ? -1.131 -10.388 -34.036 1.00 46.22 305 GLY A CA 1
ATOM 2401 C C . GLY A 1 305 ? -1.941 -9.423 -33.175 1.00 46.22 305 GLY A C 1
ATOM 2402 O O . GLY A 1 305 ? -2.615 -9.859 -32.242 1.00 46.22 305 GLY A O 1
ATOM 2403 N N . CYS A 1 306 ? -1.767 -8.130 -33.453 1.00 44.28 306 CYS A N 1
ATOM 2404 C CA . CYS A 1 306 ? -2.410 -6.994 -32.801 1.00 44.28 306 CYS A CA 1
ATOM 2405 C C . CYS A 1 306 ? -3.728 -7.379 -32.100 1.00 44.28 306 CYS A C 1
ATOM 2407 O O . CYS A 1 306 ? -4.730 -7.656 -32.763 1.00 44.28 306 CYS A O 1
ATOM 2409 N N . GLN A 1 307 ? -3.722 -7.399 -30.761 1.00 49.94 307 GLN A N 1
ATOM 2410 C CA . GLN A 1 307 ? -4.894 -7.749 -29.946 1.00 49.94 307 GLN A CA 1
ATOM 2411 C C . GLN A 1 307 ? -6.050 -6.742 -30.085 1.00 49.94 307 GLN A C 1
ATOM 2413 O O . GLN A 1 307 ? -7.157 -7.035 -29.643 1.00 49.94 307 GLN A O 1
ATOM 2418 N N . ASP A 1 308 ? -5.828 -5.604 -30.749 1.00 45.03 308 ASP A N 1
ATOM 2419 C CA . ASP A 1 308 ? -6.853 -4.580 -30.965 1.00 45.03 308 ASP A CA 1
ATOM 2420 C C . ASP A 1 308 ? -7.714 -4.821 -32.224 1.00 45.03 308 ASP A C 1
ATOM 2422 O O . ASP A 1 308 ? -8.708 -4.125 -32.420 1.00 45.03 308 ASP A O 1
ATOM 2426 N N . CYS A 1 309 ? -7.389 -5.816 -33.067 1.00 44.50 309 CYS A N 1
ATOM 2427 C CA . CYS A 1 309 ? -8.077 -6.053 -34.351 1.00 44.50 309 CYS A CA 1
ATOM 2428 C C . CYS A 1 309 ? -8.526 -7.512 -34.591 1.00 44.50 309 CYS A C 1
ATOM 2430 O O . CYS A 1 309 ? -8.654 -7.933 -35.745 1.00 44.50 309 CYS A O 1
ATOM 2432 N N . CYS A 1 310 ? -8.771 -8.307 -33.542 1.00 43.59 310 CYS A N 1
ATOM 2433 C CA . CYS A 1 310 ? -9.070 -9.741 -33.689 1.00 43.59 310 CYS A CA 1
ATOM 2434 C C . CYS A 1 310 ? -10.378 -10.076 -34.437 1.00 43.59 310 CYS A C 1
ATOM 2436 O O . CYS A 1 310 ? -10.488 -11.181 -34.962 1.00 43.59 310 CYS A O 1
ATOM 2438 N N . ASP A 1 311 ? -11.335 -9.152 -34.557 1.00 46.00 311 ASP A N 1
ATOM 2439 C CA . ASP A 1 311 ? -12.627 -9.455 -35.195 1.00 46.00 311 ASP A CA 1
ATOM 2440 C C . ASP A 1 311 ? -12.643 -9.257 -36.725 1.00 46.00 311 ASP A C 1
ATOM 2442 O O . ASP A 1 311 ? -13.620 -9.621 -37.379 1.00 46.00 311 ASP A O 1
ATOM 2446 N N . ILE A 1 312 ? -11.582 -8.694 -37.323 1.00 48.09 312 ILE A N 1
ATOM 2447 C CA . ILE A 1 312 ? -11.571 -8.328 -38.758 1.00 48.09 312 ILE A CA 1
ATOM 2448 C C . ILE A 1 312 ? -10.563 -9.140 -39.585 1.00 48.09 312 ILE A C 1
ATOM 2450 O O . ILE A 1 312 ? -10.712 -9.232 -40.803 1.00 48.09 312 ILE A O 1
ATOM 2454 N N . LEU A 1 313 ? -9.567 -9.783 -38.972 1.00 39.41 313 LEU A N 1
ATOM 2455 C CA . LEU A 1 313 ? -8.522 -10.490 -39.718 1.00 39.41 313 LEU A CA 1
ATOM 2456 C C . LEU A 1 313 ? -8.358 -11.925 -39.215 1.00 39.41 313 LEU A C 1
ATOM 2458 O O . LEU A 1 313 ? -7.916 -12.169 -38.095 1.00 39.41 313 LEU A O 1
ATOM 2462 N N . ALA A 1 314 ? -8.712 -12.887 -40.071 1.00 40.03 314 ALA A N 1
ATOM 2463 C CA . ALA A 1 314 ? -8.408 -14.294 -39.842 1.00 40.03 314 ALA A CA 1
ATOM 2464 C C . ALA A 1 314 ? -6.887 -14.522 -39.804 1.00 40.03 314 ALA A C 1
ATOM 2466 O O . ALA A 1 314 ? -6.121 -13.768 -40.404 1.00 40.03 314 ALA A O 1
ATOM 2467 N N . ALA A 1 315 ? -6.475 -15.583 -39.102 1.00 43.84 315 ALA A N 1
ATOM 2468 C CA . ALA A 1 315 ? -5.080 -15.968 -38.914 1.00 43.84 315 ALA A CA 1
ATOM 2469 C C . ALA A 1 315 ? -4.275 -15.885 -40.224 1.00 43.84 315 ALA A C 1
ATOM 2471 O O . ALA A 1 315 ? -4.637 -16.524 -41.215 1.00 43.84 315 ALA A O 1
ATOM 2472 N N . SER A 1 316 ? -3.170 -15.129 -40.208 1.00 40.72 316 SER A N 1
ATOM 2473 C CA . SER A 1 316 ? -2.184 -15.164 -41.289 1.00 40.72 316 SER A CA 1
ATOM 2474 C C . SER A 1 316 ? -1.663 -16.599 -41.394 1.00 40.72 316 SER A C 1
ATOM 2476 O O . SER A 1 316 ? -1.022 -17.137 -40.485 1.00 40.72 316 SER A O 1
ATOM 2478 N N . ASN A 1 317 ? -2.023 -17.272 -42.485 1.00 39.94 317 ASN A N 1
ATOM 2479 C CA . ASN A 1 317 ? -1.398 -18.531 -42.844 1.00 39.94 317 ASN A CA 1
ATOM 2480 C C . ASN A 1 317 ? 0.076 -18.246 -43.152 1.00 39.94 317 ASN A C 1
ATOM 2482 O O . ASN A 1 317 ? 0.392 -17.280 -43.841 1.00 39.94 317 ASN A O 1
ATOM 2486 N N . ARG A 1 318 ? 0.962 -19.156 -42.724 1.00 40.66 318 ARG A N 1
ATOM 2487 C CA . ARG A 1 318 ? 2.426 -19.192 -42.954 1.00 40.66 318 ARG A CA 1
ATOM 2488 C C . ARG A 1 318 ? 2.888 -19.111 -44.430 1.00 40.66 318 ARG A C 1
ATOM 2490 O O . ARG A 1 318 ? 4.025 -19.452 -44.737 1.00 40.66 318 ARG A O 1
ATOM 2497 N N . GLN A 1 319 ? 2.030 -18.720 -45.369 1.00 38.97 319 GLN A N 1
ATOM 2498 C CA . GLN A 1 319 ? 2.390 -18.450 -46.758 1.00 38.97 319 GLN A CA 1
ATOM 2499 C C . GLN A 1 319 ? 3.145 -17.125 -46.927 1.00 38.97 319 GLN A C 1
ATOM 2501 O O . GLN A 1 319 ? 3.978 -17.047 -47.830 1.00 38.97 319 GLN A O 1
ATOM 2506 N N . GLU A 1 320 ? 2.928 -16.121 -46.068 1.00 41.34 320 GLU A N 1
ATOM 2507 C CA . GLU A 1 320 ? 3.535 -14.787 -46.238 1.00 41.34 320 GLU A CA 1
ATOM 2508 C C . GLU A 1 320 ? 5.067 -14.788 -46.066 1.00 41.34 320 GLU A C 1
ATOM 2510 O O . GLU A 1 320 ? 5.764 -14.130 -46.840 1.00 41.34 320 GLU A O 1
ATOM 2515 N N . GLU A 1 321 ? 5.629 -15.613 -45.171 1.00 36.62 321 GLU A N 1
ATOM 2516 C CA . GLU A 1 321 ? 7.093 -15.761 -45.045 1.00 36.62 321 GLU A CA 1
ATOM 2517 C C . GLU A 1 321 ? 7.742 -16.399 -46.289 1.00 36.62 321 GLU A C 1
ATOM 2519 O O . GLU A 1 321 ? 8.901 -16.114 -46.590 1.00 36.62 321 GLU A O 1
ATOM 2524 N N . SER A 1 322 ? 7.010 -17.216 -47.062 1.00 39.00 322 SER A N 1
ATOM 2525 C CA . SER A 1 322 ? 7.546 -17.795 -48.308 1.00 39.00 322 SER A CA 1
ATOM 2526 C C . SER A 1 322 ? 7.613 -16.790 -49.465 1.00 39.00 322 SER A C 1
ATOM 2528 O O . SER A 1 322 ? 8.424 -16.959 -50.375 1.00 39.00 322 SER A O 1
ATOM 2530 N N . PHE A 1 323 ? 6.809 -15.721 -49.412 1.00 41.28 323 PHE A N 1
ATOM 2531 C CA . PHE A 1 323 ? 6.768 -14.687 -50.447 1.00 41.28 323 PHE A CA 1
ATOM 2532 C C . PHE A 1 323 ? 7.941 -13.701 -50.351 1.00 41.28 323 PHE A C 1
ATOM 2534 O O . PHE A 1 323 ? 8.390 -13.196 -51.378 1.00 41.28 323 PHE A O 1
ATOM 2541 N N . MET A 1 324 ? 8.483 -13.447 -49.152 1.00 42.69 324 MET A N 1
ATOM 2542 C CA . MET A 1 324 ? 9.550 -12.449 -48.963 1.00 42.69 324 MET A CA 1
ATOM 2543 C C . MET A 1 324 ? 10.938 -12.887 -49.467 1.00 42.69 324 MET A C 1
ATOM 2545 O O . MET A 1 324 ? 11.807 -12.038 -49.640 1.00 42.69 324 MET A O 1
ATOM 2549 N N . ASN A 1 325 ? 11.143 -14.178 -49.759 1.00 47.12 325 ASN A N 1
ATOM 2550 C CA . ASN A 1 325 ? 12.404 -14.724 -50.294 1.00 47.12 325 ASN A CA 1
ATOM 2551 C C . ASN A 1 325 ? 12.263 -15.359 -51.696 1.00 47.12 325 ASN A C 1
ATOM 2553 O O . ASN A 1 325 ? 13.185 -16.028 -52.167 1.00 47.12 325 ASN A O 1
ATOM 2557 N N . GLN A 1 326 ? 11.126 -15.176 -52.377 1.00 63.16 326 GLN A N 1
ATOM 2558 C CA . GLN A 1 326 ? 10.899 -15.728 -53.717 1.00 63.16 326 GLN A CA 1
ATOM 2559 C C . GLN A 1 326 ? 11.536 -14.851 -54.805 1.00 63.16 326 GLN A C 1
ATOM 2561 O O . GLN A 1 326 ? 11.259 -13.658 -54.913 1.00 63.16 326 GLN A O 1
ATOM 2566 N N . GLN A 1 327 ? 12.382 -15.447 -55.651 1.00 78.44 327 GLN A N 1
ATOM 2567 C CA . GLN A 1 327 ? 12.860 -14.797 -56.873 1.00 78.44 327 GLN A CA 1
ATOM 2568 C C . GLN A 1 327 ? 11.758 -14.826 -57.937 1.00 78.44 327 GLN A C 1
ATOM 2570 O O . GLN A 1 327 ? 11.127 -15.857 -58.150 1.00 78.44 327 GLN A O 1
ATOM 2575 N N . PHE A 1 328 ? 11.543 -13.713 -58.636 1.00 88.38 328 PHE A N 1
ATOM 2576 C CA . PHE A 1 328 ? 10.542 -13.601 -59.701 1.00 88.38 328 PHE A CA 1
ATOM 2577 C C . PHE A 1 328 ? 11.202 -13.459 -61.069 1.00 88.38 328 PHE A C 1
ATOM 2579 O O . PHE A 1 328 ? 12.270 -12.856 -61.206 1.00 88.38 328 PHE A O 1
ATOM 2586 N N . CYS A 1 329 ? 10.526 -13.963 -62.102 1.00 90.00 329 CYS A N 1
ATOM 2587 C CA . CYS A 1 329 ? 10.945 -13.795 -63.479 1.00 90.00 329 CYS A CA 1
ATOM 2588 C C . CYS A 1 329 ? 10.936 -12.310 -63.838 1.00 90.00 329 CYS A C 1
ATOM 2590 O O . CYS A 1 329 ? 9.885 -11.669 -63.862 1.00 90.00 329 CYS A O 1
ATOM 2592 N N . GLN A 1 330 ? 12.093 -11.794 -64.237 1.00 91.69 330 GLN A N 1
ATOM 2593 C CA . GLN A 1 330 ? 12.318 -10.392 -64.587 1.00 91.69 330 GLN A CA 1
ATOM 2594 C C . GLN A 1 330 ? 11.716 -9.987 -65.954 1.00 91.69 330 GLN A C 1
ATOM 2596 O O . GLN A 1 330 ? 12.117 -8.988 -66.548 1.00 91.69 330 GLN A O 1
ATOM 2601 N N . SER A 1 331 ? 10.751 -10.766 -66.462 1.00 90.25 331 SER A N 1
ATOM 2602 C CA . SER A 1 331 ? 9.982 -10.520 -67.690 1.00 90.25 331 SER A CA 1
ATOM 2603 C C . SER A 1 331 ? 8.473 -10.629 -67.440 1.00 90.25 331 SER A C 1
ATOM 2605 O O . SER A 1 331 ? 7.755 -9.673 -67.698 1.00 90.25 331 SER A O 1
ATOM 2607 N N . CYS A 1 332 ? 7.970 -11.761 -66.934 1.00 89.25 332 CYS A N 1
ATOM 2608 C CA . CYS A 1 332 ? 6.526 -11.958 -66.718 1.00 89.25 332 CYS A CA 1
ATOM 2609 C C . CYS A 1 332 ? 6.075 -11.839 -65.254 1.00 89.25 332 CYS A C 1
ATOM 2611 O O . CYS A 1 332 ? 4.886 -11.964 -64.983 1.00 89.25 332 CYS A O 1
ATOM 2613 N N . GLY A 1 333 ? 6.998 -11.651 -64.304 1.00 85.94 333 GLY A N 1
ATOM 2614 C CA . GLY A 1 333 ? 6.677 -11.527 -62.880 1.00 85.94 333 GLY A CA 1
ATOM 2615 C C . GLY A 1 333 ? 6.265 -12.829 -62.183 1.00 85.94 333 GLY A C 1
ATOM 2616 O O . GLY A 1 333 ? 5.906 -12.794 -61.014 1.00 85.94 333 GLY A O 1
ATOM 2617 N N . MET A 1 334 ? 6.323 -13.980 -62.861 1.00 87.62 334 MET A N 1
ATOM 2618 C CA . MET A 1 334 ? 6.013 -15.286 -62.263 1.00 87.62 334 MET A CA 1
ATOM 2619 C C . MET A 1 334 ? 7.112 -15.723 -61.273 1.00 87.62 334 MET A C 1
ATOM 2621 O O . MET A 1 334 ? 8.290 -15.542 -61.595 1.00 87.62 334 MET A O 1
ATOM 2625 N N . PRO A 1 335 ? 6.778 -16.348 -60.126 1.00 86.62 335 PRO A N 1
ATOM 2626 C CA . PRO A 1 335 ? 7.767 -16.942 -59.225 1.00 86.62 335 PRO A CA 1
ATOM 2627 C C . PRO A 1 335 ? 8.684 -17.941 -59.948 1.00 86.62 335 PRO A C 1
ATOM 2629 O O . PRO A 1 335 ? 8.219 -18.794 -60.710 1.00 86.62 335 PRO A O 1
ATOM 2632 N N . LEU A 1 336 ? 9.991 -17.836 -59.718 1.00 84.56 336 LEU A N 1
ATOM 2633 C CA . LEU A 1 336 ? 10.991 -18.760 -60.239 1.00 84.56 336 LEU A CA 1
ATOM 2634 C C . LEU A 1 336 ? 11.171 -19.945 -59.289 1.00 84.56 336 LEU A C 1
ATOM 2636 O O . LEU A 1 336 ? 11.147 -19.821 -58.068 1.00 84.56 336 LEU A O 1
ATOM 2640 N N . SER A 1 337 ? 11.376 -21.106 -59.897 1.00 83.44 337 SER A N 1
ATOM 2641 C CA . SER A 1 337 ? 11.838 -22.333 -59.253 1.00 83.44 337 SER A CA 1
ATOM 2642 C C . SER A 1 337 ? 12.834 -23.001 -60.196 1.00 83.44 337 SER A C 1
ATOM 2644 O O . SER A 1 337 ? 12.774 -22.755 -61.406 1.00 83.44 337 SER A O 1
ATOM 2646 N N . ASP A 1 338 ? 13.707 -23.865 -59.680 1.00 80.88 338 ASP A N 1
ATOM 2647 C CA . ASP A 1 338 ? 14.765 -24.512 -60.473 1.00 80.88 338 ASP A CA 1
ATOM 2648 C C . ASP A 1 338 ? 14.226 -25.240 -61.723 1.00 80.88 338 ASP A C 1
ATOM 2650 O O . ASP A 1 338 ? 14.874 -25.274 -62.764 1.00 80.88 338 ASP A O 1
ATOM 2654 N N . ALA A 1 339 ? 12.991 -25.756 -61.670 1.00 82.75 339 ALA A N 1
ATOM 2655 C CA . ALA A 1 339 ? 12.327 -26.446 -62.785 1.00 82.75 339 ALA A CA 1
ATOM 2656 C C . ALA A 1 339 ? 11.771 -25.514 -63.890 1.00 82.75 339 ALA A C 1
ATOM 2658 O O . ALA A 1 339 ? 11.275 -25.976 -64.930 1.00 82.75 339 ALA A O 1
ATOM 2659 N N . LEU A 1 340 ? 11.779 -24.201 -63.651 1.00 85.56 340 LEU A N 1
ATOM 2660 C CA . LEU A 1 340 ? 11.173 -23.186 -64.513 1.00 85.56 340 LEU A CA 1
ATOM 2661 C C . LEU A 1 340 ? 12.181 -22.178 -65.068 1.00 85.56 340 LEU A C 1
ATOM 2663 O O . LEU A 1 340 ? 11.748 -21.279 -65.787 1.00 85.56 340 LEU A O 1
ATOM 2667 N N . LEU A 1 341 ? 13.478 -22.321 -64.788 1.00 89.62 341 LEU A N 1
ATOM 2668 C CA . LEU A 1 341 ? 14.520 -21.426 -65.300 1.00 89.62 341 LEU A CA 1
ATOM 2669 C C . LEU A 1 341 ? 14.672 -21.552 -66.824 1.00 89.62 341 LEU A C 1
ATOM 2671 O O . LEU A 1 341 ? 14.579 -22.644 -67.386 1.00 89.62 341 LEU A O 1
ATOM 2675 N N . GLY A 1 342 ? 14.863 -20.414 -67.493 1.00 90.56 342 GLY A N 1
ATOM 2676 C CA . GLY A 1 342 ? 15.222 -20.352 -68.911 1.00 90.56 342 GLY A CA 1
ATOM 2677 C C . GLY A 1 342 ? 16.671 -20.758 -69.158 1.00 90.56 342 GLY A C 1
ATOM 2678 O O . GLY A 1 342 ? 17.366 -21.145 -68.224 1.00 90.56 342 GLY A O 1
ATOM 2679 N N . THR A 1 343 ? 17.139 -20.652 -70.401 1.00 91.50 343 THR A N 1
ATOM 2680 C CA . THR A 1 343 ? 18.528 -20.986 -70.765 1.00 91.50 343 THR A CA 1
ATOM 2681 C C . THR A 1 343 ? 19.264 -19.797 -71.375 1.00 91.50 343 THR A C 1
ATOM 2683 O O . THR A 1 343 ? 18.722 -19.086 -72.224 1.00 91.50 343 THR A O 1
ATOM 2686 N N . GLU A 1 344 ? 20.507 -19.587 -70.951 1.00 92.75 344 GLU A N 1
ATOM 2687 C CA . GLU A 1 344 ? 21.449 -18.646 -71.559 1.00 92.75 344 GLU A CA 1
ATOM 2688 C C . GLU A 1 344 ? 22.050 -19.223 -72.857 1.00 92.75 344 GLU A C 1
ATOM 2690 O O . GLU A 1 344 ? 21.803 -20.377 -73.220 1.00 92.75 344 GLU A O 1
ATOM 2695 N N . ALA A 1 345 ? 22.811 -18.415 -73.603 1.00 89.81 345 ALA A N 1
ATOM 2696 C CA . ALA A 1 345 ? 23.373 -18.808 -74.904 1.00 89.81 345 ALA A CA 1
ATOM 2697 C C . ALA A 1 345 ? 24.362 -19.991 -74.823 1.00 89.81 345 ALA A C 1
ATOM 2699 O O . ALA A 1 345 ? 24.555 -20.706 -75.804 1.00 89.81 345 ALA A O 1
ATOM 2700 N N . ASP A 1 346 ? 24.975 -20.199 -73.658 1.00 86.75 346 ASP A N 1
ATOM 2701 C CA . ASP A 1 346 ? 25.881 -21.309 -73.343 1.00 86.75 346 ASP A CA 1
ATOM 2702 C C . ASP A 1 346 ? 25.150 -22.564 -72.821 1.00 86.75 346 ASP A C 1
ATOM 2704 O O . ASP A 1 346 ? 25.786 -23.579 -72.531 1.00 86.75 346 ASP A O 1
ATOM 2708 N N . GLY A 1 347 ? 23.817 -22.515 -72.720 1.00 84.88 347 GLY A N 1
ATOM 2709 C CA . GLY A 1 347 ? 22.977 -23.596 -72.208 1.00 84.88 347 GLY A CA 1
ATOM 2710 C C . GLY A 1 347 ? 22.836 -23.628 -70.683 1.00 84.88 347 GLY A C 1
ATOM 2711 O O . GLY A 1 347 ? 22.143 -24.512 -70.173 1.00 84.88 347 GLY A O 1
ATOM 2712 N N . ALA A 1 348 ? 23.441 -22.690 -69.945 1.00 90.12 348 ALA A N 1
ATOM 2713 C CA . ALA A 1 348 ? 23.280 -22.597 -68.496 1.00 90.12 348 ALA A CA 1
ATOM 2714 C C . ALA A 1 348 ? 21.873 -22.088 -68.103 1.00 90.12 348 ALA A C 1
ATOM 2716 O O . ALA A 1 348 ? 21.247 -21.354 -68.873 1.00 90.12 348 ALA A O 1
ATOM 2717 N N . PRO A 1 349 ? 21.350 -22.436 -66.909 1.00 90.56 349 PRO A N 1
ATOM 2718 C CA . PRO A 1 349 ? 20.083 -21.898 -66.418 1.00 90.5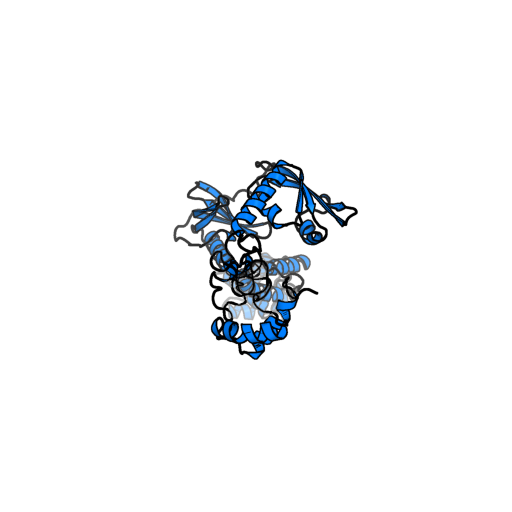6 349 PRO A CA 1
ATOM 2719 C C . PRO A 1 349 ? 20.147 -20.382 -66.194 1.00 90.56 349 PRO A C 1
ATOM 2721 O O . PRO A 1 349 ? 21.083 -19.877 -65.574 1.00 90.56 349 PRO A O 1
ATOM 2724 N N . SER A 1 350 ? 19.126 -19.657 -66.647 1.00 88.69 350 SER A N 1
ATOM 2725 C CA . SER A 1 350 ? 19.044 -18.208 -66.475 1.00 88.69 350 SER A CA 1
ATOM 2726 C C . SER A 1 350 ? 18.729 -17.846 -65.019 1.00 88.69 350 SER A C 1
ATOM 2728 O O . SER A 1 350 ? 17.726 -18.327 -64.489 1.00 88.69 350 SER A O 1
ATOM 2730 N N . PRO A 1 351 ? 19.496 -16.946 -64.374 1.00 85.94 351 PRO A N 1
ATOM 2731 C CA . PRO A 1 351 ? 19.234 -16.512 -62.999 1.00 85.94 351 PRO A CA 1
ATOM 2732 C C . PRO A 1 351 ? 18.046 -15.542 -62.880 1.00 85.94 351 PRO A C 1
ATOM 2734 O O . PRO A 1 351 ? 17.657 -15.166 -61.775 1.00 85.94 351 PRO A O 1
ATOM 2737 N N . HIS A 1 352 ? 17.489 -15.078 -64.003 1.00 88.62 352 HIS A N 1
ATOM 2738 C CA . HIS A 1 352 ? 16.519 -13.978 -64.017 1.00 88.62 352 HIS A CA 1
ATOM 2739 C C . HIS A 1 352 ? 15.224 -14.292 -64.762 1.00 88.62 352 HIS A C 1
ATOM 2741 O O . HIS A 1 352 ? 14.196 -13.666 -64.487 1.00 88.62 352 HIS A O 1
ATOM 2747 N N . TYR A 1 353 ? 15.230 -15.238 -65.701 1.00 91.88 353 TYR A N 1
ATOM 2748 C CA . TYR A 1 353 ? 14.100 -15.457 -66.598 1.00 91.88 353 TYR A CA 1
ATOM 2749 C C . TYR A 1 353 ? 13.590 -16.894 -66.559 1.00 91.88 353 TYR A C 1
ATOM 2751 O O . TYR A 1 353 ? 14.353 -17.841 -66.396 1.00 91.88 353 TYR A O 1
ATOM 2759 N N . CYS A 1 354 ? 12.277 -17.060 -66.729 1.00 92.25 354 CYS A N 1
ATOM 2760 C CA . CYS A 1 354 ? 11.669 -18.378 -66.831 1.00 92.25 354 CYS A CA 1
ATOM 2761 C C . CYS A 1 354 ? 11.775 -18.935 -68.259 1.00 92.25 354 CYS A C 1
ATOM 2763 O O . CYS A 1 354 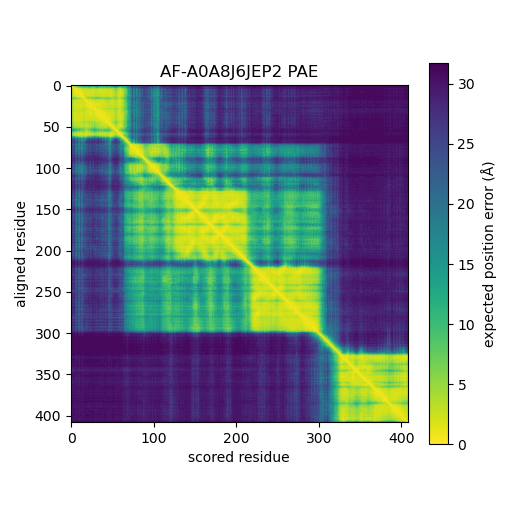? 11.838 -18.175 -69.230 1.00 92.25 354 CYS A O 1
ATOM 2765 N N . LYS A 1 355 ? 11.682 -20.261 -68.398 1.00 91.69 355 LYS A N 1
ATOM 2766 C CA . LYS A 1 355 ? 11.736 -20.982 -69.681 1.00 91.69 355 LYS A CA 1
ATOM 2767 C C . LYS A 1 355 ? 10.673 -20.570 -70.692 1.00 91.69 355 LYS A C 1
ATOM 2769 O O . LYS A 1 355 ? 10.830 -20.847 -71.874 1.00 91.69 355 LYS A O 1
ATOM 2774 N N . TYR A 1 356 ? 9.584 -19.946 -70.247 1.00 90.12 356 TYR A N 1
ATOM 2775 C CA . TYR A 1 356 ? 8.538 -19.455 -71.145 1.00 90.12 356 TYR A CA 1
ATOM 2776 C C . TYR A 1 356 ? 8.889 -18.098 -71.746 1.00 90.12 356 TYR A C 1
ATOM 2778 O O . TYR A 1 356 ? 8.464 -17.810 -72.859 1.00 90.12 356 TYR A O 1
ATOM 2786 N N . CYS A 1 357 ? 9.668 -17.281 -71.034 1.00 90.12 357 CYS A N 1
ATOM 2787 C CA . CYS A 1 357 ? 10.053 -15.944 -71.473 1.00 90.12 357 CYS A CA 1
ATOM 2788 C C . CYS A 1 357 ? 11.387 -15.932 -72.220 1.00 90.12 357 CYS A C 1
ATOM 2790 O O . CYS A 1 357 ? 11.558 -15.094 -73.101 1.00 90.12 357 CYS A O 1
ATOM 2792 N N . TYR A 1 358 ? 12.331 -16.810 -71.872 1.00 92.06 358 TYR A N 1
ATOM 2793 C CA . TYR A 1 358 ? 13.711 -16.727 -72.350 1.00 92.06 358 TYR A CA 1
ATOM 2794 C C . TYR A 1 358 ? 14.343 -18.113 -72.524 1.00 92.06 358 TYR A C 1
ATOM 2796 O O . TYR A 1 358 ? 14.311 -18.934 -71.603 1.00 92.06 358 TYR A O 1
ATOM 2804 N N . GLN A 1 359 ? 14.901 -18.374 -73.707 1.00 91.44 359 GLN A N 1
ATOM 2805 C CA . GLN A 1 359 ? 15.598 -19.614 -74.051 1.00 91.44 359 GLN A CA 1
ATOM 2806 C C . GLN A 1 359 ? 16.755 -19.332 -75.012 1.00 91.44 359 GLN A C 1
ATOM 2808 O O . GLN A 1 359 ? 16.634 -18.518 -75.926 1.00 91.44 359 GLN A O 1
ATOM 2813 N N . ASN A 1 360 ? 17.853 -20.062 -74.838 1.00 89.06 360 ASN A N 1
ATOM 2814 C CA . ASN A 1 360 ? 19.045 -20.039 -75.687 1.00 89.06 360 ASN A CA 1
ATOM 2815 C C . ASN A 1 360 ? 19.606 -18.624 -75.903 1.00 89.06 360 ASN A C 1
ATOM 2817 O O . ASN A 1 360 ? 20.003 -18.266 -77.011 1.00 89.06 360 ASN A O 1
ATOM 2821 N N . GLY A 1 361 ? 19.608 -17.801 -74.852 1.00 87.19 361 GLY A N 1
ATOM 2822 C CA . GLY A 1 361 ? 20.147 -16.441 -74.914 1.00 87.19 361 GLY A CA 1
ATOM 2823 C C . GLY A 1 361 ? 19.220 -15.398 -75.554 1.00 87.19 361 GLY A C 1
ATOM 2824 O O . GLY A 1 361 ? 19.663 -14.284 -75.832 1.00 87.19 361 GLY A O 1
ATOM 2825 N N . ALA A 1 362 ? 17.951 -15.731 -75.820 1.00 90.19 362 ALA A N 1
ATOM 2826 C CA . ALA A 1 362 ? 16.990 -14.816 -76.431 1.00 90.19 362 ALA A CA 1
ATOM 2827 C C . ALA A 1 362 ? 15.585 -14.930 -75.818 1.00 90.19 362 ALA A C 1
ATOM 2829 O O . ALA A 1 362 ? 15.161 -15.983 -75.337 1.00 90.19 362 ALA A O 1
ATOM 2830 N N . PHE A 1 363 ? 14.822 -13.833 -75.867 1.00 91.00 363 PHE A N 1
ATOM 2831 C CA . PHE A 1 363 ? 13.410 -13.863 -75.490 1.00 91.00 363 PHE A CA 1
ATOM 2832 C C . PHE A 1 363 ? 12.604 -14.658 -76.520 1.00 91.00 363 PHE A C 1
ATOM 2834 O O . PHE A 1 363 ? 12.719 -14.433 -77.723 1.00 91.00 363 PHE A O 1
ATOM 2841 N N . THR A 1 364 ? 11.745 -15.553 -76.040 1.00 89.00 364 THR A N 1
ATOM 2842 C CA . THR A 1 364 ? 10.917 -16.447 -76.873 1.00 89.00 364 THR A CA 1
ATOM 2843 C C . THR A 1 364 ? 9.877 -15.698 -77.708 1.00 89.00 364 THR A C 1
ATOM 2845 O O . THR A 1 364 ? 9.359 -16.232 -78.686 1.00 89.00 364 THR A O 1
ATOM 2848 N N . CYS A 1 365 ? 9.559 -14.461 -77.325 1.00 82.06 365 CYS A N 1
ATOM 2849 C CA . CYS A 1 365 ? 8.569 -13.622 -77.978 1.00 82.06 365 CYS A CA 1
ATOM 2850 C C . CYS A 1 365 ? 8.971 -12.139 -77.949 1.00 82.06 365 CYS A C 1
ATOM 2852 O O . CYS A 1 365 ? 9.311 -11.577 -76.898 1.00 82.06 365 CYS A O 1
ATOM 2854 N N . ALA A 1 366 ? 8.883 -11.487 -79.110 1.00 84.06 366 ALA A N 1
ATOM 2855 C CA . ALA A 1 366 ? 9.014 -10.042 -79.246 1.00 84.06 366 ALA A CA 1
ATOM 2856 C C . ALA A 1 366 ? 7.638 -9.398 -79.032 1.00 84.06 366 ALA A C 1
ATOM 2858 O O . ALA A 1 366 ? 6.828 -9.334 -79.949 1.00 84.06 366 ALA A O 1
ATOM 2859 N N . MET A 1 367 ? 7.374 -8.971 -77.800 1.00 86.69 367 MET A N 1
ATOM 2860 C CA . MET A 1 367 ? 6.134 -8.300 -77.410 1.00 86.69 367 MET A CA 1
ATOM 2861 C C . MET A 1 367 ? 6.433 -7.107 -76.503 1.00 86.69 367 MET A C 1
ATOM 2863 O O . MET A 1 367 ? 7.449 -7.084 -75.796 1.00 86.69 367 MET A O 1
ATOM 2867 N N . THR A 1 368 ? 5.549 -6.120 -76.549 1.00 90.75 368 THR A N 1
ATOM 2868 C CA . THR A 1 368 ? 5.522 -4.950 -75.673 1.00 90.75 368 THR A CA 1
ATOM 2869 C C . THR A 1 368 ? 5.101 -5.331 -74.250 1.00 90.75 368 THR A C 1
ATOM 2871 O O . THR A 1 368 ? 4.562 -6.411 -74.007 1.00 90.75 368 THR A O 1
ATOM 2874 N N . MET A 1 369 ? 5.337 -4.432 -73.287 1.00 89.62 369 MET A N 1
ATOM 2875 C CA . MET A 1 369 ? 4.913 -4.646 -71.898 1.00 89.62 369 MET A CA 1
ATOM 2876 C C . MET A 1 369 ? 3.391 -4.817 -71.793 1.00 89.62 369 MET A C 1
ATOM 2878 O O . MET A 1 369 ? 2.932 -5.665 -71.039 1.00 89.62 369 MET A O 1
ATOM 2882 N N . GLU A 1 370 ? 2.613 -4.064 -72.576 1.00 90.75 370 GLU A N 1
ATOM 2883 C CA . GLU A 1 370 ? 1.148 -4.148 -72.548 1.00 90.75 370 GLU A CA 1
ATOM 2884 C C . GLU A 1 370 ? 0.647 -5.492 -73.099 1.00 90.75 370 GLU A C 1
ATOM 2886 O O . GLU A 1 370 ? -0.216 -6.128 -72.502 1.00 90.75 370 GLU A O 1
ATOM 2891 N N . GLU A 1 371 ? 1.261 -5.990 -74.175 1.00 89.75 371 GLU A N 1
ATOM 2892 C CA . GLU A 1 371 ? 0.974 -7.324 -74.717 1.00 89.75 371 GLU A CA 1
ATOM 2893 C C . GLU A 1 371 ? 1.355 -8.440 -73.730 1.00 89.75 371 GLU A C 1
ATOM 2895 O O . GLU A 1 371 ? 0.634 -9.431 -73.614 1.00 89.75 371 GLU A O 1
ATOM 2900 N N . MET A 1 372 ? 2.441 -8.266 -72.965 1.00 89.81 372 MET A N 1
ATOM 2901 C CA . MET A 1 372 ? 2.808 -9.196 -71.891 1.00 89.81 372 MET A CA 1
ATOM 2902 C C . MET A 1 372 ? 1.780 -9.185 -70.750 1.00 89.81 372 MET A C 1
ATOM 2904 O O . MET A 1 372 ? 1.457 -10.237 -70.204 1.00 89.81 372 MET A O 1
ATOM 2908 N N . ILE A 1 373 ? 1.250 -8.016 -70.381 1.00 90.81 373 ILE A N 1
ATOM 2909 C CA . ILE A 1 373 ? 0.214 -7.890 -69.345 1.00 90.81 373 ILE A CA 1
ATOM 2910 C C . ILE A 1 373 ? -1.063 -8.607 -69.787 1.00 90.81 373 ILE A C 1
ATOM 2912 O O . ILE A 1 373 ? -1.620 -9.392 -69.018 1.00 90.81 373 ILE A O 1
ATOM 2916 N N . GLU A 1 374 ? -1.500 -8.406 -71.030 1.00 90.56 374 GLU A N 1
ATOM 2917 C CA . GLU A 1 374 ? -2.648 -9.126 -71.594 1.00 90.56 374 GLU A CA 1
ATOM 2918 C C . GLU A 1 374 ? -2.418 -10.644 -71.596 1.00 90.56 374 GLU A C 1
ATOM 2920 O O . GLU A 1 374 ? -3.296 -11.401 -71.179 1.00 90.56 374 GLU A O 1
ATOM 2925 N N . PHE A 1 375 ? -1.216 -11.094 -71.968 1.00 88.44 375 PHE A N 1
ATOM 2926 C CA . PHE A 1 375 ? -0.851 -12.512 -71.955 1.00 88.44 375 PHE A CA 1
ATOM 2927 C C . PHE A 1 375 ? -0.870 -13.128 -70.544 1.00 88.44 375 PHE A C 1
ATOM 2929 O O . PHE A 1 375 ? -1.360 -14.244 -70.359 1.00 88.44 375 PHE A O 1
ATOM 2936 N N . CYS A 1 376 ? -0.376 -12.407 -69.532 1.00 89.50 376 CYS A N 1
ATOM 2937 C CA . CYS A 1 376 ? -0.306 -12.889 -68.149 1.00 89.50 376 CYS A CA 1
ATOM 2938 C C . CYS A 1 376 ? -1.639 -12.781 -67.386 1.00 89.50 376 CYS A C 1
ATOM 2940 O O . CYS A 1 376 ? -1.856 -13.527 -66.430 1.00 89.50 376 CYS A O 1
ATOM 2942 N N . THR A 1 377 ? -2.546 -11.889 -67.799 1.00 89.94 377 THR A N 1
ATOM 2943 C CA . THR A 1 377 ? -3.835 -11.639 -67.122 1.00 89.94 377 THR A CA 1
ATOM 2944 C C . THR A 1 377 ? -4.655 -12.908 -66.857 1.00 89.94 377 THR A C 1
ATOM 2946 O O . THR A 1 377 ? -5.022 -13.124 -65.699 1.00 89.94 377 THR A O 1
ATOM 2949 N N . PRO A 1 378 ? -4.943 -13.780 -67.847 1.00 87.88 378 PRO A N 1
ATOM 2950 C CA . PRO A 1 378 ? -5.742 -14.980 -67.592 1.00 87.88 378 PRO A CA 1
ATOM 2951 C C . PRO A 1 378 ? -5.073 -15.929 -66.589 1.00 87.88 378 PRO A C 1
ATOM 2953 O O . PRO A 1 378 ? -5.758 -16.519 -65.756 1.00 87.88 378 PRO A O 1
ATOM 2956 N N . MET A 1 379 ? -3.740 -16.030 -66.611 1.00 87.19 379 MET A N 1
ATOM 2957 C CA . MET A 1 379 ? -2.981 -16.884 -65.689 1.00 87.19 379 MET A CA 1
ATOM 2958 C C . MET A 1 379 ? -3.007 -16.336 -64.257 1.00 87.19 379 MET A C 1
ATOM 2960 O O . MET A 1 379 ? -3.136 -17.101 -63.304 1.00 87.19 379 MET A O 1
ATOM 2964 N N . MET A 1 380 ? -2.939 -15.011 -64.099 1.00 82.69 380 MET A N 1
ATOM 2965 C CA . MET A 1 380 ? -3.002 -14.343 -62.797 1.00 82.69 380 MET A CA 1
ATOM 2966 C C . MET A 1 380 ? -4.389 -14.456 -62.155 1.00 82.69 380 MET A C 1
ATOM 2968 O O . MET A 1 380 ? -4.487 -14.735 -60.963 1.00 82.69 380 MET A O 1
ATOM 2972 N N . VAL A 1 381 ? -5.457 -14.299 -62.941 1.00 86.31 381 VAL A N 1
ATOM 2973 C CA . VAL A 1 381 ? -6.841 -14.480 -62.466 1.00 86.31 381 VAL A CA 1
ATOM 2974 C C . VAL A 1 381 ? -7.110 -15.943 -62.107 1.00 86.31 381 VAL A C 1
ATOM 2976 O O . VAL A 1 381 ? -7.743 -16.224 -61.094 1.00 86.31 381 VAL A O 1
ATOM 2979 N N . GLN A 1 382 ? -6.585 -16.893 -62.890 1.00 83.44 382 GLN A N 1
ATOM 2980 C CA . GLN A 1 382 ? -6.702 -18.319 -62.580 1.00 83.44 382 GLN A CA 1
ATOM 2981 C C . GLN A 1 382 ? -5.964 -18.693 -61.285 1.00 83.44 382 GLN A C 1
ATOM 2983 O O . GLN A 1 382 ? -6.474 -19.489 -60.497 1.00 83.44 382 GLN A O 1
ATOM 2988 N N . ALA A 1 383 ? -4.777 -18.124 -61.058 1.00 77.56 383 ALA A N 1
ATOM 2989 C CA . ALA A 1 383 ? -4.001 -18.344 -59.840 1.00 77.56 383 ALA A CA 1
ATOM 2990 C C . ALA A 1 383 ? -4.582 -17.613 -58.618 1.00 77.56 383 ALA A C 1
ATOM 2992 O O . ALA A 1 383 ? -4.309 -18.011 -57.487 1.00 77.56 383 ALA A O 1
ATOM 2993 N N . ASN A 1 384 ? -5.376 -16.559 -58.833 1.00 78.69 384 ASN A N 1
ATOM 2994 C CA . ASN A 1 384 ? -5.917 -15.720 -57.771 1.00 78.69 384 ASN A CA 1
ATOM 2995 C C . ASN A 1 384 ? -7.397 -15.365 -58.046 1.00 78.69 384 ASN A C 1
ATOM 2997 O O . ASN A 1 384 ? -7.693 -14.261 -58.512 1.00 78.69 384 ASN A O 1
ATOM 3001 N N . PRO A 1 385 ? -8.346 -16.279 -57.742 1.00 79.31 385 PRO A N 1
ATOM 3002 C CA . PRO A 1 385 ? -9.758 -16.159 -58.141 1.00 79.31 385 PRO A CA 1
ATOM 3003 C C . PRO A 1 385 ? -10.505 -14.943 -57.570 1.00 79.31 385 PRO A C 1
ATOM 3005 O O . PRO A 1 385 ? -11.625 -14.656 -57.982 1.00 79.31 385 PRO A O 1
ATOM 3008 N N . VAL A 1 386 ? -9.906 -14.247 -56.601 1.00 81.88 386 VAL A N 1
ATOM 3009 C CA . VAL A 1 386 ? -10.453 -13.041 -55.964 1.00 81.88 386 VAL A CA 1
ATOM 3010 C C . VAL A 1 386 ? -10.262 -11.794 -56.843 1.00 81.88 386 VAL A C 1
ATOM 3012 O O . VAL A 1 386 ? -10.980 -10.811 -56.677 1.00 81.88 386 VAL A O 1
ATOM 3015 N N . LEU A 1 387 ? -9.316 -11.815 -57.791 1.00 80.38 387 LEU A N 1
ATOM 3016 C CA . LEU A 1 387 ? -9.017 -10.676 -58.659 1.00 80.38 387 LEU A CA 1
ATOM 3017 C C . LEU A 1 387 ? -9.857 -10.702 -59.937 1.00 80.38 387 LEU A C 1
ATOM 3019 O O . LEU A 1 387 ? -9.896 -11.695 -60.661 1.00 80.38 387 LEU A O 1
ATOM 3023 N N . THR A 1 388 ? -10.460 -9.563 -60.278 1.00 89.81 388 THR A N 1
ATOM 3024 C CA . THR A 1 388 ? -11.024 -9.368 -61.621 1.00 89.81 388 THR A CA 1
ATOM 3025 C C . THR A 1 388 ? -9.902 -9.167 -62.653 1.00 89.81 388 THR A C 1
ATOM 3027 O O . THR A 1 388 ? -8.825 -8.676 -62.294 1.00 89.81 388 THR A O 1
ATOM 3030 N N . PRO A 1 389 ? -10.127 -9.477 -63.947 1.00 87.62 389 PRO A N 1
ATOM 3031 C CA . PRO A 1 389 ? -9.134 -9.243 -65.000 1.00 87.62 389 PRO A CA 1
ATOM 3032 C C . PRO A 1 389 ? -8.581 -7.811 -65.021 1.00 87.62 389 PRO A C 1
ATOM 3034 O O . PRO A 1 389 ? -7.376 -7.618 -65.156 1.00 87.62 389 PRO A O 1
ATOM 3037 N N . GLU A 1 390 ? -9.426 -6.802 -64.797 1.00 88.69 390 GLU A N 1
ATOM 3038 C CA . GLU A 1 390 ? -8.999 -5.395 -64.770 1.00 88.69 390 GLU A CA 1
ATOM 3039 C C . GLU A 1 390 ? -8.144 -5.050 -63.541 1.00 88.69 390 GLU A C 1
ATOM 3041 O O . GLU A 1 390 ? -7.178 -4.284 -63.637 1.00 88.69 390 GLU A O 1
ATOM 3046 N N . GLN A 1 391 ? -8.433 -5.655 -62.385 1.00 87.44 391 GLN A N 1
ATOM 3047 C CA . GLN A 1 391 ? -7.604 -5.502 -61.186 1.00 87.44 391 GLN A CA 1
ATOM 3048 C C . GLN A 1 391 ? -6.236 -6.169 -61.369 1.00 87.44 391 GLN A C 1
ATOM 3050 O O . GLN A 1 391 ? -5.220 -5.572 -61.011 1.00 87.44 391 GLN A O 1
ATOM 3055 N N . ALA A 1 392 ? -6.193 -7.354 -61.986 1.00 86.62 392 ALA A N 1
ATOM 3056 C CA . ALA A 1 392 ? -4.948 -8.051 -62.308 1.00 86.62 392 ALA A CA 1
ATOM 3057 C C . ALA A 1 392 ? -4.070 -7.229 -63.271 1.00 86.62 392 ALA A C 1
ATOM 3059 O O . ALA A 1 392 ? -2.888 -7.008 -62.999 1.00 86.62 392 ALA A O 1
ATOM 3060 N N . LYS A 1 393 ? -4.656 -6.679 -64.345 1.00 89.38 393 LYS A N 1
ATOM 3061 C CA . LYS A 1 393 ? -3.964 -5.756 -65.265 1.00 89.38 393 LYS A CA 1
ATOM 3062 C C . LYS A 1 393 ? -3.407 -4.534 -64.546 1.00 89.38 393 LYS A C 1
ATOM 3064 O O . LYS A 1 393 ? -2.257 -4.162 -64.760 1.00 89.38 393 LYS A O 1
ATOM 3069 N N . THR A 1 394 ? -4.201 -3.923 -63.668 1.00 89.31 394 THR A N 1
ATOM 3070 C CA . THR A 1 394 ? -3.783 -2.739 -62.904 1.00 89.31 394 THR A CA 1
ATOM 3071 C C . THR A 1 394 ? -2.580 -3.037 -62.006 1.00 89.31 394 THR A C 1
ATOM 3073 O O . THR A 1 394 ? -1.620 -2.267 -62.009 1.00 89.31 394 THR A O 1
ATOM 3076 N N . GLN A 1 395 ? -2.581 -4.172 -61.301 1.00 86.88 395 GLN A N 1
ATOM 3077 C CA . GLN A 1 395 ? -1.440 -4.588 -60.478 1.00 86.88 395 GLN A CA 1
ATOM 3078 C C . GLN A 1 395 ? -0.186 -4.838 -61.327 1.00 86.88 395 GLN A C 1
ATOM 3080 O O . GLN A 1 395 ? 0.897 -4.356 -60.995 1.00 86.88 395 GLN A O 1
ATOM 3085 N N . MET A 1 396 ? -0.320 -5.527 -62.464 1.00 89.44 396 MET A N 1
ATOM 3086 C CA . MET A 1 396 ? 0.821 -5.788 -63.345 1.00 89.44 396 MET A CA 1
ATOM 3087 C C . MET A 1 396 ? 1.382 -4.509 -63.978 1.00 89.44 396 MET A C 1
ATOM 3089 O O . MET A 1 396 ? 2.599 -4.380 -64.071 1.00 89.44 396 MET A O 1
ATOM 3093 N N . ARG A 1 397 ? 0.543 -3.522 -64.329 1.00 90.69 397 ARG A N 1
ATOM 3094 C CA . ARG A 1 397 ? 1.010 -2.205 -64.814 1.00 90.69 397 ARG A CA 1
ATOM 3095 C C . ARG A 1 397 ? 1.842 -1.450 -63.776 1.00 90.69 397 ARG A C 1
ATOM 3097 O O . ARG A 1 397 ? 2.732 -0.697 -64.156 1.00 90.69 397 ARG A O 1
ATOM 3104 N N . GLN A 1 398 ? 1.578 -1.647 -62.484 1.00 88.50 398 GLN A N 1
ATOM 3105 C CA . GLN A 1 398 ? 2.383 -1.060 -61.407 1.00 88.50 398 GLN A CA 1
ATOM 3106 C C . GLN A 1 398 ? 3.696 -1.820 -61.187 1.00 88.50 398 GLN A C 1
ATOM 3108 O O . GLN A 1 398 ? 4.726 -1.206 -60.918 1.00 88.50 398 GLN A O 1
ATOM 3113 N N . PHE A 1 399 ? 3.671 -3.149 -61.316 1.00 87.44 399 PHE A N 1
ATOM 3114 C CA . PHE A 1 399 ? 4.814 -4.004 -61.001 1.00 87.44 399 PHE A CA 1
ATOM 3115 C C . PHE A 1 399 ? 5.810 -4.168 -62.159 1.00 87.44 399 PHE A C 1
ATOM 3117 O O . PHE A 1 399 ? 7.018 -4.052 -61.951 1.00 87.44 399 PHE A O 1
ATOM 3124 N N . PHE A 1 400 ? 5.341 -4.409 -63.387 1.00 89.94 400 PHE A N 1
ATOM 3125 C CA . PHE A 1 400 ? 6.191 -4.738 -64.540 1.00 89.94 400 PHE A CA 1
ATOM 3126 C C . PHE A 1 400 ? 7.271 -3.691 -64.866 1.00 89.94 400 PHE A C 1
ATOM 3128 O O . PHE A 1 400 ? 8.374 -4.116 -65.212 1.00 89.94 400 PHE A O 1
ATOM 3135 N N . PRO A 1 401 ? 7.058 -2.370 -64.685 1.00 90.12 401 PRO A N 1
ATOM 3136 C CA . PRO A 1 401 ? 8.115 -1.371 -64.869 1.00 90.12 401 PRO A CA 1
ATOM 3137 C C . PRO A 1 401 ? 9.359 -1.578 -63.987 1.00 90.12 401 PRO A C 1
ATOM 3139 O O . PRO A 1 401 ? 10.430 -1.070 -64.311 1.00 90.12 401 PRO A O 1
ATOM 3142 N N . SER A 1 402 ? 9.244 -2.322 -62.879 1.00 86.81 402 SER A N 1
ATOM 3143 C CA . SER A 1 402 ? 10.372 -2.642 -61.994 1.00 86.81 402 SER A CA 1
ATOM 3144 C C . SE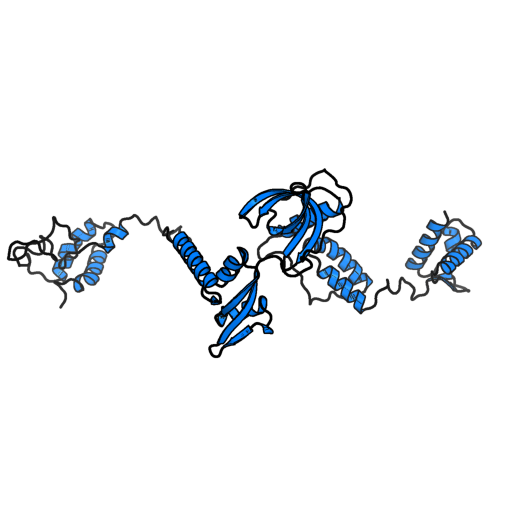R A 1 402 ? 11.244 -3.809 -62.485 1.00 86.81 402 SER A C 1
ATOM 3146 O O . SER A 1 402 ? 12.363 -3.978 -61.996 1.00 86.81 402 SER A O 1
ATOM 3148 N N . LEU A 1 403 ? 10.768 -4.594 -63.461 1.00 88.75 403 LEU A N 1
ATOM 3149 C CA . LEU A 1 403 ? 11.435 -5.801 -63.957 1.00 88.75 403 LEU A CA 1
ATOM 3150 C C . LEU A 1 403 ? 12.502 -5.476 -65.010 1.00 88.75 403 LEU A C 1
ATOM 3152 O O . LEU A 1 403 ? 12.297 -4.612 -65.865 1.00 88.75 403 LEU A O 1
ATOM 3156 N N . LEU A 1 404 ? 13.614 -6.222 -65.010 1.00 88.50 404 LEU A N 1
ATOM 3157 C CA . LEU A 1 404 ? 14.774 -5.948 -65.876 1.00 88.50 404 LEU A CA 1
ATOM 3158 C C . LEU A 1 404 ? 14.446 -5.850 -67.375 1.00 88.50 404 LEU A C 1
ATOM 3160 O O . LEU A 1 404 ? 15.046 -5.026 -68.055 1.00 88.50 404 LEU A O 1
ATOM 3164 N N . ARG A 1 405 ? 13.494 -6.639 -67.896 1.00 87.44 405 ARG A N 1
ATOM 3165 C CA . ARG A 1 405 ? 13.111 -6.590 -69.321 1.00 87.44 405 ARG A CA 1
ATOM 3166 C C . ARG A 1 405 ? 12.442 -5.268 -69.720 1.00 87.44 405 ARG A C 1
ATOM 3168 O O . ARG A 1 405 ? 12.561 -4.850 -70.870 1.00 87.44 405 ARG A O 1
ATOM 3175 N N . TRP A 1 406 ? 11.702 -4.646 -68.804 1.00 89.44 406 TRP A N 1
ATOM 3176 C CA . TRP A 1 406 ? 10.857 -3.477 -69.088 1.00 89.44 406 TRP A CA 1
ATOM 3177 C C . TRP A 1 406 ? 11.427 -2.173 -68.540 1.00 89.44 406 TRP A C 1
ATOM 3179 O O . TRP A 1 406 ? 10.940 -1.096 -68.888 1.00 89.44 406 TRP A O 1
ATOM 3189 N N . LYS A 1 407 ? 12.459 -2.276 -67.701 1.00 82.12 407 LYS A N 1
ATOM 3190 C CA . LYS A 1 407 ? 13.207 -1.152 -67.156 1.00 82.12 407 LYS A CA 1
ATOM 3191 C C . LYS A 1 407 ? 13.909 -0.416 -68.303 1.00 82.12 407 LYS A C 1
ATOM 3193 O O . LYS A 1 407 ? 14.893 -0.910 -68.850 1.00 82.12 407 LYS A O 1
ATOM 3198 N N . LYS A 1 408 ? 13.349 0.728 -68.697 1.00 58.66 408 LYS A N 1
ATOM 3199 C CA . LYS A 1 408 ? 13.977 1.678 -69.623 1.00 58.66 408 LYS A CA 1
ATOM 3200 C C . LYS A 1 408 ? 14.963 2.579 -68.902 1.00 58.66 408 LYS A C 1
ATOM 3202 O O . LYS A 1 408 ? 14.660 2.964 -67.749 1.00 58.66 408 LYS A O 1
#

Sequence (408 aa):
MPSSRLFEIVYLLLQRRRMTAAELAERFEVSVRTVYRDIDALSAAGVPVYAIPGKGGGVALMEHCVLDRAAFSEGEQRQLLTALQSLPGDARLGAEEVLAKLSGLFRRSEPDWLQVDMSRWGSAGADNAKFDAVKSAILSHRVLRFPYAGSDGQTNWRRVCPARLVFKGRAWYLQGLCLDRKDWRTFKLTRILALELLEETFAPLPPPPSIEPEGPYSGSVLPVRLRFSPAMAWRVYDEFDANCVVREPDGALSVSAALPEDAWLYGYLLSFGADLKVLEPERLCRRLGQLAKEIWQNSEKADTGCQDCCDILAASNRQEESFMNQQFCQSCGMPLSDALLGTEADGAPSPHYCKYCYQNGAFTCAMTMEEMIEFCTPMMVQANPVLTPEQAKTQMRQFFPSLLRWKK

Organism: NCBI:txid2763053

Solvent-accessible surface area (backbone atoms only — not comparable to full-atom values): 24032 Å² total; per-residue (Å²): 126,67,70,66,52,53,53,50,52,54,52,50,28,69,74,60,50,52,45,36,52,62,61,52,10,62,74,68,75,47,53,48,69,54,43,52,54,46,50,51,50,38,42,74,72,69,43,66,61,47,72,46,84,67,95,89,37,25,39,26,48,44,90,79,54,70,71,64,60,77,92,50,53,76,69,49,49,51,48,52,55,50,54,52,50,57,39,53,56,65,61,31,68,63,33,49,59,51,45,54,52,46,31,60,73,68,70,46,80,81,75,91,83,67,85,54,77,74,65,54,92,90,48,89,55,65,67,35,59,53,50,52,54,52,50,50,26,38,80,65,34,22,30,36,39,31,44,32,57,43,99,85,75,48,72,43,79,46,46,29,46,49,71,45,83,44,81,53,97,95,42,55,28,39,36,21,41,26,64,86,74,73,41,82,43,77,42,52,54,88,38,46,79,49,84,43,80,46,91,54,68,58,76,90,72,78,84,76,75,71,93,60,75,92,64,81,75,89,63,64,63,38,69,35,31,38,36,32,41,56,89,48,50,69,60,48,62,74,75,42,62,73,90,38,50,45,78,43,98,89,51,28,38,38,35,57,51,73,42,62,74,50,79,62,45,58,57,56,56,54,72,51,51,88,45,49,43,66,72,34,48,64,71,57,41,55,52,51,52,50,50,52,49,51,54,51,59,69,66,70,70,72,93,68,71,65,84,89,50,67,92,80,54,78,83,84,62,83,61,62,74,60,60,80,76,59,54,50,17,30,74,82,64,47,77,59,48,90,93,40,41,8,26,29,71,88,67,46,72,33,96,47,34,30,52,82,54,20,43,66,60,39,64,71,66,95,72,53,73,67,56,49,41,62,66,45,26,64,58,52,28,70,77,36,80,87,45,50,62,68,56,47,40,54,52,45,68,68,49,47,57,77,22,71,73,57,51,125